Protein 5LY3 (pdb70)

Structure (mmCIF, N/CA/C/O backbone):
data_5LY3
#
_entry.id   5LY3
#
_cell.length_a   54.180
_cell.length_b   70.909
_cell.length_c   62.231
_cell.angle_alpha   90.00
_cell.angle_beta   104.21
_cell.angle_gamma   90.00
#
_symmetry.space_group_name_H-M   'P 1 21 1'
#
loop_
_entity.id
_entity.type
_entity.pdbx_description
1 polymer 'Actin/actin family protein'
2 polymer 'Actin-like protein'
3 non-polymer "ADENOSINE-5'-DIPHOSPHATE"
4 water water
#
loop_
_atom_site.group_PDB
_atom_site.id
_atom_site.type_symbol
_atom_site.label_atom_id
_atom_site.label_alt_id
_atom_site.label_comp_id
_atom_site.label_asym_id
_atom_site.label_entity_id
_atom_site.label_seq_id
_atom_site.pdbx_PDB_ins_code
_atom_site.Cartn_x
_atom_site.Cartn_y
_atom_site.Cartn_z
_atom_site.occupancy
_atom_site.B_iso_or_equiv
_atom_site.auth_seq_id
_atom_site.auth_comp_id
_atom_site.auth_asym_id
_atom_site.auth_atom_id
_atom_site.pdbx_PDB_model_num
ATOM 1 N N . ILE A 1 4 ? -3.747 -17.386 1.799 1.00 79.83 4 ILE A N 1
ATOM 2 C CA . ILE A 1 4 ? -4.244 -17.445 0.431 1.00 73.54 4 ILE A CA 1
ATOM 3 C C . ILE A 1 4 ? -3.559 -18.586 -0.307 1.00 71.30 4 ILE A C 1
ATOM 4 O O . ILE A 1 4 ? -2.385 -18.490 -0.664 1.00 74.27 4 ILE A O 1
ATOM 9 N N . SER A 1 5 ? -4.301 -19.663 -0.543 1.00 65.51 5 SER A N 1
ATOM 10 C CA . SER A 1 5 ? -3.745 -20.851 -1.169 1.00 60.20 5 SER A CA 1
ATOM 11 C C . SER A 1 5 ? -3.822 -20.761 -2.691 1.00 56.61 5 SER A C 1
ATOM 12 O O . SER A 1 5 ? -4.458 -19.876 -3.266 1.00 50.06 5 SER A O 1
ATOM 15 N N . ASP A 1 6 ? -3.157 -21.715 -3.342 1.00 58.57 6 ASP A N 1
ATOM 16 C CA . ASP A 1 6 ? -3.236 -21.834 -4.793 1.00 57.28 6 ASP A CA 1
ATOM 17 C C . ASP A 1 6 ? -4.665 -22.125 -5.244 1.00 52.16 6 ASP A C 1
ATOM 18 O O . ASP A 1 6 ? -5.170 -21.510 -6.190 1.00 47.94 6 ASP A O 1
ATOM 23 N N . ALA A 1 7 ? -5.338 -23.063 -4.572 1.00 52.27 7 ALA A N 1
ATOM 24 C CA . ALA A 1 7 ? -6.725 -23.361 -4.915 1.00 51.88 7 ALA A CA 1
ATOM 25 C C . ALA A 1 7 ? -7.607 -22.121 -4.793 1.00 46.11 7 ALA A C 1
ATOM 26 O O . ALA A 1 7 ? -8.526 -21.922 -5.597 1.00 46.78 7 ALA A O 1
ATOM 28 N N . TYR A 1 8 ? -7.349 -21.279 -3.789 1.00 41.04 8 TYR A N 1
ATOM 29 C CA . TYR A 1 8 ? -8.146 -20.068 -3.614 1.00 39.35 8 TYR A CA 1
ATOM 30 C C . TYR A 1 8 ? -8.021 -19.157 -4.828 1.00 36.71 8 TYR A C 1
ATOM 31 O O . TYR A 1 8 ? -9.017 -18.603 -5.305 1.00 33.91 8 TYR A O 1
ATOM 40 N N . ARG A 1 9 ? -6.804 -19.003 -5.354 1.00 36.30 9 ARG A N 1
ATOM 41 C CA . ARG A 1 9 ? -6.598 -18.091 -6.472 1.00 32.06 9 ARG A CA 1
ATOM 42 C C . ARG A 1 9 ? -7.166 -18.648 -7.771 1.00 33.26 9 ARG A C 1
ATOM 43 O O . ARG A 1 9 ? -7.439 -17.877 -8.698 1.00 31.62 9 ARG A O 1
ATOM 51 N N . LEU A 1 10 ? -7.365 -19.966 -7.856 1.00 34.31 10 LEU A N 1
ATOM 52 C CA . LEU A 1 10 ? -7.998 -20.573 -9.019 1.00 37.44 10 LEU A CA 1
ATOM 53 C C . LEU A 1 10 ? -9.514 -20.437 -8.997 1.00 34.75 10 LEU A C 1
ATOM 54 O O . LEU A 1 10 ? -10.162 -20.773 -9.996 1.00 33.59 10 LEU A O 1
ATOM 59 N N . LYS A 1 11 ? -10.085 -19.959 -7.891 1.00 35.72 11 LYS A N 1
ATOM 60 C CA . LYS A 1 11 ? -11.505 -19.647 -7.783 1.00 38.10 11 LYS A CA 1
ATOM 61 C C . LYS A 1 11 ? -11.809 -18.158 -7.795 1.00 33.91 11 LYS A C 1
ATOM 62 O O . LYS A 1 11 ? -12.836 -17.755 -8.345 1.00 32.62 11 LYS A O 1
ATOM 68 N N . TYR A 1 12 ? -10.964 -17.326 -7.178 1.00 34.38 12 TYR A N 1
ATOM 69 C CA . TYR A 1 12 ? -11.353 -15.962 -6.829 1.00 33.71 12 TYR A CA 1
ATOM 70 C C . TYR A 1 12 ? -10.437 -14.890 -7.428 1.00 29.27 12 TYR A C 1
ATOM 71 O O . TYR A 1 12 ? -10.391 -13.771 -6.906 1.00 27.73 12 TYR A O 1
ATOM 80 N N . THR A 1 13 ? -9.705 -15.202 -8.503 1.00 25.57 13 THR A N 1
ATOM 81 C CA . THR A 1 13 ? -9.156 -14.167 -9.387 1.00 23.30 13 THR A CA 1
ATOM 82 C C . THR A 1 13 ? -10.268 -13.604 -10.275 1.00 24.81 13 THR A C 1
ATOM 83 O O . THR A 1 13 ? -11.063 -14.364 -10.841 1.00 27.52 13 THR A O 1
ATOM 87 N N . PHE A 1 14 ? -10.341 -12.269 -10.370 1.00 24.07 14 PHE A N 1
ATOM 88 C CA . PHE A 1 14 ? -11.414 -11.549 -11.062 1.00 21.53 14 PHE A CA 1
ATOM 89 C C . PHE A 1 14 ? -10.773 -10.577 -12.055 1.00 24.03 14 PHE A C 1
ATOM 90 O O . PHE A 1 14 ? -9.978 -9.721 -11.657 1.00 25.31 14 PHE A O 1
ATOM 98 N N . GLY A 1 15 ? -11.113 -10.703 -13.336 1.00 22.84 15 GLY A N 1
ATOM 99 C CA . GLY A 1 15 ? -10.520 -9.869 -14.393 1.00 22.04 15 GLY A CA 1
ATOM 100 C C . GLY A 1 15 ? -11.483 -8.817 -14.915 1.00 23.16 15 GLY A C 1
ATOM 101 O O . GLY A 1 15 ? -12.671 -9.092 -15.111 1.00 23.78 15 GLY A O 1
ATOM 102 N N . VAL A 1 16 ? -10.967 -7.598 -15.139 1.00 23.73 16 VAL A N 1
ATOM 103 C CA . VAL A 1 16 ? -11.749 -6.487 -15.697 1.00 20.71 16 VAL A CA 1
ATOM 104 C C . VAL A 1 16 ? -10.905 -5.794 -16.768 1.00 21.79 16 VAL A C 1
ATOM 105 O O . VAL A 1 16 ? -9.888 -5.163 -16.446 1.00 23.65 16 VAL A O 1
ATOM 109 N N . ASP A 1 17 ? -11.343 -5.885 -18.034 1.00 22.13 17 ASP A N 1
ATOM 110 C CA . ASP A 1 17 ? -10.701 -5.197 -19.163 1.00 20.65 17 ASP A CA 1
ATOM 111 C C . ASP A 1 17 ? -11.564 -3.999 -19.564 1.00 21.89 17 ASP A C 1
ATOM 112 O O . ASP A 1 17 ? -12.675 -4.173 -20.085 1.00 23.54 17 ASP A O 1
ATOM 117 N N . PHE A 1 18 ? -11.063 -2.781 -19.318 1.00 22.59 18 PHE A N 1
ATOM 118 C CA . PHE A 1 18 ? -11.792 -1.551 -19.652 1.00 23.48 18 PHE A CA 1
ATOM 119 C C . PHE A 1 18 ? -11.487 -1.140 -21.095 1.00 24.32 18 PHE A C 1
ATOM 120 O O . PHE A 1 18 ? -10.580 -0.340 -21.365 1.00 23.25 18 PHE A O 1
ATOM 128 N N . GLY A 1 19 ? -12.265 -1.682 -22.039 1.00 22.31 19 GLY A N 1
ATOM 129 C CA . GLY A 1 19 ? -12.145 -1.290 -23.431 1.00 21.57 19 GLY A CA 1
ATOM 130 C C . GLY A 1 19 ? -12.771 0.065 -23.730 1.00 23.95 19 GLY A C 1
ATOM 131 O O . GLY A 1 19 ? -13.550 0.623 -22.943 1.00 22.73 19 GLY A O 1
ATOM 132 N N . THR A 1 20 ? -12.434 0.602 -24.912 1.00 23.90 20 THR A N 1
ATOM 133 C CA . THR A 1 20 ? -12.996 1.879 -25.346 1.00 22.14 20 THR A CA 1
ATOM 134 C C . THR A 1 20 ? -14.491 1.793 -25.646 1.00 23.66 20 THR A C 1
ATOM 135 O O . THR A 1 20 ? -15.172 2.823 -25.563 1.00 27.56 20 THR A O 1
ATOM 139 N N . SER A 1 21 ? -15.024 0.607 -25.968 1.00 22.02 21 SER A N 1
ATOM 140 C CA . SER A 1 21 ? -16.458 0.472 -26.218 1.00 25.03 21 SER A CA 1
ATOM 141 C C . SER A 1 21 ? -17.123 -0.645 -25.408 1.00 24.67 21 SER A C 1
ATOM 142 O O . SER A 1 21 ? -18.323 -0.552 -25.125 1.00 24.86 21 SER A O 1
ATOM 145 N N . TYR A 1 22 ? -16.377 -1.680 -25.003 1.00 22.24 22 TYR A N 1
ATOM 146 C CA . TYR A 1 22 ? -16.920 -2.751 -24.170 1.00 20.11 22 TYR A CA 1
ATOM 147 C C . TYR A 1 22 ? -15.977 -3.073 -23.012 1.00 22.06 22 TYR A C 1
ATOM 148 O O . TYR A 1 22 ? -14.752 -3.099 -23.169 1.00 22.27 22 TYR A O 1
ATOM 157 N N . VAL A 1 23 ? -16.564 -3.285 -21.836 1.00 20.87 23 VAL A N 1
ATOM 158 C CA . VAL A 1 23 ? -15.877 -3.848 -20.678 1.00 21.75 23 VAL A CA 1
ATOM 159 C C . VAL A 1 23 ? -16.078 -5.364 -20.695 1.00 21.54 23 VAL A C 1
ATOM 160 O O . VAL A 1 23 ? -17.218 -5.841 -20.784 1.00 22.85 23 VAL A O 1
ATOM 164 N N . LYS A 1 24 ? -14.981 -6.121 -20.609 1.00 21.30 24 LYS A N 1
ATOM 165 C CA . LYS A 1 24 ? -15.010 -7.584 -20.539 1.00 20.74 24 LYS A CA 1
ATOM 166 C C . LYS A 1 24 ? -14.628 -7.999 -19.122 1.00 22.79 24 LYS A C 1
ATOM 167 O O . LYS A 1 24 ? -13.588 -7.565 -18.616 1.00 23.49 24 LYS A O 1
ATOM 173 N N . TYR A 1 25 ? -15.462 -8.823 -18.468 1.00 22.05 25 TYR A N 1
ATOM 174 C CA . TYR A 1 25 ? -15.314 -8.979 -17.022 1.00 21.57 25 TYR A CA 1
ATOM 175 C C . TYR A 1 25 ? -15.772 -10.345 -16.508 1.00 23.11 25 TYR A C 1
ATOM 176 O O . TYR A 1 25 ? -16.639 -11.006 -17.092 1.00 22.60 25 TYR A O 1
ATOM 185 N N . GLY A 1 26 ? -15.194 -10.736 -15.364 1.00 21.75 26 GLY A N 1
ATOM 186 C CA . GLY A 1 26 ? -15.675 -11.862 -14.588 1.00 24.18 26 GLY A CA 1
ATOM 187 C C . GLY A 1 26 ? -14.590 -12.745 -13.983 1.00 23.07 26 GLY A C 1
ATOM 188 O O . GLY A 1 26 ? -13.385 -12.552 -14.204 1.00 23.80 26 GLY A O 1
ATOM 189 N N . PRO A 1 27 ? -15.009 -13.742 -13.201 1.00 20.85 27 PRO A N 1
ATOM 190 C CA . PRO A 1 27 ? -14.049 -14.613 -12.512 1.00 22.21 27 PRO A CA 1
ATOM 191 C C . PRO A 1 27 ? -13.297 -15.545 -13.459 1.00 24.03 27 PRO A C 1
ATOM 192 O O . PRO A 1 27 ? -13.749 -15.873 -14.560 1.00 25.16 27 PRO A O 1
ATOM 196 N N . ILE A 1 28 ? -12.144 -16.012 -12.967 1.00 23.22 28 ILE A N 1
ATOM 197 C CA . ILE A 1 28 ? -11.276 -16.938 -13.694 1.00 24.72 28 ILE A CA 1
ATOM 198 C C . ILE A 1 28 ? -11.989 -18.238 -14.064 1.00 27.54 28 ILE A C 1
ATOM 199 O O . ILE A 1 28 ? -11.549 -18.942 -14.982 1.00 29.11 28 ILE A O 1
ATOM 204 N N . THR A 1 29 ? -13.090 -18.576 -13.374 1.00 27.31 29 THR A N 1
ATOM 205 C CA . THR A 1 29 ? -13.832 -19.809 -13.636 1.00 28.92 29 THR A CA 1
ATOM 206 C C . THR A 1 29 ? -14.785 -19.722 -14.831 1.00 31.10 29 THR A C 1
ATOM 207 O O . THR A 1 29 ? -15.384 -20.741 -15.196 1.00 32.62 29 THR A O 1
ATOM 211 N N . LEU A 1 30 ? -14.942 -18.557 -15.452 1.00 26.26 30 LEU A N 1
ATOM 212 C CA . LEU A 1 30 ? -15.785 -18.432 -16.637 1.00 25.37 30 LEU A CA 1
ATOM 213 C C . LEU A 1 30 ? -15.084 -19.009 -17.858 1.00 27.71 30 LEU A C 1
ATOM 214 O O . LEU A 1 30 ? -13.857 -18.951 -17.977 1.00 28.29 30 LEU A O 1
ATOM 219 N N . ASN A 1 31 ? -15.879 -19.543 -18.789 1.00 26.16 31 ASN A N 1
ATOM 220 C CA . ASN A 1 31 ? -15.299 -20.012 -20.047 1.00 28.00 31 ASN A CA 1
ATOM 221 C C . ASN A 1 31 ? -15.13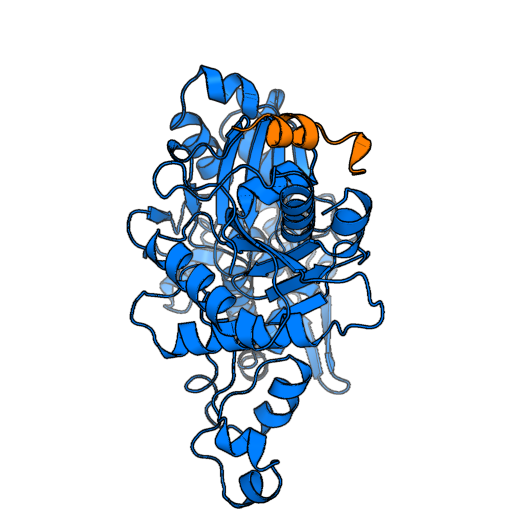8 -18.882 -21.062 1.00 28.38 31 ASN A C 1
ATOM 222 O O . ASN A 1 31 ? -14.245 -18.954 -21.920 1.00 32.99 31 ASN A O 1
ATOM 227 N N . GLU A 1 32 ? -15.984 -17.857 -20.991 1.00 25.97 32 GLU A N 1
ATOM 228 C CA . GLU A 1 32 ? -15.867 -16.610 -21.735 1.00 27.93 32 GLU A CA 1
ATOM 229 C C . GLU A 1 32 ? -16.281 -15.479 -20.806 1.00 26.36 32 GLU A C 1
ATOM 230 O O . GLU A 1 32 ? -17.152 -15.675 -19.950 1.00 27.41 32 GLU A O 1
ATOM 236 N N . PRO A 1 33 ? -15.705 -14.287 -20.959 1.00 23.87 33 PRO A N 1
ATOM 237 C CA . PRO A 1 33 ? -16.123 -13.167 -20.105 1.00 23.17 33 PRO A CA 1
ATOM 238 C C . PRO A 1 33 ? -17.506 -12.660 -20.477 1.00 25.01 33 PRO A C 1
ATOM 239 O O . PRO A 1 33 ? -17.968 -12.827 -21.606 1.00 24.92 33 PRO A O 1
ATOM 243 N N . LYS A 1 34 ? -18.178 -12.056 -19.493 1.00 22.56 34 LYS A N 1
ATOM 244 C CA . LYS A 1 34 ? -19.346 -11.222 -19.754 1.00 26.12 34 LYS A CA 1
ATOM 245 C C . LYS A 1 34 ? -18.902 -9.891 -20.368 1.00 25.41 34 LYS A C 1
ATOM 246 O O . LYS A 1 34 ? -17.738 -9.490 -20.254 1.00 25.77 34 LYS A O 1
ATOM 252 N N . MET A 1 35 ? -19.828 -9.216 -21.061 1.00 26.34 35 MET A N 1
ATOM 253 C CA . MET A 1 35 ? -19.541 -7.922 -21.686 1.00 27.11 35 MET A CA 1
ATOM 254 C C . MET A 1 35 ? -20.646 -6.907 -21.387 1.00 27.83 35 MET A C 1
ATOM 255 O O . MET A 1 35 ? -21.831 -7.261 -21.355 1.00 27.56 35 MET A O 1
ATOM 260 N N . VAL A 1 36 ? -20.251 -5.642 -21.180 1.00 23.87 36 VAL A N 1
ATOM 261 C CA . VAL A 1 36 ? -21.173 -4.518 -20.975 1.00 25.47 36 VAL A CA 1
ATOM 262 C C . VAL A 1 36 ? -20.566 -3.281 -21.633 1.00 25.92 36 VAL A C 1
ATOM 263 O O . VAL A 1 36 ? -19.351 -3.066 -21.566 1.00 26.18 36 VAL A O 1
ATOM 267 N N . GLN A 1 37 ? -21.404 -2.469 -22.279 1.00 23.77 37 GLN A N 1
ATOM 268 C CA . GLN A 1 37 ? -20.882 -1.296 -22.985 1.00 25.48 37 GLN A CA 1
ATOM 269 C C . GLN A 1 37 ? -20.272 -0.299 -22.004 1.00 23.60 37 GLN A C 1
ATOM 270 O O . GLN A 1 37 ? -20.796 -0.077 -20.907 1.00 22.00 37 GLN A O 1
ATOM 276 N N . THR A 1 38 ? -19.153 0.308 -22.416 1.00 23.24 38 THR A N 1
ATOM 277 C CA . THR A 1 38 ? -18.401 1.270 -21.603 1.00 21.45 38 THR A CA 1
ATOM 278 C C . THR A 1 38 ? -19.070 2.647 -21.699 1.00 22.19 38 THR A C 1
ATOM 279 O O . THR A 1 38 ? -18.565 3.582 -22.333 1.00 23.82 38 THR A O 1
ATOM 283 N N . ARG A 1 39 ? -20.226 2.766 -21.027 1.00 26.48 39 ARG A N 1
ATOM 284 C CA . ARG A 1 39 ? -21.055 3.966 -21.121 1.00 26.43 39 ARG A CA 1
ATOM 285 C C . ARG A 1 39 ? -22.053 4.008 -19.967 1.00 24.40 39 ARG A C 1
ATOM 286 O O . ARG A 1 39 ? -22.366 2.980 -19.353 1.00 25.15 39 ARG A O 1
ATOM 294 N N . GLY A 1 40 ? -22.554 5.211 -19.692 1.00 25.08 40 GLY A N 1
ATOM 295 C CA . GLY A 1 40 ? -23.644 5.385 -18.744 1.00 25.56 40 GLY A CA 1
ATOM 296 C C . GLY A 1 40 ? -24.608 6.452 -19.223 1.00 25.78 40 GLY A C 1
ATOM 297 O O . GLY A 1 40 ? -24.227 7.392 -19.925 1.00 28.36 40 GLY A O 1
ATOM 298 N N . LEU A 1 41 ? -25.880 6.304 -18.819 1.00 26.80 41 LEU A N 1
ATOM 299 C CA . LEU A 1 41 ? -26.959 7.204 -19.234 1.00 28.19 41 LEU A CA 1
ATOM 300 C C . LEU A 1 41 ? -27.391 8.058 -18.045 1.00 29.95 41 LEU A C 1
ATOM 301 O O . LEU A 1 41 ? -27.945 7.537 -17.071 1.00 28.34 41 LEU A O 1
ATOM 306 N N . PHE A 1 42 ? -27.149 9.364 -18.126 1.00 30.13 42 PHE A N 1
ATOM 307 C CA . PHE A 1 42 ? -27.652 10.287 -17.110 1.00 32.76 42 PHE A CA 1
ATOM 308 C C . PHE A 1 42 ? -29.134 10.565 -17.351 1.00 31.25 42 PHE A C 1
ATOM 309 O O . PHE A 1 42 ? -29.555 10.798 -18.487 1.00 32.57 42 PHE A O 1
ATOM 317 N N . LEU A 1 43 ? -29.930 10.538 -16.269 1.00 30.36 43 LEU A N 1
ATOM 318 C CA . LEU A 1 43 ? -31.385 10.712 -16.345 1.00 33.87 43 LEU A CA 1
ATOM 319 C C . LEU A 1 43 ? -31.720 12.168 -16.020 1.00 42.08 43 LEU A C 1
ATOM 320 O O . LEU A 1 43 ? -31.884 12.540 -14.857 1.00 46.81 43 LEU A O 1
ATOM 325 N N . ARG A 1 44 ? -31.847 12.993 -17.061 1.00 42.77 44 ARG A N 1
ATOM 326 C CA . ARG A 1 44 ? -32.086 14.422 -16.905 1.00 45.04 44 ARG A CA 1
ATOM 327 C C . ARG A 1 44 ? -33.234 14.880 -17.795 1.00 42.37 44 ARG A C 1
ATOM 328 O O . ARG A 1 44 ? -33.458 14.340 -18.883 1.00 40.11 44 ARG A O 1
ATOM 336 N N . ASP A 1 45 ? -33.953 15.901 -17.322 1.00 43.62 45 ASP A N 1
ATOM 337 C CA . ASP A 1 45 ? -34.968 16.599 -18.112 1.00 50.59 45 ASP A CA 1
ATOM 338 C C . ASP A 1 45 ? -36.147 15.699 -18.477 1.00 52.12 45 ASP A C 1
ATOM 339 O O . ASP A 1 45 ? -36.815 15.929 -19.488 1.00 47.38 45 ASP A O 1
ATOM 344 N N . LEU A 1 46 ? -36.434 14.677 -17.670 1.00 55.19 46 LEU A N 1
ATOM 345 C CA . LEU A 1 46 ? -37.431 13.717 -18.131 1.00 60.11 46 LEU A CA 1
ATOM 346 C C . LEU A 1 46 ? -38.842 14.242 -17.867 1.00 63.54 46 LEU A C 1
ATOM 347 O O . LEU A 1 46 ? -39.087 14.877 -16.836 1.00 56.56 46 LEU A O 1
ATOM 352 N N . PRO A 1 47 ? -39.785 13.992 -18.776 1.00 73.19 47 PRO A N 1
ATOM 353 C CA . PRO A 1 47 ? -41.172 14.394 -18.519 1.00 80.04 47 PRO A CA 1
ATOM 354 C C . PRO A 1 47 ? -41.707 13.746 -17.252 1.00 85.37 47 PRO A C 1
ATOM 355 O O . PRO A 1 47 ? -41.383 12.601 -16.933 1.00 81.65 47 PRO A O 1
ATOM 359 N N . GLU A 1 48 ? -42.535 14.500 -16.524 1.00 94.09 48 GLU A N 1
ATOM 360 C CA . GLU A 1 48 ? -43.186 13.950 -15.341 1.00 99.96 48 GLU A CA 1
ATOM 361 C C . GLU A 1 48 ? -43.976 12.692 -15.680 1.00 93.67 48 GLU A C 1
ATOM 362 O O . GLU A 1 48 ? -44.061 11.771 -14.859 1.00 87.42 48 GLU A O 1
ATOM 368 N N . SER A 1 49 ? -44.563 12.640 -16.878 1.00 93.92 49 SER A N 1
ATOM 369 C CA . SER A 1 49 ? -45.243 11.430 -17.325 1.00 92.22 49 SER A CA 1
ATOM 370 C C . SER A 1 49 ? -44.316 10.224 -17.261 1.00 85.64 49 SER A C 1
ATOM 371 O O . SER A 1 49 ? -44.716 9.143 -16.814 1.00 82.97 49 SER A O 1
ATOM 374 N N . VAL A 1 50 ? -43.069 10.394 -17.701 1.00 80.50 50 VAL A N 1
ATOM 375 C CA . VAL A 1 50 ? -42.111 9.294 -17.711 1.00 74.82 50 VAL A CA 1
ATOM 376 C C . VAL A 1 50 ? -41.547 9.051 -16.317 1.00 67.81 50 VAL A C 1
ATOM 377 O O . VAL A 1 50 ? -41.429 7.903 -15.875 1.00 61.14 50 VAL A O 1
ATOM 381 N N . LYS A 1 51 ? -41.174 10.119 -15.610 1.00 70.31 51 LYS A N 1
ATOM 382 C CA . LYS A 1 51 ? -40.601 9.968 -14.279 1.00 75.87 51 LYS A CA 1
ATOM 383 C C . LYS A 1 51 ? -41.568 9.312 -13.308 1.00 72.21 51 LYS A C 1
ATOM 384 O O . LYS A 1 51 ? -41.127 8.728 -12.313 1.00 63.76 51 LYS A O 1
ATOM 390 N N . MET A 1 52 ? -42.874 9.395 -13.577 1.00 79.81 52 MET A N 1
ATOM 391 C CA . MET A 1 52 ? -43.867 8.855 -12.654 1.00 88.66 52 MET A CA 1
ATOM 392 C C . MET A 1 52 ? -43.658 7.370 -12.393 1.00 83.59 52 MET A C 1
ATOM 393 O O . MET A 1 52 ? -43.950 6.888 -11.292 1.00 84.86 52 MET A O 1
ATOM 398 N N . ARG A 1 53 ? -43.167 6.627 -13.387 1.00 77.51 53 ARG A N 1
ATOM 399 C CA . ARG A 1 53 ? -43.116 5.173 -13.318 1.00 73.09 53 ARG A CA 1
ATOM 400 C C . ARG A 1 53 ? -41.693 4.634 -13.246 1.00 61.78 53 ARG A C 1
ATOM 401 O O . ARG A 1 53 ? -41.459 3.469 -13.580 1.00 58.83 53 ARG A O 1
ATOM 409 N N . ILE A 1 54 ? -40.747 5.450 -12.794 1.00 55.89 54 ILE A N 1
ATOM 410 C CA . ILE A 1 54 ? -39.375 5.008 -12.563 1.00 52.70 54 ILE A CA 1
ATOM 411 C C . ILE A 1 54 ? -39.191 4.774 -11.066 1.00 51.55 54 ILE A C 1
ATOM 412 O O . ILE A 1 54 ? -39.647 5.595 -10.258 1.00 46.27 54 ILE A O 1
ATOM 417 N N . PRO A 1 55 ? -38.544 3.687 -10.648 1.00 55.99 55 PRO A N 1
ATOM 418 C CA . PRO A 1 55 ? -38.317 3.457 -9.214 1.00 62.87 55 PRO A CA 1
ATOM 419 C C . PRO A 1 55 ? -37.617 4.639 -8.564 1.00 68.13 55 PRO A C 1
ATOM 420 O O . PRO A 1 55 ? -36.724 5.249 -9.171 1.00 60.67 55 PRO A O 1
ATOM 424 N N . PRO A 1 56 ? -37.986 4.989 -7.324 1.00 76.57 56 PRO A N 1
ATOM 425 C CA . PRO A 1 56 ? -37.376 6.173 -6.688 1.00 75.58 56 PRO A CA 1
ATOM 426 C C . PRO A 1 56 ? -35.868 6.094 -6.523 1.00 66.99 56 PRO A C 1
ATOM 427 O O . PRO A 1 56 ? -35.186 7.112 -6.686 1.00 64.44 56 PRO A O 1
ATOM 431 N N . ASP A 1 57 ? -35.323 4.926 -6.177 1.00 62.28 57 ASP A N 1
ATOM 432 C CA . ASP A 1 57 ? -33.882 4.832 -5.964 1.00 61.46 57 ASP A CA 1
ATOM 433 C C . ASP A 1 57 ? -33.110 5.013 -7.265 1.00 52.58 57 ASP A C 1
ATOM 434 O O . ASP A 1 57 ? -31.976 5.504 -7.243 1.00 46.15 57 ASP A O 1
ATOM 439 N N . VAL A 1 58 ? -33.703 4.628 -8.399 1.00 50.69 58 VAL A N 1
ATOM 440 C CA . VAL A 1 58 ? -33.049 4.825 -9.692 1.00 47.86 58 VAL A CA 1
ATOM 441 C C . VAL A 1 58 ? -33.104 6.292 -10.095 1.00 44.79 58 VAL A C 1
ATOM 442 O O . VAL A 1 58 ? -32.119 6.858 -10.587 1.00 39.82 58 VAL A O 1
ATOM 446 N N . LEU A 1 59 ? -34.263 6.923 -9.914 1.00 46.48 59 LEU A N 1
ATOM 447 C CA . LEU A 1 59 ? -34.406 8.338 -10.239 1.00 54.86 59 LEU A CA 1
ATOM 448 C C . LEU A 1 59 ? -33.463 9.189 -9.396 1.00 54.18 59 LEU A C 1
ATOM 449 O O . LEU A 1 59 ? -32.848 10.138 -9.900 1.00 47.97 59 LEU A O 1
ATOM 454 N N . ALA A 1 60 ? -33.326 8.855 -8.109 1.00 56.30 60 ALA A N 1
ATOM 455 C CA . ALA A 1 60 ? -32.441 9.612 -7.231 1.00 57.77 60 ALA A CA 1
ATOM 456 C C . ALA A 1 60 ? -30.983 9.461 -7.649 1.00 53.55 60 ALA A C 1
ATOM 457 O O . ALA A 1 60 ? -30.211 10.423 -7.584 1.00 52.18 60 ALA A O 1
ATOM 459 N N . ARG A 1 61 ? -30.587 8.257 -8.069 1.00 50.73 61 ARG A N 1
ATOM 460 C CA . ARG A 1 61 ? -29.218 8.043 -8.533 1.00 49.19 61 ARG A CA 1
ATOM 461 C C . ARG A 1 61 ? -28.935 8.848 -9.798 1.00 42.27 61 ARG A C 1
ATOM 462 O O . ARG A 1 61 ? -27.851 9.429 -9.946 1.00 42.49 61 ARG A O 1
ATOM 470 N N . GLY A 1 62 ? -29.894 8.894 -10.723 1.00 36.88 62 GLY A N 1
ATOM 471 C CA . GLY A 1 62 ? -29.758 9.718 -11.912 1.00 31.21 62 GLY A CA 1
ATOM 472 C C . GLY A 1 62 ? -28.776 9.224 -12.951 1.00 32.37 62 GLY A C 1
ATOM 473 O O . GLY A 1 62 ? -28.455 9.979 -13.876 1.00 32.74 62 GLY A O 1
ATOM 474 N N . LEU A 1 63 ? -28.290 7.987 -12.835 1.00 32.42 63 LEU A N 1
ATOM 475 C CA . LEU A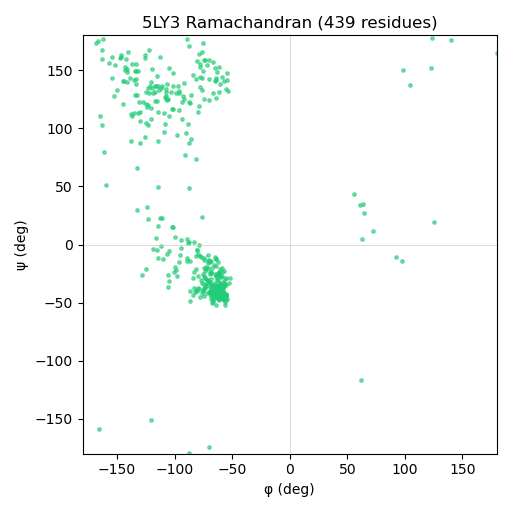 1 63 ? -27.281 7.451 -13.746 1.00 28.32 63 LEU A CA 1
ATOM 476 C C . LEU A 1 63 ? -27.443 5.939 -13.807 1.00 32.58 63 LEU A C 1
ATOM 477 O O . LEU A 1 63 ? -27.492 5.286 -12.761 1.00 38.02 63 LEU A O 1
ATOM 482 N N . VAL A 1 64 ? -27.546 5.390 -15.018 1.00 26.69 64 VAL A N 1
ATOM 483 C CA . VAL A 1 64 ? -27.778 3.961 -15.221 1.00 28.64 64 VAL A CA 1
ATOM 484 C C . VAL A 1 64 ? -26.643 3.367 -16.053 1.00 26.27 64 VAL A C 1
ATOM 485 O O . VAL A 1 64 ? -26.217 3.951 -17.057 1.00 28.07 64 VAL A O 1
ATOM 489 N N . VAL A 1 65 ? -26.165 2.188 -15.639 1.00 25.53 65 VAL A N 1
ATOM 490 C CA . VAL A 1 65 ? -25.253 1.372 -16.441 1.00 25.88 65 VAL A CA 1
ATOM 491 C C . VAL A 1 65 ? -25.846 -0.028 -16.577 1.00 28.21 65 VAL A C 1
ATOM 492 O O . VAL A 1 65 ? -26.742 -0.426 -15.825 1.00 27.43 65 VAL A O 1
ATOM 496 N N . GLY A 1 66 ? -25.327 -0.777 -17.544 1.00 23.87 66 GLY A N 1
ATOM 497 C CA . GLY A 1 66 ? -25.819 -2.109 -17.879 1.00 27.60 66 GLY A CA 1
ATOM 498 C C . GLY A 1 66 ? -26.631 -2.056 -19.163 1.00 28.54 66 GLY A C 1
ATOM 499 O O . GLY A 1 66 ? -27.433 -1.142 -19.374 1.00 30.44 66 GLY A O 1
ATOM 500 N N . ASP A 1 67 ? -26.424 -3.045 -20.038 1.00 27.07 67 ASP A N 1
ATOM 501 C CA . ASP A 1 67 ? -26.996 -2.951 -21.380 1.00 27.49 67 ASP A CA 1
ATOM 502 C C . ASP A 1 67 ? -28.525 -3.016 -21.334 1.00 29.96 67 ASP A C 1
ATOM 503 O O . ASP A 1 67 ? -29.207 -2.197 -21.960 1.00 32.83 67 ASP A O 1
ATOM 508 N N . GLU A 1 68 ? -29.083 -3.986 -20.605 1.00 29.62 68 GLU A N 1
ATOM 509 C CA . GLU A 1 68 ? -30.538 -4.084 -20.510 1.00 37.05 68 GLU A CA 1
ATOM 510 C C . GLU A 1 68 ? -31.128 -2.838 -19.862 1.00 37.65 68 GLU A C 1
ATOM 511 O O . GLU A 1 68 ? -32.175 -2.342 -20.294 1.00 41.93 68 GLU A O 1
ATOM 517 N N . GLU A 1 69 ? -30.456 -2.306 -18.838 1.00 35.51 69 GLU A N 1
ATOM 518 C CA . GLU A 1 69 ? -31.006 -1.178 -18.089 1.00 37.79 69 GLU A CA 1
ATOM 519 C C . GLU A 1 69 ? -30.960 0.111 -18.906 1.00 38.12 69 GLU A C 1
ATOM 520 O O . GLU A 1 69 ? -31.914 0.896 -18.883 1.00 41.31 69 GLU A O 1
ATOM 526 N N . VAL A 1 70 ? -29.858 0.357 -19.626 1.00 35.05 70 VAL A N 1
ATOM 527 C CA . VAL A 1 70 ? -29.787 1.533 -20.491 1.00 35.64 70 VAL A CA 1
ATOM 528 C C . VAL A 1 70 ? -30.841 1.447 -21.589 1.00 40.85 70 VAL A C 1
ATOM 529 O O . VAL A 1 70 ? -31.513 2.439 -21.900 1.00 40.61 70 VAL A O 1
ATOM 533 N N . ARG A 1 71 ? -31.008 0.262 -22.189 1.00 44.34 71 ARG A N 1
ATOM 534 C CA . ARG A 1 71 ? -32.035 0.080 -23.214 1.00 50.45 71 ARG A CA 1
ATOM 535 C C . ARG A 1 71 ? -33.417 0.423 -22.675 1.00 51.94 71 ARG A C 1
ATOM 536 O O . ARG A 1 71 ? -34.266 0.951 -23.403 1.00 56.57 71 ARG A O 1
ATOM 544 N N . LYS A 1 72 ? -33.659 0.118 -21.402 1.00 51.82 72 LYS A N 1
ATOM 545 C CA . LYS A 1 72 ? -34.963 0.355 -20.794 1.00 57.15 72 LYS A CA 1
ATOM 546 C C . LYS A 1 72 ? -35.363 1.825 -20.883 1.00 56.62 72 LYS A C 1
ATOM 547 O O . LYS A 1 72 ? -36.525 2.143 -21.162 1.00 63.86 72 LYS A O 1
ATOM 553 N N . TYR A 1 73 ? -34.413 2.735 -20.667 1.00 49.04 73 TYR A N 1
ATOM 554 C CA . TYR A 1 73 ? -34.712 4.158 -20.574 1.00 49.22 73 TYR A CA 1
ATOM 555 C C . TYR A 1 73 ? -34.316 4.958 -21.808 1.00 53.10 73 TYR A C 1
ATOM 556 O O . TYR A 1 73 ? -34.636 6.149 -21.872 1.00 58.45 73 TYR A O 1
ATOM 565 N N . LEU A 1 74 ? -33.649 4.346 -22.792 1.00 52.51 74 LEU A N 1
ATOM 566 C CA . LEU A 1 74 ? -33.138 5.119 -23.923 1.00 57.94 74 LEU A CA 1
ATOM 567 C C . LEU A 1 74 ? -34.265 5.733 -24.744 1.00 69.16 74 LEU A C 1
ATOM 568 O O . LEU A 1 74 ? -34.157 6.878 -25.199 1.00 71.81 74 LEU A O 1
ATOM 573 N N . SER A 1 75 ? -35.348 4.984 -24.961 1.00 77.35 75 SER A N 1
ATOM 574 C CA . SER A 1 75 ? -36.463 5.512 -25.741 1.00 85.66 75 SER A CA 1
ATOM 575 C C . SER A 1 75 ? -37.044 6.771 -25.109 1.00 88.17 75 SER A C 1
ATOM 576 O O . SER A 1 75 ? -37.593 7.624 -25.816 1.00 89.69 75 SER A O 1
ATOM 579 N N . SER A 1 76 ? -36.924 6.911 -23.787 1.00 87.68 76 SER A N 1
ATOM 580 C CA . SER A 1 76 ? -37.548 8.026 -23.084 1.00 87.00 76 SER A CA 1
ATOM 581 C C . SER A 1 76 ? -36.748 9.319 -23.203 1.00 88.79 76 SER A C 1
ATOM 582 O O . SER A 1 76 ? -37.326 10.407 -23.107 1.00 90.31 76 SER A O 1
ATOM 585 N N . VAL A 1 77 ? -35.437 9.230 -23.397 1.00 89.27 77 VAL A N 1
ATOM 586 C CA . VAL A 1 77 ? -34.581 10.409 -23.471 1.00 88.65 77 VAL A CA 1
ATOM 587 C C . VAL A 1 77 ? -34.552 10.891 -24.916 1.00 89.05 77 VAL A C 1
ATOM 588 O O . VAL A 1 77 ? -34.178 10.139 -25.822 1.00 87.36 77 VAL A O 1
ATOM 592 N N . ARG A 1 78 ? -34.943 12.150 -25.131 1.00 90.53 78 ARG A N 1
ATOM 593 C CA . ARG A 1 78 ? -35.018 12.687 -26.485 1.00 91.58 78 ARG A CA 1
ATOM 594 C C . ARG A 1 78 ? -33.643 13.095 -27.006 1.00 87.02 78 ARG A C 1
ATOM 595 O O . ARG A 1 78 ? -33.345 12.903 -28.190 1.00 87.41 78 ARG A O 1
ATOM 603 N N . ASP A 1 79 ? -32.798 13.652 -26.142 1.00 82.64 79 ASP A N 1
ATOM 604 C CA . ASP A 1 79 ? -31.471 14.144 -26.514 1.00 79.83 79 ASP A CA 1
ATOM 605 C C . ASP A 1 79 ? -30.427 13.282 -25.806 1.00 77.25 79 ASP A C 1
ATOM 606 O O . ASP A 1 79 ? -29.982 13.600 -24.701 1.00 75.85 79 ASP A O 1
ATOM 611 N N . VAL A 1 80 ? -30.020 12.193 -26.460 1.00 76.15 80 VAL A N 1
ATOM 612 C CA . VAL A 1 80 ? -29.101 11.241 -25.843 1.00 73.99 80 VAL A CA 1
ATOM 613 C C . VAL A 1 80 ? -27.646 11.496 -26.209 1.00 67.46 80 VAL A C 1
ATOM 614 O O . VAL A 1 80 ? -26.754 10.875 -25.609 1.00 65.50 80 VAL A O 1
ATOM 618 N N . GLN A 1 81 ? -27.370 12.387 -27.160 1.00 64.95 81 GLN A N 1
ATOM 619 C CA . GLN A 1 81 ? -25.990 12.803 -27.375 1.00 66.73 81 GLN A CA 1
ATOM 620 C C . GLN A 1 81 ? -25.461 13.557 -26.162 1.00 61.23 81 GLN A C 1
ATOM 621 O O . GLN A 1 81 ? -24.295 13.402 -25.781 1.00 62.79 81 GLN A O 1
ATOM 627 N N . ARG A 1 82 ? -26.315 14.369 -25.538 1.00 56.73 82 ARG A N 1
ATOM 628 C CA . ARG A 1 82 ? -25.925 15.142 -24.366 1.00 57.45 82 ARG A CA 1
ATOM 629 C C . ARG A 1 82 ? -25.833 14.279 -23.111 1.00 50.39 82 ARG A C 1
ATOM 630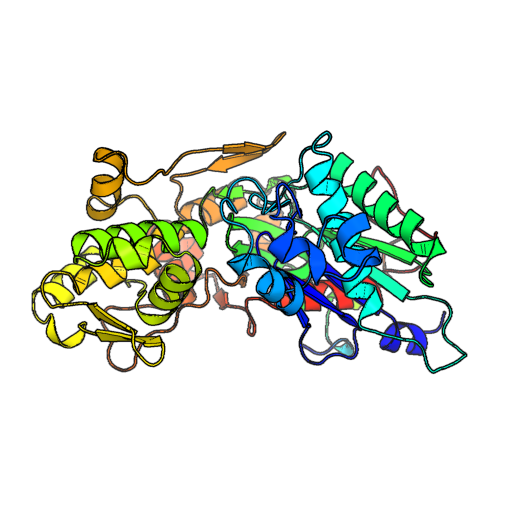 O O . ARG A 1 82 ? -25.080 14.617 -22.190 1.00 49.89 82 ARG A O 1
ATOM 638 N N . ASN A 1 83 ? -26.564 13.164 -23.057 1.00 43.12 83 ASN A N 1
ATOM 639 C CA . ASN A 1 83 ? -26.776 12.454 -21.800 1.00 37.50 83 ASN A CA 1
ATOM 640 C C . ASN A 1 83 ? -26.153 11.060 -21.742 1.00 34.50 83 ASN A C 1
ATOM 641 O O . ASN A 1 83 ? -26.074 10.492 -20.646 1.00 34.36 83 ASN A O 1
ATOM 646 N N . LEU A 1 84 ? -25.687 10.504 -22.862 1.00 34.36 84 LEU A N 1
ATOM 647 C CA . LEU A 1 84 ? -24.960 9.235 -22.865 1.00 33.14 84 LEU A CA 1
ATOM 648 C C . LEU A 1 84 ? -23.458 9.516 -22.851 1.00 34.83 84 LEU A C 1
ATOM 649 O O . LEU A 1 84 ? -22.924 10.079 -23.813 1.00 40.33 84 LEU A O 1
ATOM 654 N N . LYS A 1 85 ? -22.780 9.109 -21.775 1.00 28.37 85 LYS A N 1
ATOM 655 C CA . LYS A 1 85 ? -21.372 9.424 -21.541 1.00 26.89 85 LYS A CA 1
ATOM 656 C C . LYS A 1 85 ? -20.507 8.187 -21.787 1.00 26.41 85 LYS A C 1
ATOM 657 O O . LYS A 1 85 ? -20.732 7.132 -21.177 1.00 27.61 85 LYS A O 1
ATOM 663 N N . TYR A 1 86 ? -19.510 8.331 -22.667 1.00 27.59 86 TYR A N 1
ATOM 664 C CA . TYR A 1 86 ? -18.542 7.281 -22.984 1.00 27.19 86 TYR A CA 1
ATOM 665 C C . TYR A 1 86 ? -17.185 7.675 -22.407 1.00 28.75 86 TYR A C 1
ATOM 666 O O . TYR A 1 86 ? -16.435 8.431 -23.048 1.00 30.02 86 TYR A O 1
ATOM 675 N N . PRO A 1 87 ? -16.806 7.188 -21.221 1.00 26.82 87 PRO A N 1
ATOM 676 C CA . PRO A 1 87 ? -15.624 7.749 -20.540 1.00 27.02 87 PRO A CA 1
ATOM 677 C C . PRO A 1 87 ? -14.285 7.403 -21.177 1.00 28.50 87 PRO A C 1
ATOM 678 O O . PRO A 1 87 ? -13.308 8.115 -20.912 1.00 30.04 87 PRO A O 1
ATOM 682 N N . LEU A 1 88 ? -14.193 6.351 -21.994 1.00 25.24 88 LEU A N 1
ATOM 683 C CA . LEU A 1 88 ? -12.913 5.893 -22.539 1.00 24.66 88 LEU A CA 1
ATOM 684 C C . LEU A 1 88 ? -12.917 5.831 -24.066 1.00 26.39 88 LEU A C 1
ATOM 685 O O . LEU A 1 88 ? -12.225 4.999 -24.672 1.00 25.79 88 LEU A O 1
ATOM 690 N N . LYS A 1 89 ? -13.653 6.723 -24.724 1.00 27.88 89 LYS A N 1
ATOM 691 C CA . LYS A 1 89 ? -13.775 6.579 -26.170 1.00 29.30 89 LYS A CA 1
ATOM 692 C C . LYS A 1 89 ? -12.427 6.705 -26.879 1.00 30.11 89 LYS A C 1
ATOM 693 O O . LYS A 1 89 ? -12.264 6.151 -27.972 1.00 29.53 89 LYS A O 1
ATOM 699 N N . ASP A 1 90 ? -11.439 7.388 -26.283 1.00 30.31 90 ASP A N 1
ATOM 700 C CA . ASP A 1 90 ? -10.084 7.376 -26.834 1.00 30.37 90 ASP A CA 1
ATOM 701 C C . ASP A 1 90 ? -9.071 6.683 -25.917 1.00 31.27 90 ASP A C 1
ATOM 702 O O . ASP A 1 90 ? -7.857 6.805 -26.132 1.00 32.99 90 ASP A O 1
ATOM 707 N N . GLY A 1 91 ? -9.544 5.911 -24.933 1.00 26.75 91 GLY A N 1
ATOM 708 C CA . GLY A 1 91 ? -8.675 5.154 -24.061 1.00 27.04 91 GLY A CA 1
ATOM 709 C C . GLY A 1 91 ? -8.264 5.852 -22.778 1.00 28.02 91 GLY A C 1
ATOM 710 O O . GLY A 1 91 ? -7.681 5.204 -21.899 1.00 29.31 91 GLY A O 1
ATOM 711 N N . VAL A 1 92 ? -8.533 7.145 -22.639 1.00 27.72 92 VAL A N 1
ATOM 712 C CA . VAL A 1 92 ? -8.093 7.914 -21.481 1.00 31.29 92 VAL A CA 1
ATOM 713 C C . VAL A 1 92 ? -9.253 8.769 -20.990 1.00 30.20 92 VAL A C 1
ATOM 714 O O . VAL A 1 92 ? -9.878 9.490 -21.777 1.00 30.57 92 VAL A O 1
ATOM 718 N N . ALA A 1 93 ? -9.541 8.685 -19.694 1.00 28.58 93 ALA A N 1
ATOM 719 C CA . ALA A 1 93 ? -10.448 9.623 -19.047 1.00 29.30 93 ALA A CA 1
ATOM 720 C C . ALA A 1 93 ? -9.635 10.783 -18.487 1.00 35.46 93 ALA A C 1
ATOM 721 O O . ALA A 1 93 ? -8.696 10.572 -17.713 1.00 41.88 93 ALA A O 1
ATOM 723 N N . ARG A 1 94 ? -9.993 12.003 -18.879 1.00 35.22 94 ARG A N 1
ATOM 724 C CA . ARG A 1 94 ? -9.247 13.172 -18.433 1.00 36.99 94 ARG A CA 1
ATOM 725 C C . ARG A 1 94 ? -9.342 13.332 -16.918 1.00 36.92 94 ARG A C 1
ATOM 726 O O . ARG A 1 94 ? -10.340 12.971 -16.289 1.00 33.92 94 ARG A O 1
ATOM 734 N N . ARG A 1 95 ? -8.270 13.882 -16.340 1.00 42.69 95 ARG A N 1
ATOM 735 C CA . ARG A 1 95 ? -8.119 13.922 -14.888 1.00 50.85 95 ARG A CA 1
ATOM 736 C C . ARG A 1 95 ? -9.311 14.588 -14.208 1.00 49.67 95 ARG A C 1
ATOM 737 O O . ARG A 1 95 ? -9.799 14.101 -13.182 1.00 46.91 95 ARG A O 1
ATOM 745 N N . ASP A 1 96 ? -9.796 15.698 -14.765 1.00 51.84 96 ASP A N 1
ATOM 746 C CA . ASP A 1 96 ? -10.827 16.507 -14.126 1.00 57.03 96 ASP A CA 1
ATOM 747 C C . ASP A 1 96 ? -12.219 16.290 -14.721 1.00 49.84 96 ASP A C 1
ATOM 748 O O . ASP A 1 96 ? -13.119 17.099 -14.475 1.00 48.04 96 ASP A O 1
ATOM 753 N N . ASP A 1 97 ? -12.417 15.220 -15.490 1.00 43.42 97 ASP A N 1
ATOM 754 C CA . ASP A 1 97 ? -13.723 14.886 -16.065 1.00 39.36 97 ASP A CA 1
ATOM 755 C C . ASP A 1 97 ? -14.503 14.079 -15.031 1.00 36.81 97 ASP A C 1
ATOM 756 O O . ASP A 1 97 ? -14.431 12.850 -14.989 1.00 34.32 97 ASP A O 1
ATOM 761 N N . GLU A 1 98 ? -15.278 14.779 -14.190 1.00 38.42 98 GLU A N 1
ATOM 762 C CA . GLU A 1 98 ? -15.953 14.123 -13.068 1.00 43.51 98 GLU A CA 1
ATOM 763 C C . GLU A 1 98 ? -17.033 13.151 -13.526 1.00 34.08 98 GLU A C 1
ATOM 764 O O . GLU A 1 98 ? -17.259 12.127 -12.871 1.00 32.22 98 GLU A O 1
ATOM 770 N N . GLU A 1 99 ? -17.728 13.455 -14.624 1.00 32.42 99 GLU A N 1
ATOM 771 C CA . GLU A 1 99 ? -18.743 12.531 -15.121 1.00 30.07 99 GLU A CA 1
ATOM 772 C C . GLU A 1 99 ? -18.114 11.247 -15.648 1.00 30.19 99 GLU A C 1
ATOM 773 O O . GLU A 1 99 ? -18.675 10.157 -15.473 1.00 29.93 99 GLU A O 1
ATOM 779 N N . ALA A 1 100 ? -16.953 11.353 -16.298 1.00 30.80 100 ALA A N 1
ATOM 780 C CA . ALA A 1 100 ? -16.275 10.158 -16.792 1.00 28.64 100 ALA A CA 1
ATOM 781 C C . ALA A 1 100 ? -15.924 9.227 -15.639 1.00 27.02 100 ALA A C 1
ATOM 782 O O . ALA A 1 100 ? -16.155 8.013 -15.709 1.00 27.79 100 ALA A O 1
ATOM 784 N N . TRP A 1 101 ? -15.380 9.784 -14.554 1.00 27.49 101 TRP A N 1
ATOM 785 C CA . TRP A 1 101 ? -14.947 8.946 -13.446 1.00 26.75 101 TRP A CA 1
ATOM 786 C C . TRP A 1 101 ? -16.132 8.412 -12.654 1.00 28.13 101 TRP A C 1
ATOM 787 O O . TRP A 1 101 ? -16.058 7.300 -12.117 1.00 29.27 101 TRP A O 1
ATOM 798 N N . ARG A 1 102 ? -17.247 9.145 -12.617 1.00 27.90 102 ARG A N 1
ATOM 799 C CA . ARG A 1 102 ? -18.455 8.585 -12.013 0.98 29.14 102 ARG A CA 1
ATOM 800 C C . ARG A 1 102 ? -18.964 7.383 -12.807 1.00 27.99 102 ARG A C 1
ATOM 801 O O . ARG A 1 102 ? -19.373 6.377 -12.220 1.00 27.28 102 ARG A O 1
ATOM 809 N N . VAL A 1 103 ? -18.928 7.451 -14.141 1.00 27.07 103 VAL A N 1
ATOM 810 C CA . VAL A 1 103 ? -19.370 6.305 -14.938 1.00 27.40 103 VAL A CA 1
ATOM 811 C C . VAL A 1 103 ? -18.442 5.109 -14.726 1.00 24.99 103 VAL A C 1
ATOM 812 O O . VAL A 1 103 ? -18.904 3.963 -14.639 1.00 23.68 103 VAL A O 1
ATOM 816 N N . LEU A 1 104 ? -17.127 5.344 -14.638 1.00 26.92 104 LEU A N 1
ATOM 817 C CA . LEU A 1 104 ? -16.200 4.235 -14.422 1.00 26.07 104 LEU A CA 1
ATOM 818 C C . LEU A 1 104 ? -16.426 3.569 -13.060 1.00 25.48 104 LEU A C 1
ATOM 819 O O . LEU A 1 104 ? -16.408 2.336 -12.955 1.00 25.55 104 LEU A O 1
ATOM 824 N N . LYS A 1 105 ? -16.671 4.357 -12.004 1.00 25.48 105 LYS A N 1
ATOM 825 C CA . LYS A 1 105 ? -16.962 3.755 -10.700 1.00 27.41 105 LYS A CA 1
ATOM 826 C C . LYS A 1 105 ? -18.252 2.937 -10.738 1.00 24.66 105 LYS A C 1
ATOM 827 O O . LYS A 1 105 ? -18.326 1.851 -10.156 1.00 24.93 105 LYS A O 1
ATOM 833 N N . GLU A 1 106 ? -19.273 3.439 -11.431 1.00 24.73 106 GLU A N 1
ATOM 834 C CA . GLU A 1 106 ? -20.537 2.718 -11.545 1.00 26.81 106 GLU A CA 1
ATOM 835 C C . GLU A 1 106 ? -20.364 1.402 -12.302 1.00 24.62 106 GLU A C 1
ATOM 836 O O . GLU A 1 106 ? -21.008 0.398 -11.968 1.00 25.35 106 GLU A O 1
ATOM 842 N N . LEU A 1 107 ? -19.493 1.389 -13.325 1.00 25.56 107 LEU A N 1
ATOM 843 C CA . LEU A 1 107 ? -19.202 0.157 -14.061 1.00 24.75 107 LEU A CA 1
ATOM 844 C C . LEU A 1 107 ? -18.423 -0.835 -13.203 1.00 23.75 107 LEU A C 1
ATOM 845 O O . LEU A 1 107 ? -18.696 -2.045 -13.241 1.00 24.82 107 LEU A O 1
ATOM 850 N N . ALA A 1 108 ? -17.461 -0.342 -12.416 1.00 23.43 108 ALA A N 1
ATOM 851 C CA . ALA A 1 108 ? -16.736 -1.205 -11.484 1.00 25.10 108 ALA A CA 1
ATOM 852 C C . ALA A 1 108 ? -17.675 -1.850 -10.468 1.00 24.49 108 ALA A C 1
ATOM 853 O O . ALA A 1 108 ? -17.487 -3.013 -10.087 1.00 25.60 108 ALA A O 1
ATOM 855 N N . ARG A 1 109 ? -18.668 -1.091 -9.987 1.00 24.56 109 ARG A N 1
ATOM 856 C CA . ARG A 1 109 ? -19.670 -1.610 -9.049 1.00 24.10 109 ARG A CA 1
ATOM 857 C C . ARG A 1 109 ? -20.566 -2.651 -9.709 1.00 24.03 109 ARG A C 1
ATOM 858 O O . ARG A 1 109 ? -20.767 -3.747 -9.171 1.00 25.38 109 ARG A O 1
ATOM 866 N N . TYR A 1 110 ? -21.121 -2.317 -10.876 1.00 23.60 110 TYR A N 1
ATOM 867 C CA . TYR A 1 110 ? -22.028 -3.215 -11.584 1.00 23.23 110 TYR A CA 1
ATOM 868 C C . TYR A 1 110 ? -21.374 -4.564 -11.875 1.00 25.06 110 TYR A C 1
ATOM 869 O O . TYR A 1 110 ? -22.004 -5.614 -11.712 1.00 24.69 110 TYR A O 1
ATOM 878 N N . THR A 1 111 ? -20.114 -4.560 -12.339 1.00 24.10 111 THR A N 1
ATOM 879 C CA . THR A 1 111 ? -19.496 -5.827 -12.721 1.00 21.84 111 THR A CA 1
ATOM 880 C C . THR A 1 111 ? -19.265 -6.731 -11.507 1.00 24.04 111 THR A C 1
ATOM 881 O O . THR A 1 111 ? -19.502 -7.944 -11.580 1.00 26.26 111 THR A O 1
ATOM 885 N N . LEU A 1 112 ? -18.829 -6.170 -10.375 1.00 26.70 112 LEU A N 1
ATOM 886 C CA . LEU A 1 112 ? -18.688 -6.987 -9.170 1.00 28.07 112 LEU A CA 1
ATOM 887 C C . LEU A 1 112 ? -20.043 -7.505 -8.689 1.00 27.84 112 LEU A C 1
ATOM 888 O O . LEU A 1 112 ? -20.138 -8.638 -8.195 1.00 27.14 112 LEU A O 1
ATOM 893 N N . ALA A 1 113 ? -21.104 -6.712 -8.855 1.00 26.74 113 ALA A N 1
ATOM 894 C CA . ALA A 1 113 ? -22.424 -7.077 -8.338 1.00 27.57 113 ALA A CA 1
ATOM 895 C C . ALA A 1 113 ? -23.054 -8.258 -9.071 1.00 29.75 113 ALA A C 1
ATOM 896 O O . ALA A 1 113 ? -24.023 -8.839 -8.561 1.00 30.22 113 ALA A O 1
ATOM 898 N N . GLN A 1 114 ? -22.534 -8.637 -10.241 1.00 26.22 114 GLN A N 1
ATOM 899 C CA . GLN A 1 114 ? -23.087 -9.759 -10.986 1.00 24.26 114 GLN A CA 1
ATOM 900 C C . GLN A 1 114 ? -22.625 -11.120 -10.468 1.00 25.93 114 GLN A C 1
ATOM 901 O O . GLN A 1 114 ? -23.121 -12.140 -10.956 1.00 29.47 114 GLN A O 1
ATOM 907 N N . PHE A 1 115 ? -21.717 -11.184 -9.488 1.00 30.40 115 PHE A N 1
ATOM 908 C CA . PHE A 1 115 ? -21.147 -12.459 -9.032 1.00 29.65 115 PHE A CA 1
ATOM 909 C C . PHE A 1 115 ? -21.202 -12.611 -7.512 1.00 33.87 115 PHE A C 1
ATOM 910 O O . PHE A 1 115 ? -20.233 -12.304 -6.808 1.00 31.82 115 PHE A O 1
ATOM 918 N N . PRO A 1 116 ? -22.325 -13.134 -6.966 1.00 43.90 116 PRO A N 1
ATOM 919 C CA . PRO A 1 116 ? -22.493 -13.196 -5.496 1.00 50.21 116 PRO A CA 1
ATOM 920 C C . PRO A 1 116 ? -21.598 -14.189 -4.745 1.00 59.07 116 PRO A C 1
ATOM 921 O O . PRO A 1 116 ? -20.745 -14.849 -5.341 1.00 69.78 116 PRO A O 1
ATOM 925 N N . VAL A 1 117 ? -21.831 -14.324 -3.433 1.00 66.70 117 VAL A N 1
ATOM 926 C CA . VAL A 1 117 ? -21.054 -15.171 -2.522 1.00 72.44 117 VAL A CA 1
ATOM 927 C C . VAL A 1 117 ? -21.938 -16.335 -2.088 1.00 78.85 117 VAL A C 1
ATOM 928 O O . VAL A 1 117 ? -23.101 -16.124 -1.723 1.00 80.95 117 VAL A O 1
ATOM 932 N N . SER A 1 118 ? -21.383 -17.551 -2.070 1.00 85.33 118 SER A N 1
ATOM 933 C CA . SER A 1 118 ? -22.066 -18.657 -1.399 1.00 96.79 118 SER A CA 1
ATOM 934 C C . SER A 1 118 ? -21.087 -19.777 -1.058 1.00 103.43 118 SER A C 1
ATOM 935 O O . SER A 1 118 ? -21.333 -20.945 -1.378 1.00 106.17 118 SER A O 1
ATOM 938 N N . ASP A 1 119 ? -19.981 -19.425 -0.395 1.00 106.00 119 ASP A N 1
ATOM 939 C CA . ASP A 1 119 ? -18.970 -20.385 0.041 1.00 108.22 119 ASP A CA 1
ATOM 940 C C . ASP A 1 119 ? -18.075 -19.740 1.101 1.00 107.54 119 ASP A C 1
ATOM 941 O O . ASP A 1 119 ? -17.202 -18.925 0.775 1.00 104.27 119 ASP A O 1
ATOM 946 N N . PRO A 1 120 ? -18.277 -20.076 2.380 1.00 111.79 120 PRO A N 1
ATOM 947 C CA . PRO A 1 120 ? -17.622 -19.344 3.480 1.00 111.73 120 PRO A CA 1
ATOM 948 C C . PRO A 1 120 ? -16.110 -19.159 3.435 1.00 105.71 120 PRO A C 1
ATOM 949 O O . PRO A 1 120 ? -15.637 -18.166 4.003 1.00 102.85 120 PRO A O 1
ATOM 953 N N . GLU A 1 121 ? -15.318 -20.045 2.830 1.00 103.32 121 GLU A N 1
ATOM 954 C CA . GLU A 1 121 ? -13.875 -19.823 2.893 1.00 100.29 121 GLU A CA 1
ATOM 955 C C . GLU A 1 121 ? -13.403 -18.714 1.935 1.00 87.58 121 GLU A C 1
ATOM 956 O O . GLU A 1 121 ? -12.223 -18.684 1.567 1.00 83.95 121 GLU A O 1
ATOM 962 N N . PHE A 1 122 ? -14.301 -17.800 1.559 1.00 80.09 122 PHE A N 1
ATOM 963 C CA . PHE A 1 122 ? -14.006 -16.668 0.687 1.00 71.61 122 PHE A CA 1
ATOM 964 C C . PHE A 1 122 ? -13.783 -15.416 1.529 1.00 65.89 122 PHE A C 1
ATOM 965 O O . PHE A 1 122 ? -14.591 -15.103 2.409 1.00 71.20 122 PHE A O 1
ATOM 973 N N . ALA A 1 123 ? -12.683 -14.705 1.257 1.00 56.08 123 ALA A N 1
ATOM 974 C CA . ALA A 1 123 ? -12.317 -13.501 1.994 1.00 53.75 123 ALA A CA 1
ATOM 975 C C . ALA A 1 123 ? -11.940 -12.361 1.052 1.00 45.01 123 ALA A C 1
ATOM 976 O O . ALA A 1 123 ? -11.121 -11.505 1.402 1.00 40.82 123 ALA A O 1
ATOM 978 N N . GLY A 1 124 ? -12.519 -12.337 -0.145 1.00 41.34 124 GLY A N 1
ATOM 979 C CA . GLY A 1 124 ? -12.306 -11.231 -1.060 1.00 33.94 124 GLY A CA 1
ATOM 980 C C . GLY A 1 124 ? -11.736 -11.644 -2.399 1.00 31.95 124 GLY A C 1
ATOM 981 O O . GLY A 1 124 ? -11.020 -12.645 -2.501 1.00 30.01 124 GLY A O 1
ATOM 982 N N . TRP A 1 125 ? -12.052 -10.867 -3.430 1.00 27.44 125 TRP A N 1
ATOM 983 C CA . TRP A 1 125 ? -11.526 -11.106 -4.765 1.00 27.49 125 TRP A CA 1
ATOM 984 C C . TRP A 1 125 ? -10.088 -10.608 -4.878 1.00 28.91 125 TRP A C 1
ATOM 985 O O . TRP A 1 125 ? -9.659 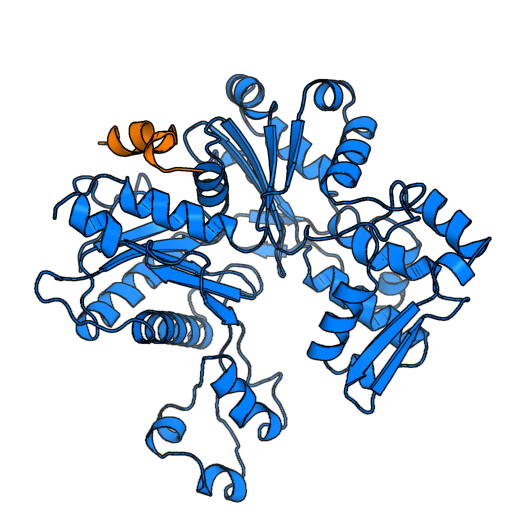-9.690 -4.174 1.00 27.62 125 TRP A O 1
ATOM 996 N N . LEU A 1 126 ? -9.350 -11.205 -5.817 1.00 23.55 126 LEU A N 1
ATOM 997 C CA . LEU A 1 126 ? -8.068 -10.672 -6.278 1.00 27.61 126 LEU A CA 1
ATOM 998 C C . LEU A 1 126 ? -8.300 -10.123 -7.690 1.00 25.58 126 LEU A C 1
ATOM 999 O O . LEU A 1 126 ? -8.412 -10.886 -8.655 1.00 23.89 126 LEU A O 1
ATOM 1004 N N . VAL A 1 127 ? -8.379 -8.794 -7.801 1.00 24.92 127 VAL A N 1
ATOM 1005 C CA . VAL A 1 127 ? -8.849 -8.118 -9.009 1.00 24.74 127 VAL A CA 1
ATOM 1006 C C . VAL A 1 127 ? -7.649 -7.710 -9.855 1.00 25.14 127 VAL A C 1
ATOM 1007 O O . VAL A 1 127 ? -6.709 -7.083 -9.351 1.00 25.44 127 VAL A O 1
ATOM 1011 N N . ALA A 1 128 ? -7.694 -8.038 -11.147 1.00 25.40 128 ALA A N 1
ATOM 1012 C CA . ALA A 1 128 ? -6.670 -7.637 -12.113 1.00 23.47 128 ALA A CA 1
ATOM 1013 C C . ALA A 1 128 ? -7.331 -6.815 -13.212 1.00 20.66 128 ALA A C 1
ATOM 1014 O O . ALA A 1 128 ? -8.195 -7.325 -13.934 1.00 23.49 128 ALA A O 1
ATOM 1016 N N . VAL A 1 129 ? -6.923 -5.551 -13.333 1.00 21.79 129 VAL A N 1
ATOM 1017 C CA . VAL A 1 129 ? -7.526 -4.580 -14.245 1.00 20.84 129 VAL A CA 1
ATOM 1018 C C . VAL A 1 129 ? -6.564 -4.325 -15.406 1.00 21.67 129 VAL A C 1
ATOM 1019 O O . VAL A 1 129 ? -5.364 -4.105 -15.188 1.00 23.08 129 VAL A O 1
ATOM 1023 N N . ALA A 1 130 ? -7.090 -4.332 -16.636 1.00 21.31 130 ALA A N 1
ATOM 1024 C CA . ALA A 1 130 ? -6.323 -3.966 -17.827 1.00 21.35 130 ALA A CA 1
ATOM 1025 C C . ALA A 1 130 ? -6.776 -2.607 -18.356 1.00 25.97 130 ALA A C 1
ATOM 1026 O O . ALA A 1 130 ? -7.982 -2.369 -18.510 1.00 25.91 130 ALA A O 1
ATOM 1028 N N . LEU A 1 131 ? -5.805 -1.722 -18.621 1.00 23.23 131 LEU A N 1
ATOM 1029 C CA . LEU A 1 131 ? -6.020 -0.393 -19.186 1.00 22.87 131 LEU A CA 1
ATOM 1030 C C . LEU A 1 131 ? -5.166 -0.213 -20.438 1.00 22.78 131 LEU A C 1
ATOM 1031 O O . LEU A 1 131 ? -4.187 -0.932 -20.644 1.00 23.76 131 LEU A O 1
ATOM 1036 N N . SER A 1 132 ? -5.539 0.766 -21.270 1.00 21.16 132 SER A N 1
ATOM 1037 C CA . SER A 1 132 ? -4.754 1.109 -22.459 1.00 20.14 132 SER A CA 1
ATOM 1038 C C . SER A 1 132 ? -3.301 1.419 -22.100 1.00 22.87 132 SER A C 1
ATOM 1039 O O . SER A 1 132 ? -3.006 1.963 -21.031 1.00 23.96 132 SER A O 1
ATOM 1042 N N . ALA A 1 133 ? -2.383 1.086 -23.020 1.00 22.12 133 ALA A N 1
ATOM 1043 C CA . ALA A 1 133 ? -0.998 1.525 -22.864 1.00 24.93 133 ALA A CA 1
ATOM 1044 C C . ALA A 1 133 ? -0.878 3.047 -22.884 1.00 26.96 133 ALA A C 1
ATOM 1045 O O . ALA A 1 133 ? 0.160 3.580 -22.473 1.00 28.70 133 ALA A O 1
ATOM 1047 N N . LEU A 1 134 ? -1.918 3.755 -23.341 1.00 25.18 134 LEU A N 1
ATOM 1048 C CA . LEU A 1 134 ? -1.952 5.214 -23.341 1.00 25.87 134 LEU A CA 1
ATOM 1049 C C . LEU A 1 134 ? -2.250 5.820 -21.971 1.00 27.24 134 LEU A C 1
ATOM 1050 O O . LEU A 1 134 ? -2.134 7.043 -21.818 1.00 28.75 134 LEU A O 1
ATOM 1055 N N . ALA A 1 135 ? -2.636 5.017 -20.984 1.00 26.55 135 ALA A N 1
ATOM 1056 C CA . ALA A 1 135 ? -3.162 5.552 -19.726 1.00 26.13 135 ALA A CA 1
ATOM 1057 C C . ALA A 1 135 ? -2.063 6.238 -18.916 1.00 2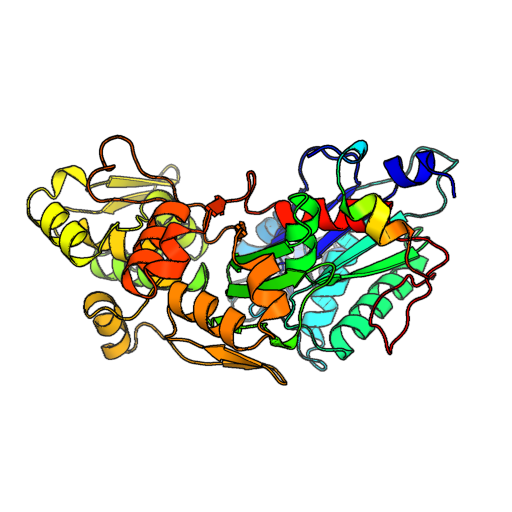6.71 135 ALA A C 1
ATOM 1058 O O . ALA A 1 135 ? -1.045 5.600 -18.612 1.00 28.40 135 ALA A O 1
ATOM 1060 N N . PRO A 1 136 ? -2.218 7.506 -18.531 1.00 26.77 136 PRO A N 1
ATOM 1061 C CA . PRO A 1 136 ? -1.189 8.161 -17.714 1.00 32.35 136 PRO A CA 1
ATOM 1062 C C . PRO A 1 136 ? -1.234 7.696 -16.262 1.00 33.54 136 PRO A C 1
ATOM 1063 O O . PRO A 1 136 ? -2.129 6.967 -15.833 1.00 31.58 136 PRO A O 1
ATOM 1067 N N . ASP A 1 137 ? -0.237 8.156 -15.501 1.00 35.16 137 ASP A N 1
ATOM 1068 C CA . ASP A 1 137 ? -0.093 7.727 -14.114 1.00 38.09 137 ASP A CA 1
ATOM 1069 C C . ASP A 1 137 ? -1.327 8.081 -13.289 1.00 37.67 137 ASP A C 1
ATOM 1070 O O . ASP A 1 137 ? -1.714 7.331 -12.384 1.00 35.82 137 ASP A O 1
ATOM 1075 N N . TYR A 1 138 ? -1.958 9.220 -13.579 1.00 34.73 138 TYR A N 1
ATOM 1076 C CA . TYR A 1 138 ? -3.099 9.637 -12.769 1.00 34.12 138 TYR A CA 1
ATOM 1077 C C . TYR A 1 138 ? -4.305 8.723 -12.978 1.00 32.37 138 TYR A C 1
ATOM 1078 O O . TYR A 1 138 ? -5.161 8.619 -12.089 1.00 31.90 138 TYR A O 1
ATOM 1087 N N . MET A 1 139 ? -4.397 8.057 -14.136 1.00 31.31 139 MET A N 1
ATOM 1088 C CA . MET A 1 139 ? -5.471 7.084 -14.353 1.00 30.90 139 MET A CA 1
ATOM 1089 C C . MET A 1 139 ? -5.278 5.848 -13.485 1.00 32.34 139 MET A C 1
ATOM 1090 O O . MET A 1 139 ? -6.249 5.312 -12.922 1.00 29.56 139 MET A O 1
ATOM 1095 N N . TYR A 1 140 ? -4.034 5.374 -13.377 1.00 29.71 140 TYR A N 1
ATOM 1096 C CA . TYR A 1 140 ? -3.724 4.273 -12.473 1.00 29.84 140 TYR A CA 1
ATOM 1097 C C . TYR A 1 140 ? -4.137 4.616 -11.043 1.00 34.14 140 TYR A C 1
ATOM 1098 O O . TYR A 1 140 ? -4.753 3.798 -10.349 1.00 33.27 140 TYR A O 1
ATOM 1107 N N . LYS A 1 141 ? -3.838 5.840 -10.594 1.00 33.23 141 LYS A N 1
ATOM 1108 C CA . LYS A 1 141 ? -4.184 6.214 -9.226 1.00 36.87 141 LYS A CA 1
ATOM 1109 C C . LYS A 1 141 ? -5.694 6.287 -9.038 1.00 34.11 141 LYS A C 1
ATOM 1110 O O . LYS A 1 141 ? -6.217 5.848 -8.006 1.00 31.52 141 LYS A O 1
ATOM 1116 N N . ALA A 1 142 ? -6.413 6.833 -10.021 1.00 31.67 142 ALA A N 1
ATOM 1117 C CA . ALA A 1 142 ? -7.861 6.976 -9.886 1.00 30.06 142 ALA A CA 1
ATOM 1118 C C . ALA A 1 142 ? -8.563 5.620 -9.907 1.00 29.33 142 ALA A C 1
ATOM 1119 O O . ALA A 1 142 ? -9.571 5.427 -9.214 1.00 30.44 142 ALA A O 1
ATOM 1121 N N . ILE A 1 143 ? -8.051 4.667 -10.694 1.00 27.78 143 ILE A N 1
ATOM 1122 C CA . ILE A 1 143 ? -8.636 3.325 -10.704 1.00 28.53 143 ILE A CA 1
ATOM 1123 C C . ILE A 1 143 ? -8.380 2.620 -9.376 1.00 29.33 143 ILE A C 1
ATOM 1124 O O . ILE A 1 143 ? -9.275 1.967 -8.820 1.00 28.13 143 ILE A O 1
ATOM 1129 N N . PHE A 1 144 ? -7.158 2.729 -8.845 1.00 28.55 144 PHE A N 1
ATOM 1130 C CA . PHE A 1 144 ? -6.887 2.178 -7.521 1.00 28.76 144 PHE A CA 1
ATOM 1131 C C . PHE A 1 144 ? -7.833 2.772 -6.478 1.00 30.01 144 PHE A C 1
ATOM 1132 O O . PHE A 1 144 ? -8.344 2.050 -5.615 1.00 32.71 144 PHE A O 1
ATOM 1140 N N . ASP A 1 145 ? -8.077 4.086 -6.546 1.00 27.96 145 ASP A N 1
ATOM 1141 C CA . ASP A 1 145 ? -8.990 4.733 -5.606 1.00 30.51 145 ASP A CA 1
ATOM 1142 C C . ASP A 1 145 ? -10.401 4.167 -5.709 1.00 30.75 145 ASP A C 1
ATOM 1143 O O . ASP A 1 145 ? -11.070 3.967 -4.688 1.00 32.53 145 ASP A O 1
ATOM 1148 N N . ILE A 1 146 ? -10.885 3.930 -6.932 1.00 30.70 146 ILE A N 1
ATOM 1149 C CA . ILE A 1 146 ? -12.228 3.376 -7.104 1.00 27.94 146 ILE A CA 1
ATOM 1150 C C . ILE A 1 146 ? -12.349 2.035 -6.387 1.00 28.78 146 ILE A C 1
ATOM 1151 O O . ILE A 1 146 ? -13.326 1.786 -5.671 1.00 29.14 146 ILE A O 1
ATOM 1156 N N . TYR A 1 147 ? -11.360 1.142 -6.565 1.00 26.19 147 TYR A N 1
ATOM 1157 C CA . TYR A 1 147 ? -11.481 -0.181 -5.958 1.00 26.45 147 TYR A CA 1
ATOM 1158 C C . TYR A 1 147 ? -11.239 -0.143 -4.450 1.00 32.03 147 TYR A C 1
ATOM 1159 O O . TYR A 1 147 ? -11.801 -0.968 -3.717 1.00 32.86 147 TYR A O 1
ATOM 1168 N N . ASP A 1 148 ? -10.458 0.823 -3.960 1.00 29.39 148 ASP A N 1
ATOM 1169 C CA . ASP A 1 148 ? -10.331 1.009 -2.518 1.00 35.28 148 ASP A CA 1
ATOM 1170 C C . ASP A 1 148 ? -11.662 1.445 -1.903 1.00 34.64 148 ASP A C 1
ATOM 1171 O O . ASP A 1 148 ? -12.049 0.959 -0.830 1.00 36.06 148 ASP A O 1
ATOM 1176 N N . GLU A 1 149 ? -12.378 2.358 -2.572 1.00 32.27 149 GLU A N 1
ATOM 1177 C CA . GLU A 1 149 ? -13.698 2.777 -2.101 1.00 34.30 149 GLU A CA 1
ATOM 1178 C C . GLU A 1 149 ? -14.703 1.629 -2.152 1.00 36.46 149 GLU A C 1
ATOM 1179 O O . GLU A 1 149 ? -15.488 1.438 -1.213 1.00 36.99 149 GLU A O 1
ATOM 1185 N N . LEU A 1 150 ? -14.699 0.846 -3.236 1.00 31.02 150 LEU A N 1
ATOM 1186 C CA . LEU A 1 150 ? -15.660 -0.250 -3.355 1.00 30.23 150 LEU A CA 1
ATOM 1187 C C . LEU A 1 150 ? -15.350 -1.403 -2.400 1.00 30.68 150 LEU A C 1
ATOM 1188 O O . LEU A 1 150 ? -16.217 -2.259 -2.176 1.00 28.32 150 LEU A O 1
ATOM 1193 N N . ALA A 1 151 ? -14.142 -1.446 -1.835 1.00 31.12 151 ALA A N 1
ATOM 1194 C CA . ALA A 1 151 ? -13.797 -2.463 -0.852 1.00 31.55 151 ALA A CA 1
ATOM 1195 C C . ALA A 1 151 ? -14.628 -2.349 0.422 1.00 31.27 151 ALA A C 1
ATOM 1196 O O . ALA A 1 151 ? -14.615 -3.279 1.237 1.00 32.07 151 ALA A O 1
ATOM 1198 N N . SER A 1 152 ? -15.343 -1.244 0.611 1.00 32.93 152 SER A N 1
ATOM 1199 C CA . SER A 1 152 ? -16.267 -1.129 1.733 1.00 38.71 152 SER A CA 1
ATOM 1200 C C . SER A 1 152 ? -17.647 -1.693 1.420 1.00 37.40 152 SER A C 1
ATOM 1201 O O . SER A 1 152 ? -18.442 -1.903 2.347 1.00 33.61 152 SER A O 1
ATOM 1204 N N . GLU A 1 153 ? -17.942 -1.947 0.143 1.00 33.33 153 GLU A N 1
ATOM 1205 C CA . GLU A 1 153 ? -19.215 -2.498 -0.307 1.00 36.05 153 GLU A CA 1
ATOM 1206 C C . GLU A 1 153 ? -19.120 -3.961 -0.714 1.00 34.52 153 GLU A C 1
ATOM 1207 O O . GLU A 1 153 ? -20.131 -4.675 -0.661 1.00 31.66 153 GLU A O 1
ATOM 1213 N N . PHE A 1 154 ? -17.929 -4.400 -1.127 1.00 31.00 154 PHE A N 1
ATOM 1214 C CA . PHE A 1 154 ? -17.650 -5.752 -1.584 1.00 28.32 154 PHE A CA 1
ATOM 1215 C C . PHE A 1 154 ? -16.367 -6.219 -0.906 1.00 29.11 154 PHE A C 1
ATOM 1216 O O . PHE A 1 154 ? -15.510 -5.411 -0.539 1.00 34.91 154 PHE A O 1
ATOM 1224 N N . LYS A 1 155 ? -16.206 -7.533 -0.778 1.00 29.52 155 LYS A N 1
ATOM 1225 C CA . LYS A 1 155 ? -14.962 -8.082 -0.238 1.00 31.87 155 LYS A CA 1
ATOM 1226 C C . LYS A 1 155 ? -13.899 -8.102 -1.337 1.00 28.34 155 LYS A C 1
ATOM 1227 O O . LYS A 1 155 ? -14.023 -8.845 -2.318 1.00 28.16 155 LYS A O 1
ATOM 1233 N N . ILE A 1 156 ? -12.847 -7.300 -1.164 1.00 28.66 156 ILE A N 1
ATOM 1234 C CA . ILE A 1 156 ? -11.751 -7.188 -2.133 1.00 28.65 156 ILE A CA 1
ATOM 1235 C C . ILE A 1 156 ? -10.442 -7.348 -1.368 1.00 31.81 156 ILE A C 1
ATOM 1236 O O . ILE A 1 156 ? -10.093 -6.495 -0.541 1.00 33.64 156 ILE A O 1
ATOM 1241 N N . TYR A 1 157 ? -9.713 -8.434 -1.648 1.00 28.13 157 TYR A N 1
ATOM 1242 C CA . TYR A 1 157 ? -8.475 -8.729 -0.927 1.00 31.54 157 TYR A CA 1
ATOM 1243 C C . TYR A 1 157 ? -7.280 -7.960 -1.485 1.00 33.07 157 TYR A C 1
ATOM 1244 O O . TYR A 1 157 ? -6.442 -7.470 -0.718 1.00 31.28 157 TYR A O 1
ATOM 1253 N N . ALA A 1 158 ? -7.178 -7.853 -2.808 1.00 30.67 158 ALA A N 1
ATOM 1254 C CA . ALA A 1 158 ? -6.018 -7.243 -3.452 1.00 29.70 158 ALA A CA 1
ATOM 1255 C C . ALA A 1 158 ? -6.431 -6.769 -4.838 1.00 26.77 158 ALA A C 1
ATOM 1256 O O . ALA A 1 158 ? -7.400 -7.275 -5.412 1.00 26.65 158 ALA A O 1
ATOM 1258 N N . VAL A 1 159 ? -5.683 -5.787 -5.366 1.00 26.88 159 VAL A N 1
ATOM 1259 C CA . VAL A 1 159 ? -5.935 -5.188 -6.681 1.00 24.11 159 VAL A CA 1
ATOM 1260 C C . VAL A 1 159 ? -4.600 -4.920 -7.383 1.00 27.03 159 VAL A C 1
ATOM 1261 O O . VAL A 1 159 ? -3.643 -4.476 -6.742 1.00 25.31 159 VAL A O 1
ATOM 1265 N N . THR A 1 160 ? -4.538 -5.175 -8.704 1.00 25.61 160 THR A N 1
ATOM 1266 C CA . THR A 1 160 ? -3.400 -4.780 -9.545 1.00 24.12 160 THR A CA 1
ATOM 1267 C C . THR A 1 160 ? -3.906 -4.292 -10.906 1.00 26.16 160 THR A C 1
ATOM 1268 O O . THR A 1 160 ? -5.064 -4.508 -11.275 1.00 24.75 160 THR A O 1
ATOM 1272 N N . ILE A 1 161 ? -3.019 -3.626 -11.660 1.00 27.57 161 ILE A N 1
ATOM 1273 C CA . ILE A 1 161 ? -3.333 -3.057 -12.974 1.00 27.10 161 ILE A CA 1
ATOM 1274 C C . ILE A 1 161 ? -2.190 -3.387 -13.934 1.00 25.73 161 ILE A C 1
ATOM 1275 O O . ILE A 1 161 ? -1.025 -3.353 -13.527 1.00 26.96 161 ILE A O 1
ATOM 1280 N N . LEU A 1 162 ? -2.510 -3.702 -15.195 1.00 22.67 162 LEU A N 1
ATOM 1281 C CA . LEU A 1 162 ? -1.505 -3.949 -16.229 1.00 23.76 162 LEU A CA 1
ATOM 1282 C C . LEU A 1 162 ? -1.956 -3.391 -17.576 1.00 25.16 162 LEU A C 1
ATOM 1283 O O . LEU A 1 162 ? -3.154 -3.187 -17.800 1.00 23.65 162 LEU A O 1
ATOM 1288 N N . PRO A 1 163 ? -1.022 -3.163 -18.514 1.00 24.11 163 PRO A N 1
ATOM 1289 C CA . PRO A 1 163 ? -1.414 -2.659 -19.842 1.00 21.38 163 PRO A CA 1
ATOM 1290 C C . PRO A 1 163 ? -1.998 -3.731 -20.756 1.00 21.20 163 PRO A C 1
ATOM 1291 O O . PRO A 1 163 ? -1.542 -4.877 -20.785 1.00 22.73 163 PRO A O 1
ATOM 1295 N N . GLN A 1 164 ? -2.984 -3.320 -21.554 1.00 23.97 164 GLN A N 1
ATOM 1296 C CA . GLN A 1 164 ? -3.675 -4.257 -22.437 1.00 21.90 164 GLN A CA 1
ATOM 1297 C C . GLN A 1 164 ? -2.752 -5.031 -23.387 1.00 21.22 164 GLN A C 1
ATOM 1298 O O . GLN A 1 164 ? -2.961 -6.247 -23.547 1.00 22.35 164 GLN A O 1
ATOM 1304 N N . PRO A 1 165 ? -1.748 -4.431 -24.046 1.00 21.50 165 PRO A N 1
ATOM 1305 C CA . PRO A 1 165 ? -0.898 -5.255 -24.926 1.00 22.40 165 PRO A CA 1
ATOM 1306 C C . PRO A 1 165 ? -0.121 -6.337 -24.193 1.00 22.15 165 PRO A C 1
ATOM 1307 O O . PRO A 1 165 ? 0.098 -7.417 -24.756 1.00 24.52 165 PRO A O 1
ATOM 1311 N N . LEU A 1 166 ? 0.344 -6.076 -22.972 1.00 22.19 166 LEU A N 1
ATOM 1312 C CA . LEU A 1 166 ? 1.001 -7.133 -22.212 1.00 22.50 166 LEU A CA 1
ATOM 1313 C C . LEU A 1 166 ? 0.043 -8.292 -21.937 1.00 23.70 166 LEU A C 1
ATOM 1314 O O . LEU A 1 166 ? 0.433 -9.461 -22.020 1.00 23.47 166 LEU A O 1
ATOM 1319 N N . ALA A 1 167 ? -1.221 -7.993 -21.605 1.00 24.78 167 ALA A N 1
ATOM 1320 C CA . ALA A 1 167 ? -2.194 -9.057 -21.361 1.00 23.62 167 ALA A CA 1
ATOM 1321 C C . ALA A 1 167 ? -2.364 -9.976 -22.574 1.00 22.71 167 ALA A C 1
ATOM 1322 O O . ALA A 1 167 ? -2.482 -11.199 -22.413 1.00 22.93 167 ALA A O 1
ATOM 1324 N N . VAL A 1 168 ? -2.402 -9.415 -23.792 1.00 21.62 168 VAL A N 1
ATOM 1325 C CA . VAL A 1 168 ? -2.513 -10.244 -24.997 1.00 22.68 168 VAL A CA 1
ATOM 1326 C C . VAL A 1 168 ? -1.337 -11.219 -25.093 1.00 23.63 168 VAL A C 1
ATOM 1327 O O . VAL A 1 168 ? -1.515 -12.408 -25.388 1.00 24.62 168 VAL A O 1
ATOM 1331 N N . ALA A 1 169 ? -0.117 -10.728 -24.862 1.00 23.32 169 ALA A N 1
ATOM 1332 C CA . ALA A 1 169 ? 1.056 -11.598 -24.958 1.00 26.66 169 ALA A CA 1
ATOM 1333 C C . ALA A 1 169 ? 0.990 -12.736 -23.944 1.00 25.42 169 ALA A C 1
ATOM 1334 O O . ALA A 1 169 ? 1.386 -13.868 -24.246 1.00 26.17 169 ALA A O 1
ATOM 1336 N N . ILE A 1 170 ? 0.482 -12.460 -22.735 1.00 24.62 170 ILE A N 1
ATOM 1337 C CA . ILE A 1 170 ? 0.356 -13.495 -21.712 1.00 24.13 170 ILE A CA 1
ATOM 1338 C C . ILE A 1 170 ? -0.669 -14.542 -22.140 1.00 24.01 170 ILE A C 1
ATOM 1339 O O . ILE A 1 170 ? -0.409 -15.749 -22.073 1.00 27.89 170 ILE A O 1
ATOM 1344 N N . ALA A 1 171 ? -1.837 -14.097 -22.611 1.00 24.94 171 ALA A N 1
ATOM 1345 C CA . ALA A 1 171 ? -2.863 -15.036 -23.058 1.00 26.58 171 ALA A CA 1
ATOM 1346 C C . ALA A 1 171 ? -2.344 -15.953 -24.164 1.00 28.48 171 ALA A C 1
ATOM 1347 O O . ALA A 1 171 ? -2.728 -17.127 -24.235 1.00 27.49 171 ALA A O 1
ATOM 1349 N N . GLU A 1 172 ? -1.485 -15.434 -25.041 1.00 26.40 172 GLU A N 1
ATOM 1350 C CA . GLU A 1 172 ? -0.967 -16.189 -26.178 1.00 29.63 172 GLU A CA 1
ATOM 1351 C C . GLU A 1 172 ? 0.290 -16.998 -25.866 1.00 31.26 172 GLU A C 1
ATOM 1352 O O . GLU A 1 172 ? 0.831 -17.642 -26.774 1.00 30.81 172 GLU A O 1
ATOM 1358 N N . ASN A 1 173 ? 0.772 -16.990 -24.623 1.00 27.02 173 ASN A N 1
ATOM 1359 C CA . ASN A 1 173 ? 1.987 -17.726 -24.266 1.00 29.56 173 ASN A CA 1
ATOM 1360 C C . ASN A 1 173 ? 3.162 -17.304 -25.149 1.00 27.35 173 ASN A C 1
ATOM 1361 O O . ASN A 1 173 ? 3.939 -18.138 -25.629 1.00 30.49 173 ASN A O 1
ATOM 1366 N N . ALA A 1 174 ? 3.296 -15.993 -25.361 1.00 26.86 174 ALA A N 1
ATOM 1367 C CA . ALA A 1 174 ? 4.319 -15.413 -26.234 1.00 30.09 174 ALA A CA 1
ATOM 1368 C C . ALA A 1 174 ? 5.149 -14.413 -25.432 1.00 30.88 174 ALA A C 1
ATOM 1369 O O . ALA A 1 174 ? 4.721 -13.276 -25.202 1.00 29.56 174 ALA A O 1
ATOM 1371 N N . VAL A 1 175 ? 6.354 -14.821 -25.034 1.00 30.56 175 VAL A N 1
ATOM 1372 C CA . VAL A 1 175 ? 7.194 -13.946 -24.224 1.00 30.46 175 VAL A CA 1
ATOM 1373 C C . VAL A 1 175 ? 7.932 -12.916 -25.077 1.00 30.62 175 VAL A C 1
ATOM 1374 O O . VAL A 1 175 ? 8.327 -11.866 -24.552 1.00 31.18 175 VAL A O 1
ATOM 1378 N N . ASN A 1 176 ? 8.101 -13.173 -26.378 1.00 32.71 176 ASN A N 1
ATOM 1379 C CA . ASN A 1 176 ? 8.776 -12.261 -27.308 1.00 31.81 176 ASN A CA 1
ATOM 1380 C C . ASN A 1 176 ? 7.920 -12.090 -28.561 1.00 31.36 176 ASN A C 1
ATOM 1381 O O . ASN A 1 176 ? 7.784 -13.033 -29.346 1.00 32.72 176 ASN A O 1
ATOM 1386 N N . CYS A 1 177 ? 7.380 -10.889 -28.779 1.00 28.74 177 CYS A N 1
ATOM 1387 C CA . CYS A 1 177 ? 6.449 -10.659 -29.884 1.00 28.91 177 CYS A CA 1
ATOM 1388 C C . CYS A 1 177 ? 6.208 -9.160 -30.071 1.00 25.43 177 CYS A C 1
ATOM 1389 O O . CYS A 1 177 ? 6.670 -8.332 -29.285 1.00 29.12 177 CYS A O 1
ATOM 1392 N N . VAL A 1 178 ? 5.477 -8.824 -31.136 1.00 27.98 178 VAL A N 1
ATOM 1393 C CA . VAL A 1 178 ? 4.924 -7.484 -31.355 1.00 27.80 178 VAL A CA 1
ATOM 1394 C C . VAL A 1 178 ? 3.401 -7.605 -31.357 1.00 26.53 178 VAL A C 1
ATOM 1395 O O . VAL A 1 178 ? 2.843 -8.373 -32.151 1.00 25.83 178 VAL A O 1
ATOM 1399 N N . ILE A 1 179 ? 2.722 -6.845 -30.460 1.00 25.83 179 ILE A N 1
ATOM 1400 C CA . ILE A 1 179 ? 1.261 -6.878 -30.328 1.00 25.58 179 ILE A CA 1
ATOM 1401 C C . ILE A 1 179 ? 0.646 -5.725 -31.110 1.00 24.24 179 ILE A C 1
ATOM 1402 O O . ILE A 1 179 ? 1.104 -4.579 -31.012 1.00 27.89 179 ILE A O 1
ATOM 1407 N N . VAL A 1 180 ? -0.438 -6.014 -31.836 1.00 22.55 180 VAL A N 1
ATOM 1408 C CA . VAL A 1 180 ? -1.236 -5.006 -32.543 1.00 23.91 180 VAL A CA 1
ATOM 1409 C C . VAL A 1 180 ? -2.684 -5.159 -32.064 1.00 25.20 180 VAL A C 1
ATOM 1410 O O . VAL A 1 180 ? -3.388 -6.093 -32.476 1.00 25.92 180 VAL A O 1
ATOM 1414 N N . GLU A 1 181 ? -3.148 -4.238 -31.208 1.00 24.86 181 GLU A N 1
ATOM 1415 C CA . GLU A 1 181 ? -4.449 -4.337 -30.537 1.00 23.88 181 GLU A CA 1
ATOM 1416 C C . GLU A 1 181 ? -5.375 -3.219 -31.015 1.00 22.34 181 GLU A C 1
ATOM 1417 O O . GLU A 1 181 ? -5.131 -2.040 -30.739 1.00 25.45 181 GLU A O 1
ATOM 1423 N N . GLY A 1 182 ? -6.453 -3.595 -31.702 1.00 22.65 182 GLY A N 1
ATOM 1424 C CA . GLY A 1 182 ? -7.348 -2.636 -32.324 1.00 22.39 182 GLY A CA 1
ATOM 1425 C C . GLY A 1 182 ? -8.800 -2.781 -31.899 1.00 20.56 182 GLY A C 1
ATOM 1426 O O . GLY A 1 182 ? -9.403 -3.838 -32.106 1.00 23.44 182 GLY A O 1
ATOM 1427 N N . GLY A 1 183 ? -9.362 -1.722 -31.319 1.00 22.34 183 GLY A N 1
ATOM 1428 C CA . GLY A 1 183 ? -10.764 -1.701 -30.928 1.00 19.83 183 GLY A CA 1
ATOM 1429 C C . GLY A 1 183 ? -11.537 -0.587 -31.611 1.00 22.54 183 GLY A C 1
ATOM 1430 O O . GLY A 1 183 ? -11.207 -0.181 -32.730 1.00 21.71 183 GLY A O 1
ATOM 1431 N N . HIS A 1 184 ? -12.580 -0.084 -30.951 1.00 23.18 184 HIS A N 1
ATOM 1432 C CA . HIS A 1 184 ? -13.402 0.971 -31.538 1.00 22.27 184 HIS A CA 1
ATOM 1433 C C . HIS A 1 184 ? -12.609 2.267 -31.707 1.00 24.18 184 HIS A C 1
ATOM 1434 O O . HIS A 1 184 ? -12.643 2.893 -32.779 1.00 24.48 184 HIS A O 1
ATOM 1441 N N . GLY A 1 185 ? -11.839 2.652 -30.690 1.00 24.24 185 GLY A N 1
ATOM 1442 C CA . GLY A 1 185 ? -11.225 3.966 -30.661 1.00 25.42 185 GLY A CA 1
ATOM 1443 C C . GLY A 1 185 ? -9.880 4.116 -31.347 1.00 25.58 185 GLY A C 1
ATOM 1444 O O . GLY A 1 185 ? -9.653 5.153 -31.984 1.00 27.01 185 GLY A O 1
ATOM 1445 N N . ASN A 1 186 ? -8.974 3.142 -31.220 1.00 23.16 186 ASN A N 1
ATOM 1446 C CA . ASN A 1 186 ? -7.612 3.314 -31.735 1.00 22.56 186 ASN A CA 1
ATOM 1447 C C . ASN A 1 186 ? -6.916 1.957 -31.872 1.00 23.05 186 ASN A C 1
ATOM 1448 O O . ASN A 1 186 ? -7.466 0.908 -31.517 1.00 22.77 186 ASN A O 1
ATOM 1453 N N . ILE A 1 187 ? -5.686 1.996 -32.405 1.00 22.48 187 ILE A N 1
ATOM 1454 C CA . ILE A 1 187 ? -4.798 0.834 -32.507 1.00 22.07 187 ILE A CA 1
ATOM 1455 C C . ILE A 1 187 ? -3.534 1.079 -31.680 1.00 23.60 187 ILE A C 1
ATOM 1456 O O . ILE A 1 187 ? -2.878 2.121 -31.826 1.00 26.98 187 ILE A O 1
ATOM 1461 N N . GLN A 1 188 ? -3.171 0.100 -30.844 1.00 21.81 188 GLN A N 1
ATOM 1462 C CA . GLN A 1 188 ? -1.940 0.108 -30.053 1.00 23.10 188 GLN A CA 1
ATOM 1463 C C . GLN A 1 188 ? -0.952 -0.901 -30.642 1.00 24.16 188 GLN A C 1
ATOM 1464 O O . GLN A 1 188 ? -1.278 -2.087 -30.762 1.00 25.21 188 GLN A O 1
ATOM 1470 N N . VAL A 1 189 ? 0.264 -0.448 -30.973 1.00 23.89 189 VAL A N 1
ATOM 1471 C CA . VAL A 1 189 ? 1.352 -1.316 -31.439 1.00 24.42 189 VAL A CA 1
ATOM 1472 C C . VAL A 1 189 ? 2.481 -1.276 -30.410 1.00 23.39 189 VAL A C 1
ATOM 1473 O O . VAL A 1 189 ? 3.000 -0.198 -30.087 1.00 25.56 189 VAL A O 1
ATOM 1477 N N . ALA A 1 190 ? 2.867 -2.447 -29.889 1.00 25.02 190 ALA A N 1
ATOM 1478 C CA . ALA A 1 190 ? 3.912 -2.485 -28.858 1.00 26.77 190 ALA A CA 1
ATOM 1479 C C . ALA A 1 190 ? 4.749 -3.762 -28.862 1.00 27.75 190 ALA A C 1
ATOM 1480 O O . ALA A 1 190 ? 4.169 -4.862 -28.884 1.00 27.54 190 ALA A O 1
ATOM 1482 N N . PRO A 1 191 ? 6.084 -3.668 -28.800 1.00 26.70 191 PRO A N 1
ATOM 1483 C CA . PRO A 1 191 ? 6.898 -4.882 -28.640 1.00 26.15 191 PRO A CA 1
ATOM 1484 C C . PRO A 1 191 ? 6.856 -5.387 -27.204 1.00 27.97 191 PRO A C 1
ATOM 1485 O O . PRO A 1 191 ? 6.827 -4.604 -26.251 1.00 28.84 191 PRO A O 1
ATOM 1489 N N . ILE A 1 192 ? 6.855 -6.710 -27.059 1.00 30.42 192 ILE A N 1
ATOM 1490 C CA . ILE A 1 192 ? 6.871 -7.377 -25.756 1.00 31.38 192 ILE A CA 1
ATOM 1491 C C . ILE A 1 192 ? 8.087 -8.297 -25.729 1.00 32.16 192 ILE A C 1
ATOM 1492 O O . ILE A 1 192 ? 8.191 -9.212 -26.554 1.00 31.20 192 ILE A O 1
ATOM 1497 N N . SER A 1 193 ? 8.998 -8.061 -24.778 1.00 32.59 193 SER A N 1
ATOM 1498 C CA . SER A 1 193 ? 10.142 -8.946 -24.529 1.00 35.09 193 SER A CA 1
ATOM 1499 C C . SER A 1 193 ? 10.283 -9.065 -23.011 1.00 38.17 193 SER A C 1
ATOM 1500 O O . SER A 1 193 ? 10.994 -8.282 -22.375 1.00 40.45 193 SER A O 1
ATOM 1503 N N . PHE A 1 194 ? 9.586 -10.045 -22.436 1.00 37.22 194 PHE A N 1
ATOM 1504 C CA . PHE A 1 194 ? 9.510 -10.263 -20.993 1.00 41.99 194 PHE A CA 1
ATOM 1505 C C . PHE A 1 194 ? 8.872 -9.091 -20.250 1.00 42.34 194 PHE A C 1
ATOM 1506 O O . PHE A 1 194 ? 8.808 -9.108 -19.014 1.00 43.54 194 PHE A O 1
ATOM 1514 N N . ALA A 1 195 ? 8.378 -8.089 -20.973 1.00 40.64 195 ALA A N 1
ATOM 1515 C CA . ALA A 1 195 ? 7.762 -6.888 -20.420 1.00 41.05 195 ALA A CA 1
ATOM 1516 C C . ALA A 1 195 ? 7.359 -6.029 -21.612 1.00 38.25 195 ALA A C 1
ATOM 1517 O O . ALA A 1 195 ? 7.807 -6.261 -22.737 1.00 36.36 195 ALA A O 1
ATOM 1519 N N . LEU A 1 196 ? 6.511 -5.037 -21.362 1.00 35.24 196 LEU A N 1
ATOM 1520 C CA . LEU A 1 196 ? 6.174 -4.071 -22.401 1.00 32.88 196 LEU A CA 1
ATOM 1521 C C . LEU A 1 196 ? 7.349 -3.120 -22.592 1.00 34.61 196 LEU A C 1
ATOM 1522 O O . LEU A 1 196 ? 7.811 -2.496 -21.633 1.00 35.06 196 LEU A O 1
ATOM 1527 N N . ILE A 1 197 ? 7.833 -3.015 -23.830 1.00 29.90 197 ILE A N 1
ATOM 1528 C CA . ILE A 1 197 ? 8.979 -2.154 -24.155 1.00 34.23 197 ILE A CA 1
ATOM 1529 C C . ILE A 1 197 ? 8.400 -0.791 -24.525 1.00 33.14 197 ILE A C 1
ATOM 1530 O O . ILE A 1 197 ? 8.015 -0.542 -25.671 1.00 31.53 197 ILE A O 1
ATOM 1535 N N . ARG A 1 198 ? 8.363 0.114 -23.538 1.00 35.57 198 ARG A N 1
ATOM 1536 C CA . ARG A 1 198 ? 7.646 1.381 -23.691 1.00 40.75 198 ARG A CA 1
ATOM 1537 C C . ARG A 1 198 ? 8.151 2.190 -24.876 1.00 38.94 198 ARG A C 1
ATOM 1538 O O . ARG A 1 198 ? 7.363 2.844 -25.569 1.00 35.86 198 ARG A O 1
ATOM 1546 N N . GLU A 1 199 ? 9.469 2.201 -25.093 1.00 38.15 199 GLU A N 1
ATOM 1547 C CA . GLU A 1 199 ? 10.051 3.044 -26.129 1.00 41.63 199 GLU A CA 1
ATOM 1548 C C . GLU A 1 199 ? 9.518 2.696 -27.512 1.00 38.44 199 GLU A C 1
ATOM 1549 O O . GLU A 1 199 ? 9.603 3.524 -28.426 1.00 39.65 199 GLU A O 1
ATOM 1555 N N . GLY A 1 200 ? 8.982 1.491 -27.686 1.00 35.19 200 GLY A N 1
ATOM 1556 C CA . GLY A 1 200 ? 8.465 1.042 -28.959 1.00 34.39 200 GLY A CA 1
ATOM 1557 C C . GLY A 1 200 ? 6.976 1.238 -29.170 1.00 31.55 200 GLY A C 1
ATOM 1558 O O . GLY A 1 200 ? 6.456 0.814 -30.206 1.00 29.23 200 GLY A O 1
ATOM 1559 N N . LEU A 1 201 ? 6.260 1.861 -28.237 1.00 29.79 201 LEU A N 1
ATOM 1560 C CA . LEU A 1 201 ? 4.826 2.064 -28.417 1.00 27.64 201 LEU A CA 1
ATOM 1561 C C . LEU A 1 201 ? 4.541 3.033 -29.567 1.00 29.43 201 LEU A C 1
ATOM 1562 O O . LEU A 1 201 ? 5.125 4.122 -29.647 1.00 30.78 201 LEU A O 1
ATOM 1567 N N . VAL A 1 202 ? 3.644 2.620 -30.466 1.00 26.83 202 VAL A N 1
ATOM 1568 C CA . VAL A 1 202 ? 3.161 3.433 -31.578 1.00 26.40 202 VAL A CA 1
ATOM 1569 C C . VAL A 1 202 ? 1.639 3.320 -31.615 1.00 30.59 202 VAL A C 1
ATOM 1570 O O . VAL A 1 202 ? 1.099 2.210 -31.620 1.00 30.73 202 VAL A O 1
ATOM 1574 N N . ALA A 1 203 ? 0.949 4.459 -31.652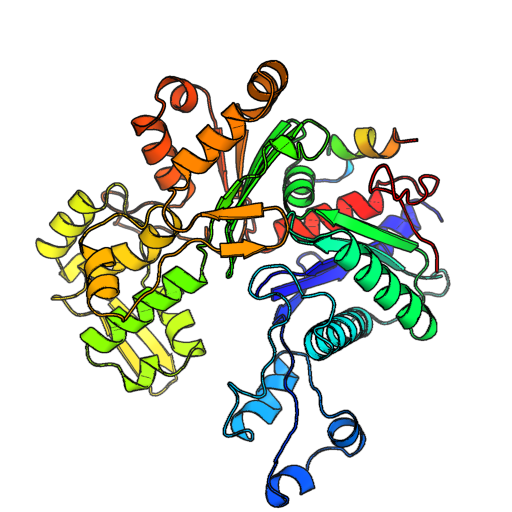 1.00 27.40 203 ALA A N 1
ATOM 1575 C CA . ALA A 1 203 ? -0.509 4.497 -31.600 1.00 27.41 203 ALA A CA 1
ATOM 1576 C C . ALA A 1 203 ? -1.092 5.156 -32.844 1.00 27.66 203 ALA A C 1
ATOM 1577 O O . ALA A 1 203 ? -0.593 6.190 -33.302 1.00 26.50 203 ALA A O 1
ATOM 1579 N N . LEU A 1 204 ? -2.197 4.593 -33.342 1.00 27.04 204 LEU A N 1
ATOM 1580 C CA . LEU A 1 204 ? -2.893 5.089 -34.525 1.00 27.17 204 LEU A CA 1
ATOM 1581 C C . LEU A 1 204 ? -4.288 5.576 -34.161 1.00 27.25 204 LEU A C 1
ATOM 1582 O O . LEU A 1 204 ? -5.020 4.891 -33.434 1.00 25.02 204 LEU A O 1
ATOM 1587 N N . ASN A 1 205 ? -4.668 6.734 -34.702 1.00 26.49 205 ASN A N 1
ATOM 1588 C CA . ASN A 1 205 ? -5.970 7.353 -34.420 1.00 27.55 205 ASN A CA 1
ATOM 1589 C C . ASN A 1 205 ? -7.067 6.854 -35.368 1.00 27.22 205 ASN A C 1
ATOM 1590 O O . ASN A 1 205 ? -7.835 7.631 -35.942 1.00 27.71 205 ASN A O 1
ATOM 1595 N N . ARG A 1 206 ? -7.152 5.529 -35.512 1.00 25.21 206 ARG A N 1
ATOM 1596 C CA . ARG A 1 206 ? -8.181 4.870 -36.303 1.00 25.55 206 ARG A CA 1
ATOM 1597 C C . ARG A 1 206 ? -8.577 3.579 -35.602 1.00 24.61 206 ARG A C 1
ATOM 1598 O O . ARG A 1 206 ? -7.759 2.949 -34.929 1.00 25.82 206 ARG A O 1
ATOM 1606 N N . GLY A 1 207 ? -9.827 3.187 -35.785 1.00 26.10 207 GLY A N 1
ATOM 1607 C CA . GLY A 1 207 ? -10.318 1.931 -35.264 1.00 23.93 207 GLY A CA 1
ATOM 1608 C C . GLY A 1 207 ? -11.648 1.563 -35.891 1.00 22.36 207 GLY A C 1
ATOM 1609 O O . GLY A 1 207 ? -12.013 2.049 -36.961 1.00 22.26 207 GLY A O 1
ATOM 1610 N N . GLY A 1 208 ? -12.392 0.695 -35.202 1.00 21.51 208 GLY A N 1
ATOM 1611 C CA . GLY A 1 208 ? -13.721 0.331 -35.683 1.00 19.93 208 GLY A CA 1
ATOM 1612 C C . GLY A 1 208 ? -14.653 1.509 -35.908 1.00 20.14 208 GLY A C 1
ATOM 1613 O O . GLY A 1 208 ? -15.571 1.430 -36.734 1.00 24.98 208 GLY A O 1
ATOM 1614 N N . ALA A 1 209 ? -14.466 2.604 -35.161 1.00 21.32 209 ALA A N 1
ATOM 1615 C CA . ALA A 1 209 ? -15.285 3.793 -35.368 1.00 21.82 209 ALA A CA 1
ATOM 1616 C C . ALA A 1 209 ? -15.139 4.347 -36.780 1.00 22.15 209 ALA A C 1
ATOM 1617 O O . ALA A 1 209 ? -16.107 4.880 -37.335 1.00 24.15 209 ALA A O 1
ATOM 1619 N N . GLU A 1 210 ? -13.946 4.227 -37.374 1.00 23.00 210 GLU A N 1
ATOM 1620 C CA . GLU A 1 210 ? -13.729 4.723 -38.733 1.00 22.67 210 GLU A CA 1
ATOM 1621 C C . GLU A 1 210 ? -14.388 3.818 -39.767 1.00 22.37 210 GLU A C 1
ATOM 1622 O O . GLU A 1 210 ? -14.873 4.301 -40.797 1.00 24.20 210 GLU A O 1
ATOM 1628 N N . ALA A 1 211 ? -14.425 2.508 -39.519 1.00 21.33 211 ALA A N 1
ATOM 1629 C CA . ALA A 1 211 ? -15.178 1.623 -40.397 1.00 19.51 211 ALA A CA 1
ATOM 1630 C C . ALA A 1 211 ? -16.669 1.956 -40.345 1.00 22.19 211 ALA A C 1
ATOM 1631 O O . ALA A 1 211 ? -17.350 1.940 -41.377 1.00 23.34 211 ALA A O 1
ATOM 1633 N N . ASN A 1 212 ? -17.195 2.275 -39.153 1.00 22.44 212 ASN A N 1
ATOM 1634 C CA . ASN A 1 212 ? -18.584 2.722 -39.057 1.00 21.33 212 ASN A CA 1
ATOM 1635 C C . ASN A 1 212 ? -18.795 4.065 -39.754 1.00 21.46 212 ASN A C 1
ATOM 1636 O O . ASN A 1 212 ? -19.837 4.291 -40.385 1.00 25.90 212 ASN A O 1
ATOM 1641 N N . ALA A 1 213 ? -17.831 4.979 -39.626 1.00 23.51 213 ALA A N 1
ATOM 1642 C CA . ALA A 1 213 ? -17.999 6.312 -40.193 1.00 24.92 213 ALA A CA 1
ATOM 1643 C C . ALA A 1 213 ? -18.139 6.258 -41.712 1.00 23.87 213 ALA A C 1
ATOM 1644 O O . ALA A 1 213 ? -19.001 6.940 -42.284 1.00 24.21 213 ALA A O 1
ATOM 1646 N N . ILE A 1 214 ? -17.334 5.432 -42.381 1.00 23.17 214 ILE A N 1
ATOM 1647 C CA . ILE A 1 214 ? -17.452 5.366 -43.837 1.00 23.87 214 ILE A CA 1
ATOM 1648 C C . ILE A 1 214 ? -18.679 4.541 -44.251 1.00 24.42 214 ILE A C 1
ATOM 1649 O O . ILE A 1 214 ? -19.317 4.851 -45.269 1.00 22.96 214 ILE A O 1
ATOM 1654 N N . THR A 1 215 ? -19.079 3.538 -43.452 1.00 23.40 215 THR A N 1
ATOM 1655 C CA . THR A 1 215 ? -20.341 2.833 -43.703 1.00 24.69 215 THR A CA 1
ATOM 1656 C C . THR A 1 215 ? -21.521 3.807 -43.692 1.00 25.67 215 THR A C 1
ATOM 1657 O O . THR A 1 215 ? -22.410 3.740 -44.550 1.00 24.64 215 THR A O 1
ATOM 1661 N N . ARG A 1 216 ? -21.557 4.709 -42.708 1.00 23.04 216 ARG A N 1
ATOM 1662 C CA . ARG A 1 216 ? -22.627 5.704 -42.643 1.00 24.62 216 ARG A CA 1
ATOM 1663 C C . ARG A 1 216 ? -22.679 6.560 -43.907 1.00 24.48 216 ARG A C 1
ATOM 1664 O O . ARG A 1 216 ? -23.762 6.835 -44.433 1.00 24.06 216 ARG A O 1
ATOM 1672 N N . GLU A 1 217 ? -21.524 6.980 -44.421 1.00 23.32 217 GLU A N 1
ATOM 1673 C CA . GLU A 1 217 ? -21.527 7.855 -45.592 1.00 25.77 217 GLU A CA 1
ATOM 1674 C C . GLU A 1 217 ? -21.926 7.093 -46.856 1.00 24.84 217 GLU A C 1
ATOM 1675 O O . GLU A 1 217 ? -22.619 7.641 -47.725 1.00 25.43 217 GLU A O 1
ATOM 1681 N N . ILE A 1 218 ? -21.529 5.823 -46.962 1.00 24.25 218 ILE A N 1
ATOM 1682 C CA . ILE A 1 218 ? -21.977 4.985 -48.072 1.00 24.72 218 ILE A CA 1
ATOM 1683 C C . ILE A 1 218 ? -23.494 4.828 -48.042 1.00 26.56 218 ILE A C 1
ATOM 1684 O O . ILE A 1 218 ? -24.172 4.954 -49.069 1.00 26.75 218 ILE A O 1
ATOM 1689 N N . LEU A 1 219 ? -24.051 4.551 -46.858 1.00 24.49 219 LEU A N 1
ATOM 1690 C CA . LEU A 1 219 ? -25.495 4.381 -46.732 1.00 26.43 219 LEU A CA 1
ATOM 1691 C C . LEU A 1 219 ? -26.252 5.626 -47.193 1.00 27.14 219 LEU A C 1
ATOM 1692 O O . LEU A 1 219 ? -27.272 5.520 -47.883 1.00 27.85 219 LEU A O 1
ATOM 1697 N N . LYS A 1 220 ? -25.776 6.814 -46.814 1.00 27.40 220 LYS A N 1
ATOM 1698 C CA . LYS A 1 220 ? -26.418 8.045 -47.268 1.00 30.06 220 LYS A CA 1
ATOM 1699 C C . LYS A 1 220 ? -26.380 8.158 -48.790 1.00 31.65 220 LYS A C 1
ATOM 1700 O O . LYS A 1 220 ? -27.396 8.467 -49.426 1.00 32.80 220 LYS A O 1
ATOM 1706 N N . ASP A 1 221 ? -25.214 7.892 -49.395 1.00 30.13 221 ASP A N 1
ATOM 1707 C CA . ASP A 1 221 ? -25.083 7.961 -50.850 1.00 30.99 221 ASP A CA 1
ATOM 1708 C C . ASP A 1 221 ? -26.057 7.018 -51.554 1.00 33.81 221 ASP A C 1
ATOM 1709 O O . ASP A 1 221 ? -26.590 7.349 -52.620 1.00 35.89 221 ASP A O 1
ATOM 1714 N N . ILE A 1 222 ? -26.300 5.838 -50.978 1.00 35.08 222 ILE A N 1
ATOM 1715 C CA . ILE A 1 222 ? -27.227 4.885 -51.588 1.00 36.38 222 ILE A CA 1
ATOM 1716 C C . ILE A 1 222 ? -28.669 5.376 -51.483 1.00 39.68 222 ILE A C 1
ATOM 1717 O O . ILE A 1 222 ? -29.492 5.081 -52.358 1.00 44.82 222 ILE A O 1
ATOM 1722 N N . GLY A 1 223 ? -29.009 6.102 -50.417 1.00 33.96 223 GLY A N 1
ATOM 1723 C CA . GLY A 1 223 ? -30.360 6.604 -50.233 1.00 35.69 223 GLY A CA 1
ATOM 1724 C C . GLY A 1 223 ? -30.998 6.210 -48.912 1.00 38.07 223 GLY A C 1
ATOM 1725 O O . GLY A 1 223 ? -32.225 6.261 -48.771 1.00 39.40 223 GLY A O 1
ATOM 1726 N N . TYR A 1 224 ? -30.176 5.828 -47.933 1.00 34.30 224 TYR A N 1
ATOM 1727 C CA . TYR A 1 224 ? -30.665 5.430 -46.618 1.00 31.78 224 TYR A CA 1
ATOM 1728 C C . TYR A 1 224 ? -30.208 6.404 -45.538 1.00 31.40 224 TYR A C 1
ATOM 1729 O O . TYR A 1 224 ? -29.694 5.984 -44.499 1.00 32.58 224 TYR A O 1
ATOM 1738 N N . SER A 1 225 ? -30.400 7.705 -45.766 1.00 34.02 225 SER A N 1
ATOM 1739 C CA . SER A 1 225 ? -29.928 8.701 -44.808 1.00 39.55 225 SER A CA 1
ATOM 1740 C C . SER A 1 225 ? -30.647 8.583 -43.464 1.00 35.74 225 SER A C 1
ATOM 1741 O O . SER A 1 225 ? -30.040 8.799 -42.408 1.00 34.41 225 SER A O 1
ATOM 1744 N N . ASP A 1 226 ? -31.933 8.236 -43.473 1.00 37.02 226 ASP A N 1
ATOM 1745 C CA . ASP A 1 226 ? -32.667 8.153 -42.211 1.00 37.36 226 ASP A CA 1
ATOM 1746 C C . ASP A 1 226 ? -32.170 6.988 -41.355 1.00 34.67 226 ASP A C 1
ATOM 1747 O O . ASP A 1 226 ? -31.941 7.144 -40.148 1.00 33.67 226 ASP A O 1
ATOM 1752 N N . ILE A 1 227 ? -32.006 5.809 -41.961 1.00 39.92 227 ILE A N 1
ATOM 1753 C CA . ILE A 1 227 ? -31.417 4.673 -41.253 1.00 44.42 227 ILE A CA 1
ATOM 1754 C C . ILE A 1 227 ? -30.036 5.034 -40.719 1.00 43.07 227 ILE A C 1
ATOM 1755 O O . ILE A 1 227 ? -29.681 4.691 -39.584 1.00 47.96 227 ILE A O 1
ATOM 1760 N N . ALA A 1 228 ? -29.236 5.726 -41.529 1.00 36.82 228 ALA A N 1
ATOM 1761 C CA . ALA A 1 228 ? -27.856 6.035 -41.170 1.00 38.16 228 ALA A CA 1
ATOM 1762 C C . ALA A 1 228 ? -27.742 6.940 -39.953 1.00 36.79 228 ALA A C 1
ATOM 1763 O O . ALA A 1 228 ? -26.640 7.081 -39.413 1.00 34.19 228 ALA A O 1
ATOM 1765 N N . ARG A 1 229 ? -28.836 7.556 -39.505 1.00 36.77 229 ARG A N 1
ATOM 1766 C CA . ARG A 1 229 ? -28.793 8.347 -38.282 1.00 39.28 229 ARG A CA 1
ATOM 1767 C C . ARG A 1 229 ? -28.800 7.488 -37.019 1.00 38.58 229 ARG A C 1
ATOM 1768 O O . ARG A 1 229 ? -28.564 8.022 -35.930 1.00 41.30 229 ARG A O 1
ATOM 1776 N N . GLU A 1 230 ? -29.053 6.184 -37.135 1.00 33.53 230 GLU A N 1
ATOM 1777 C CA . GLU A 1 230 ? -29.129 5.284 -35.987 1.00 36.69 230 GLU A CA 1
ATOM 1778 C C . GLU A 1 230 ? -27.829 4.503 -35.868 1.00 32.60 230 GLU A C 1
ATOM 1779 O O . GLU A 1 230 ? -27.511 3.694 -36.745 1.00 30.17 230 GLU A O 1
ATOM 1785 N N . GLU A 1 231 ? -27.107 4.711 -34.766 1.00 30.09 231 GLU A N 1
ATOM 1786 C CA . GLU A 1 231 ? -25.774 4.127 -34.637 1.00 32.07 231 GLU A CA 1
ATOM 1787 C C . GLU A 1 231 ? -25.825 2.605 -34.572 1.00 30.08 231 GLU A C 1
ATOM 1788 O O . GLU A 1 231 ? -24.958 1.928 -35.143 1.00 26.60 231 GLU A O 1
ATOM 1794 N N . TYR A 1 232 ? -26.830 2.042 -33.899 1.00 31.31 232 TYR A N 1
ATOM 1795 C CA . TYR A 1 232 ? -26.943 0.586 -33.845 1.00 30.25 232 TYR A CA 1
ATOM 1796 C C . TYR A 1 232 ? -27.074 -0.012 -35.244 1.00 30.41 232 TYR A C 1
ATOM 1797 O O . TYR A 1 232 ? -26.543 -1.098 -35.511 1.00 30.50 232 TYR A O 1
ATOM 1806 N N . ALA A 1 233 ? -27.764 0.681 -36.153 1.00 27.97 233 ALA A N 1
ATOM 1807 C CA . ALA A 1 233 ? -28.010 0.134 -37.478 1.00 26.26 233 ALA A CA 1
ATOM 1808 C C . ALA A 1 233 ? -26.754 0.198 -38.335 1.00 25.91 233 ALA A C 1
ATOM 1809 O O . ALA A 1 233 ? -26.459 -0.735 -39.098 1.00 27.13 233 ALA A O 1
ATOM 1811 N N . VAL A 1 234 ? -26.007 1.293 -38.221 1.00 26.44 234 VAL A N 1
ATOM 1812 C CA . VAL A 1 234 ? -24.740 1.405 -38.939 1.00 22.80 234 VAL A CA 1
ATOM 1813 C C . VAL A 1 234 ? -23.789 0.283 -38.524 1.00 24.47 234 VAL A C 1
ATOM 1814 O O . VAL A 1 234 ? -23.053 -0.271 -39.356 1.00 24.63 234 VAL A O 1
ATOM 1818 N N . GLU A 1 235 ? -23.778 -0.052 -37.228 1.00 23.55 235 GLU A N 1
ATOM 1819 C CA . GLU A 1 235 ? -22.940 -1.130 -36.704 1.00 23.11 235 GLU A CA 1
ATOM 1820 C C . GLU A 1 235 ? -23.311 -2.475 -37.326 1.00 23.87 235 GLU A C 1
ATOM 1821 O O . GLU A 1 235 ? -22.434 -3.236 -37.755 1.00 25.32 235 GLU A O 1
ATOM 1827 N N . VAL A 1 236 ? -24.611 -2.799 -37.361 1.00 27.87 236 VAL A N 1
ATOM 1828 C CA . VAL A 1 236 ? -25.056 -4.044 -37.992 1.00 28.08 236 VAL A CA 1
ATOM 1829 C C . VAL A 1 236 ? -24.634 -4.096 -39.462 1.00 27.25 236 VAL A C 1
ATOM 1830 O O . VAL A 1 236 ? -24.162 -5.134 -39.949 1.00 26.15 236 VAL A O 1
ATOM 1834 N N . VAL A 1 237 ? -24.803 -2.991 -40.200 1.00 26.45 237 VAL A N 1
ATOM 1835 C CA . VAL A 1 237 ? -24.447 -3.002 -41.620 1.00 24.48 237 VAL A CA 1
ATOM 1836 C C . VAL A 1 237 ? -22.938 -3.168 -41.786 1.00 23.10 237 VAL A C 1
ATOM 1837 O O . VAL A 1 237 ? -22.481 -3.920 -42.655 1.00 24.89 237 VAL A O 1
ATOM 1841 N N . LYS A 1 238 ? -22.141 -2.476 -40.960 1.00 22.98 238 LYS A N 1
ATOM 1842 C CA . LYS A 1 238 ? -20.680 -2.581 -41.055 1.00 22.46 238 LYS A CA 1
ATOM 1843 C C . LYS A 1 238 ? -20.217 -4.031 -40.922 1.00 22.25 238 LYS A C 1
ATOM 1844 O O . LYS A 1 238 ? -19.454 -4.529 -41.758 1.00 23.75 238 LYS A O 1
ATOM 1850 N N . ARG A 1 239 ? -20.661 -4.726 -39.867 1.00 23.35 239 ARG A N 1
ATOM 1851 C CA . ARG A 1 239 ? -20.259 -6.118 -39.660 1.00 23.06 239 ARG A CA 1
ATOM 1852 C C . ARG A 1 239 ? -20.721 -7.007 -40.810 1.00 21.50 239 ARG A C 1
ATOM 1853 O O . ARG A 1 239 ? -20.000 -7.929 -41.224 1.00 26.55 239 ARG A O 1
ATOM 1861 N N . ALA A 1 240 ? -21.918 -6.749 -41.348 1.00 22.79 240 ALA A N 1
ATOM 1862 C CA . ALA A 1 240 ? -22.494 -7.655 -42.336 1.00 24.75 240 ALA A CA 1
ATOM 1863 C C . ALA A 1 240 ? -21.850 -7.515 -43.713 1.00 25.44 240 ALA A C 1
ATOM 1864 O O . ALA A 1 240 ? -21.608 -8.527 -44.381 1.00 27.63 240 ALA A O 1
ATOM 1866 N N . VAL A 1 241 ? -21.577 -6.290 -44.165 1.00 23.18 241 VAL A N 1
ATOM 1867 C CA . VAL A 1 241 ? -21.189 -6.063 -45.559 1.00 24.93 241 VAL A CA 1
ATOM 1868 C C . VAL A 1 241 ? -19.725 -5.664 -45.734 1.00 24.89 241 VAL A C 1
ATOM 1869 O O . VAL A 1 241 ? -19.223 -5.710 -46.873 1.00 26.71 241 VAL A O 1
ATOM 1873 N N . GLY A 1 242 ? -19.011 -5.310 -44.667 1.00 23.74 242 GLY A N 1
ATOM 1874 C CA . GLY A 1 242 ? -17.628 -4.876 -44.831 1.00 23.61 242 GLY A CA 1
ATOM 1875 C C . GLY A 1 242 ? -16.730 -5.977 -45.377 1.00 23.68 242 GLY A C 1
ATOM 1876 O O . GLY A 1 242 ? -16.838 -7.147 -45.000 1.00 23.83 242 GLY A O 1
ATOM 1877 N N . LEU A 1 243 ? -15.805 -5.576 -46.261 1.00 22.65 243 LEU A N 1
ATOM 1878 C CA . LEU A 1 243 ? -14.799 -6.463 -46.843 1.00 23.34 243 LEU A CA 1
ATOM 1879 C C . LEU A 1 243 ? -13.427 -5.796 -46.779 1.00 23.55 243 LEU A C 1
ATOM 1880 O O . LEU A 1 243 ? -13.325 -4.564 -46.809 1.00 24.29 243 LEU A O 1
ATOM 1885 N N . VAL A 1 244 ? -12.386 -6.614 -46.662 1.00 23.23 244 VAL A N 1
ATOM 1886 C CA . VAL A 1 244 ? -10.987 -6.182 -46.707 1.00 22.35 244 VAL A CA 1
ATOM 1887 C C . VAL A 1 244 ? -10.413 -6.630 -48.045 1.00 24.67 244 VAL A C 1
ATOM 1888 O O . VAL A 1 244 ? -10.455 -7.830 -48.350 1.00 24.29 244 VAL A O 1
ATOM 1892 N N . PRO A 1 245 ? -9.859 -5.733 -48.863 1.00 22.41 245 PRO A N 1
ATOM 1893 C CA . PRO A 1 245 ? -9.250 -6.166 -50.125 1.00 23.26 245 PRO A CA 1
ATOM 1894 C C . PRO A 1 245 ? -7.881 -6.782 -49.912 1.00 26.45 245 PRO A C 1
ATOM 1895 O O . PRO A 1 245 ? -7.154 -6.434 -48.980 1.00 27.73 245 PRO A O 1
ATOM 1899 N N . ARG A 1 246 ? -7.505 -7.675 -50.831 1.00 26.20 246 ARG A N 1
ATOM 1900 C CA . ARG A 1 246 ? -6.098 -8.040 -50.928 1.00 28.68 246 ARG A CA 1
ATOM 1901 C C . ARG A 1 246 ? -5.281 -6.840 -51.407 1.00 28.52 246 ARG A C 1
ATOM 1902 O O . ARG A 1 246 ? -4.284 -6.463 -50.778 1.00 27.93 246 ARG A O 1
ATOM 1910 N N . ARG A 1 247 ? -5.726 -6.198 -52.490 1.00 27.59 247 ARG A N 1
ATOM 1911 C CA . ARG A 1 247 ? -5.175 -4.927 -52.963 1.00 29.17 247 ARG A CA 1
ATOM 1912 C C . ARG A 1 247 ? -6.333 -4.113 -53.533 1.00 29.51 247 ARG A C 1
ATOM 1913 O O . ARG A 1 247 ? -7.014 -4.572 -54.456 1.00 28.75 247 ARG A O 1
ATOM 1921 N N . LEU A 1 248 ? -6.569 -2.915 -52.979 1.00 28.10 248 LEU A N 1
ATOM 1922 C CA . LEU A 1 248 ? -7.843 -2.220 -53.196 1.00 27.24 248 LEU A CA 1
ATOM 1923 C C . LEU A 1 248 ? -8.161 -2.020 -54.679 1.00 27.40 248 LEU A C 1
ATOM 1924 O O . LEU A 1 248 ? -9.291 -2.261 -55.116 1.00 25.28 248 LEU A O 1
ATOM 1929 N N . LYS A 1 249 ? -7.196 -1.532 -55.468 1.00 26.90 249 LYS A N 1
ATOM 1930 C CA . LYS A 1 249 ? -7.499 -1.241 -56.869 1.00 27.81 249 LYS A CA 1
ATOM 1931 C C . LYS A 1 249 ? -7.921 -2.491 -57.636 1.00 27.56 249 LYS A C 1
ATOM 1932 O O . LYS A 1 249 ? -8.782 -2.416 -58.520 1.00 28.42 249 LYS A O 1
ATOM 1938 N N . GLU A 1 250 ? -7.316 -3.643 -57.337 1.00 31.11 250 GLU A N 1
ATOM 1939 C CA . GLU A 1 250 ? -7.741 -4.881 -57.989 1.00 33.45 250 GLU A CA 1
ATOM 1940 C C . GLU A 1 250 ? -9.136 -5.297 -57.536 1.00 32.77 250 GLU A C 1
ATOM 1941 O O . GLU A 1 250 ? -9.946 -5.767 -58.347 1.00 30.79 250 GLU A O 1
ATOM 1947 N N . ALA A 1 251 ? -9.441 -5.127 -56.249 1.00 29.75 251 ALA A N 1
ATOM 1948 C CA . ALA A 1 251 ? -10.766 -5.495 -55.763 1.00 29.02 251 ALA A CA 1
ATOM 1949 C C . ALA A 1 251 ? -11.850 -4.626 -56.390 1.00 26.93 251 ALA A C 1
ATOM 1950 O O . ALA A 1 251 ? -12.924 -5.123 -56.744 1.00 29.41 251 ALA A O 1
ATOM 1952 N N . ILE A 1 252 ? -11.596 -3.322 -56.528 1.00 27.40 252 ILE A N 1
ATOM 1953 C CA . ILE A 1 252 ? -12.594 -2.435 -57.123 1.00 31.30 252 ILE A CA 1
ATOM 1954 C C . ILE A 1 252 ? -12.824 -2.791 -58.594 1.00 35.01 252 ILE A C 1
ATOM 1955 O O . ILE A 1 252 ? -13.967 -2.800 -59.068 1.00 33.43 252 ILE A O 1
ATOM 1960 N N . ARG A 1 253 ? -11.755 -3.093 -59.344 1.00 37.16 253 ARG A N 1
ATOM 1961 C CA . ARG A 1 253 ? -11.944 -3.462 -60.749 1.00 36.06 253 ARG A CA 1
ATOM 1962 C C . ARG A 1 253 ? -12.807 -4.713 -60.880 1.00 34.13 253 ARG A C 1
ATOM 1963 O O . ARG A 1 253 ? -13.689 -4.776 -61.745 1.00 35.47 253 ARG A O 1
ATOM 1971 N N . ALA A 1 254 ? -12.578 -5.713 -60.023 1.00 33.30 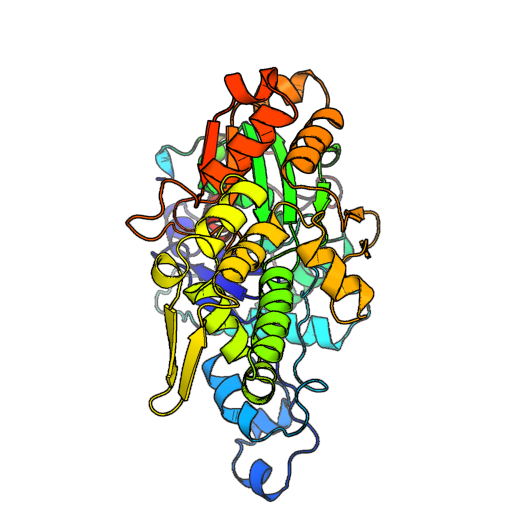254 ALA A N 1
ATOM 1972 C CA . ALA A 1 254 ? -13.396 -6.924 -60.058 1.00 34.74 254 ALA A CA 1
ATOM 1973 C C . ALA A 1 254 ? -14.860 -6.636 -59.732 1.00 37.31 254 ALA A C 1
ATOM 1974 O O . ALA A 1 254 ? -15.761 -7.187 -60.374 1.00 35.47 254 ALA A O 1
ATOM 1976 N N . ALA A 1 255 ? -15.124 -5.813 -58.712 1.00 34.77 255 ALA A N 1
ATOM 1977 C CA . ALA A 1 255 ? -16.508 -5.558 -58.323 1.00 36.18 255 ALA A CA 1
ATOM 1978 C C . ALA A 1 255 ? -17.242 -4.656 -59.311 1.00 39.88 255 ALA A C 1
ATOM 1979 O O . ALA A 1 255 ? -18.476 -4.697 -59.363 1.00 40.78 255 ALA A O 1
ATOM 1981 N N . LYS A 1 256 ? -16.524 -3.849 -60.096 1.00 43.12 256 LYS A N 1
ATOM 1982 C CA . LYS A 1 256 ? -17.177 -3.072 -61.143 1.00 45.46 256 LYS A CA 1
ATOM 1983 C C . LYS A 1 256 ? -17.384 -3.873 -62.420 1.00 46.85 256 LYS A C 1
ATOM 1984 O O . LYS A 1 256 ? -18.283 -3.543 -63.199 1.00 50.41 256 LYS A O 1
ATOM 1990 N N . SER A 1 257 ? -16.587 -4.920 -62.647 1.00 46.97 257 SER A N 1
ATOM 1991 C CA . SER A 1 257 ? -16.792 -5.779 -63.811 1.00 53.80 257 SER A CA 1
ATOM 1992 C C . SER A 1 257 ? -17.931 -6.768 -63.589 1.00 53.67 257 SER A C 1
ATOM 1993 O O . SER A 1 257 ? -18.701 -7.049 -64.514 1.00 54.22 257 SER A O 1
ATOM 1996 N N . ASP A 1 258 ? -18.052 -7.302 -62.374 1.00 46.22 258 ASP A N 1
ATOM 1997 C CA . ASP A 1 258 ? -19.030 -8.338 -62.043 1.00 44.80 258 ASP A CA 1
ATOM 1998 C C . ASP A 1 258 ? -19.742 -7.944 -60.752 1.00 43.85 258 ASP A C 1
ATOM 1999 O O . ASP A 1 258 ? -19.609 -8.613 -59.720 1.00 38.72 258 ASP A O 1
ATOM 2004 N N . PRO A 1 259 ? -20.511 -6.853 -60.778 1.00 46.22 259 PRO A N 1
ATOM 2005 C CA . PRO A 1 259 ? -21.105 -6.354 -59.526 1.00 45.30 259 PRO A CA 1
ATOM 2006 C C . PRO A 1 259 ? -22.047 -7.336 -58.851 1.00 45.43 259 PRO A C 1
ATOM 2007 O O . PRO A 1 259 ? -22.218 -7.262 -57.626 1.00 41.92 259 PRO A O 1
ATOM 2011 N N . ASP A 1 260 ? -22.665 -8.254 -59.600 1.00 46.87 260 ASP A N 1
ATOM 2012 C CA . ASP A 1 260 ? -23.626 -9.168 -58.987 1.00 48.89 260 ASP A CA 1
ATOM 2013 C C . ASP A 1 260 ? -22.966 -10.088 -57.969 1.00 45.57 260 ASP A C 1
ATOM 2014 O O . ASP A 1 260 ? -23.633 -10.557 -57.038 1.00 45.38 260 ASP A O 1
ATOM 2019 N N . ARG A 1 261 ? -21.666 -10.362 -58.118 1.00 42.32 261 ARG A N 1
ATOM 2020 C CA . ARG A 1 261 ? -20.963 -11.153 -57.114 1.00 40.94 261 ARG A CA 1
ATOM 2021 C C . ARG A 1 261 ? -20.968 -10.483 -55.750 1.00 35.32 261 ARG A C 1
ATOM 2022 O O . ARG A 1 261 ? -20.824 -11.172 -54.735 1.00 37.02 261 ARG A O 1
ATOM 2030 N N . PHE A 1 262 ? -21.111 -9.159 -55.707 1.00 33.37 262 PHE A N 1
ATOM 2031 C CA . PHE A 1 262 ? -20.856 -8.388 -54.500 1.00 36.12 262 PHE A CA 1
ATOM 2032 C C . PHE A 1 262 ? -22.075 -7.624 -53.985 1.00 36.90 262 PHE A C 1
ATOM 2033 O O . PHE A 1 262 ? -21.991 -6.996 -52.920 1.00 34.63 262 PHE A O 1
ATOM 2041 N N . VAL A 1 263 ? -23.207 -7.665 -54.692 1.00 36.36 263 VAL A N 1
ATOM 2042 C CA . VAL A 1 263 ? -24.448 -7.141 -54.135 1.00 36.64 263 VAL A CA 1
ATOM 2043 C C . VAL A 1 263 ? -2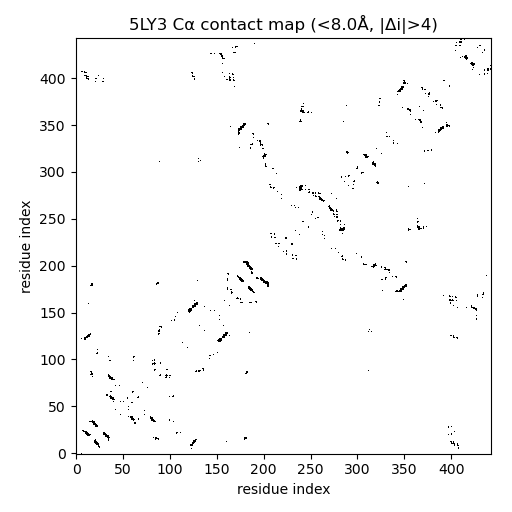4.846 -7.989 -52.934 1.00 36.12 263 VAL A C 1
ATOM 2044 O O . VAL A 1 263 ? -24.522 -9.181 -52.850 1.00 38.39 263 VAL A O 1
ATOM 2048 N N . THR A 1 264 ? -25.562 -7.379 -51.993 1.00 34.63 264 THR A N 1
ATOM 2049 C CA . THR A 1 264 ? -25.967 -8.094 -50.788 1.00 34.14 264 THR A CA 1
ATOM 2050 C C . THR A 1 264 ? -27.089 -7.326 -50.099 1.00 33.51 264 THR A C 1
ATOM 2051 O O . THR A 1 264 ? -27.375 -6.175 -50.435 1.00 32.06 264 THR A O 1
ATOM 2055 N N . LYS A 1 265 ? -27.731 -7.993 -49.131 1.00 34.45 265 LYS A N 1
ATOM 2056 C CA . LYS A 1 265 ? -28.840 -7.428 -48.369 1.00 36.65 265 LYS A CA 1
ATOM 2057 C C . LYS A 1 265 ? -28.658 -7.714 -46.883 1.00 35.45 265 LYS A C 1
ATOM 2058 O O . LYS A 1 265 ? -28.106 -8.749 -46.497 1.00 37.15 265 LYS A O 1
ATOM 2064 N N . VAL A 1 266 ? -29.160 -6.798 -46.051 1.00 31.94 266 VAL A N 1
ATOM 2065 C CA . VAL A 1 266 ? -29.015 -6.860 -44.599 0.76 29.40 266 VAL A CA 1
ATOM 2066 C C . VAL A 1 266 ? -30.386 -6.649 -43.971 1.00 30.32 266 VAL A C 1
ATOM 2067 O O . VAL A 1 266 ? -31.016 -5.607 -44.188 1.00 32.21 266 VAL A O 1
ATOM 2071 N N . ARG A 1 267 ? -30.831 -7.611 -43.169 1.00 30.27 267 ARG A N 1
ATOM 2072 C CA . ARG A 1 267 ? -32.060 -7.461 -42.399 1.00 31.49 267 ARG A CA 1
ATOM 2073 C C . ARG A 1 267 ? -31.735 -6.773 -41.080 1.00 31.67 267 ARG A C 1
ATOM 2074 O O . ARG A 1 267 ? -30.899 -7.262 -40.312 1.00 34.02 267 ARG A O 1
ATOM 2082 N N . LEU A 1 268 ? -32.381 -5.626 -40.832 1.00 29.49 268 LEU A N 1
ATOM 2083 C CA . LEU A 1 268 ? -32.204 -4.872 -39.597 1.00 28.79 268 LEU A CA 1
ATOM 2084 C C . LEU A 1 268 ? -33.326 -5.094 -38.584 1.00 34.55 268 LEU A C 1
ATOM 2085 O O . LEU A 1 268 ? -33.108 -4.886 -37.386 1.00 37.99 268 LEU A O 1
ATOM 2090 N N . SER A 1 269 ? -34.510 -5.501 -39.032 1.00 32.09 269 SER A N 1
ATOM 2091 C CA . SER A 1 269 ? -35.645 -5.759 -38.147 1.00 31.54 269 SER A CA 1
ATOM 2092 C C . SER A 1 269 ? -36.710 -6.512 -38.930 1.00 29.46 269 SER A C 1
ATOM 2093 O O . SER A 1 269 ? -36.565 -6.699 -40.137 1.00 31.29 269 SER A O 1
ATOM 2096 N N . PRO A 1 270 ? -37.805 -6.945 -38.302 1.00 31.23 270 PRO A N 1
ATOM 2097 C CA . PRO A 1 270 ? -38.868 -7.592 -39.087 1.00 30.10 270 PRO A CA 1
ATOM 2098 C C . PRO A 1 270 ? -39.418 -6.723 -40.205 1.00 32.00 270 PRO A C 1
ATOM 2099 O O . PRO A 1 270 ? -39.957 -7.268 -41.179 1.00 35.27 270 PRO A O 1
ATOM 2103 N N . VAL A 1 271 ? -39.280 -5.398 -40.120 1.00 33.99 271 VAL A N 1
ATOM 2104 C CA . VAL A 1 271 ? -39.799 -4.506 -41.151 1.00 44.31 271 VAL A CA 1
ATOM 2105 C C . VAL A 1 271 ? -38.700 -3.931 -42.049 1.00 43.75 271 VAL A C 1
ATOM 2106 O O . VAL A 1 271 ? -38.946 -3.678 -43.233 1.00 51.44 271 VAL A O 1
ATOM 2110 N N . VAL A 1 272 ? -37.487 -3.725 -41.520 1.00 38.43 272 VAL A N 1
ATOM 2111 C CA . VAL A 1 272 ? -36.463 -2.912 -42.191 1.00 40.49 272 VAL A CA 1
ATOM 2112 C C . VAL A 1 272 ? -35.405 -3.800 -42.839 1.00 36.04 272 VAL A C 1
ATOM 2113 O O . VAL A 1 272 ? -34.839 -4.681 -42.183 1.00 32.01 272 VAL A O 1
ATOM 2117 N N . GLU A 1 273 ? -35.092 -3.525 -44.110 1.00 37.57 273 GLU A N 1
ATOM 2118 C CA . GLU A 1 273 ? -34.012 -4.203 -44.820 1.00 39.06 273 GLU A CA 1
ATOM 2119 C C . GLU A 1 273 ? -33.232 -3.197 -45.663 1.00 37.14 273 GLU A C 1
ATOM 2120 O O . GLU A 1 273 ? -33.819 -2.265 -46.218 1.00 38.75 273 GLU A O 1
ATOM 2126 N N . VAL A 1 274 ? -31.909 -3.383 -45.739 1.00 33.17 274 VAL A N 1
ATOM 2127 C CA . VAL A 1 274 ? -31.009 -2.535 -46.527 1.00 34.11 274 VAL A CA 1
ATOM 2128 C C . VAL A 1 274 ? -30.409 -3.361 -47.659 1.00 33.49 274 VAL A C 1
ATOM 2129 O O . VAL A 1 274 ? -29.960 -4.494 -47.442 1.00 32.13 274 VAL A O 1
ATOM 2133 N N . GLU A 1 275 ? -30.365 -2.778 -48.858 1.00 33.53 275 GLU A N 1
ATOM 2134 C CA . GLU A 1 275 ? -29.799 -3.427 -50.037 1.00 41.21 275 GLU A CA 1
ATOM 2135 C C . GLU A 1 275 ? -28.613 -2.620 -50.551 1.00 36.14 275 GLU A C 1
ATOM 2136 O O . GLU A 1 275 ? -28.719 -1.401 -50.728 1.00 35.22 275 GLU A O 1
ATOM 2142 N N . ILE A 1 276 ? -27.494 -3.298 -50.795 1.00 33.60 276 ILE A N 1
ATOM 2143 C CA . ILE A 1 276 ? -26.332 -2.690 -51.442 1.00 34.11 276 ILE A CA 1
ATOM 2144 C C . ILE A 1 276 ? -26.440 -2.977 -52.936 1.00 33.07 276 ILE A C 1
ATOM 2145 O O . ILE A 1 276 ? -26.241 -4.134 -53.348 1.00 35.73 276 ILE A O 1
ATOM 2150 N N . PRO A 1 277 ? -26.741 -1.980 -53.781 1.00 33.27 277 PRO A N 1
ATOM 2151 C CA . PRO A 1 277 ? -26.987 -2.271 -55.201 1.00 38.70 277 PRO A CA 1
ATOM 2152 C C . PRO A 1 277 ? -25.724 -2.281 -56.054 1.00 37.60 277 PRO A C 1
ATOM 2153 O O . PRO A 1 277 ? -24.622 -2.055 -55.548 1.00 35.57 277 PRO A O 1
ATOM 2157 N N . ARG A 1 278 ? -25.890 -2.531 -57.357 1.00 41.09 278 ARG A N 1
ATOM 2158 C CA . ARG A 1 278 ? -24.749 -2.726 -58.254 1.00 43.40 278 ARG A CA 1
ATOM 2159 C C . ARG A 1 278 ? -23.800 -1.534 -58.239 1.00 41.97 278 ARG A C 1
ATOM 2160 O O . ARG A 1 278 ? -22.575 -1.697 -58.167 1.00 40.40 278 ARG A O 1
ATOM 2168 N N . GLU A 1 279 ? -24.348 -0.325 -58.365 1.00 43.07 279 GLU A N 1
ATOM 2169 C CA . GLU A 1 279 ? -23.518 0.863 -58.529 1.00 45.11 279 GLU A CA 1
ATOM 2170 C C . GLU A 1 279 ? -22.556 1.050 -57.366 1.00 42.22 279 GLU A C 1
ATOM 2171 O O . GLU A 1 279 ? -21.491 1.652 -57.538 1.00 42.24 279 GLU A O 1
ATOM 2177 N N . TYR A 1 280 ? -22.912 0.555 -56.180 1.00 37.90 280 TYR A N 1
ATOM 2178 C CA . TYR A 1 280 ? -22.140 0.802 -54.968 1.00 34.46 280 TYR A CA 1
ATOM 2179 C C . TYR A 1 280 ? -21.544 -0.465 -54.368 1.00 31.03 280 TYR A C 1
ATOM 2180 O O . TYR A 1 280 ? -20.937 -0.398 -53.292 1.00 30.06 280 TYR A O 1
ATOM 2189 N N . ALA A 1 281 ? -21.681 -1.614 -55.033 1.00 29.77 281 ALA A N 1
ATOM 2190 C CA . ALA A 1 281 ? -21.203 -2.860 -54.444 1.00 30.22 281 ALA A CA 1
ATOM 2191 C C . ALA A 1 281 ? -19.701 -2.814 -54.170 1.00 28.68 281 ALA A C 1
ATOM 2192 O O . ALA A 1 281 ? -19.241 -3.339 -53.150 1.00 29.44 281 ALA A O 1
ATOM 2194 N N . TRP A 1 282 ? -18.916 -2.187 -55.060 1.00 27.22 282 TRP A N 1
ATOM 2195 C CA . TRP A 1 282 ? -17.476 -2.069 -54.834 1.00 25.82 282 TRP A CA 1
ATOM 2196 C C . TRP A 1 282 ? -17.128 -1.342 -53.535 1.00 27.22 282 TRP A C 1
ATOM 2197 O O . TRP A 1 282 ? -16.027 -1.552 -53.008 1.00 26.25 282 TRP A O 1
ATOM 2208 N N . THR A 1 283 ? -18.021 -0.497 -53.000 1.00 26.58 283 THR A N 1
ATOM 2209 C CA . THR A 1 283 ? -17.662 0.272 -51.810 1.00 28.62 283 THR A CA 1
ATOM 2210 C C . THR A 1 283 ? -17.550 -0.593 -50.560 1.00 25.91 283 THR A C 1
ATOM 2211 O O . THR A 1 283 ? -17.020 -0.111 -49.551 1.00 24.78 283 THR A O 1
ATOM 2215 N N . ARG A 1 284 ? -18.034 -1.843 -50.595 1.00 26.42 284 ARG A N 1
ATOM 2216 C CA . ARG A 1 284 ? -17.848 -2.741 -49.458 1.00 24.03 284 ARG A CA 1
ATOM 2217 C C . ARG A 1 284 ? -16.381 -2.833 -49.055 1.00 24.54 284 ARG A C 1
ATOM 2218 O O . ARG A 1 284 ? -16.076 -2.996 -47.868 1.00 25.92 284 ARG A O 1
ATOM 2226 N N . PHE A 1 285 ? -15.457 -2.737 -50.027 1.00 22.17 285 PHE A N 1
ATOM 2227 C CA . PHE A 1 285 ? -14.027 -2.853 -49.742 1.00 22.77 285 PHE A CA 1
ATOM 2228 C C . PHE A 1 285 ? -13.456 -1.633 -49.020 1.00 24.33 285 PHE A C 1
ATOM 2229 O O . PHE A 1 285 ? -12.393 -1.753 -48.398 1.00 23.03 285 PHE A O 1
ATOM 2237 N N . LEU A 1 286 ? -14.125 -0.472 -49.071 1.00 25.38 286 LEU A N 1
ATOM 2238 C CA . LEU A 1 286 ? -13.641 0.688 -48.321 1.00 24.31 286 LEU A CA 1
ATOM 2239 C C . LEU A 1 286 ? -13.827 0.499 -46.819 1.00 23.79 286 LEU A C 1
ATOM 2240 O O . LEU A 1 286 ? -13.024 1.008 -46.024 1.00 23.99 286 LEU A O 1
ATOM 2245 N N . ILE A 1 287 ? -14.868 -0.234 -46.425 1.00 22.47 287 ILE A N 1
ATOM 2246 C CA . ILE A 1 287 ? -15.232 -0.371 -45.014 1.00 20.79 287 ILE A CA 1
ATOM 2247 C C . ILE A 1 287 ? -14.180 -1.172 -44.248 1.00 23.47 287 ILE A C 1
ATOM 2248 O O . ILE A 1 287 ? -13.792 -0.804 -43.130 1.00 22.70 287 ILE A O 1
ATOM 2253 N N . GLY A 1 288 ? -13.704 -2.279 -44.829 1.00 22.71 288 GLY A N 1
ATOM 2254 C CA . GLY A 1 288 ? -12.628 -3.035 -44.209 1.00 23.89 288 GLY A CA 1
ATOM 2255 C C . GLY A 1 288 ? -11.248 -2.411 -44.355 1.00 22.59 288 GLY A C 1
ATOM 2256 O O . GLY A 1 288 ? -10.412 -2.544 -43.455 1.00 24.90 288 GLY A O 1
ATOM 2257 N N . GLU A 1 289 ? -10.986 -1.717 -45.475 1.00 23.07 289 GLU A N 1
ATOM 2258 C CA . GLU A 1 289 ? -9.637 -1.212 -45.747 1.00 24.38 289 GLU A CA 1
ATOM 2259 C C . GLU A 1 289 ? -9.242 -0.058 -44.830 1.00 23.53 289 GLU A C 1
ATOM 2260 O O . GLU A 1 289 ? -8.056 0.086 -44.509 1.00 25.24 289 GLU A O 1
ATOM 2266 N N . ILE A 1 290 ? -10.205 0.754 -44.373 1.00 22.58 290 ILE A N 1
ATOM 2267 C CA . ILE A 1 290 ? -9.863 2.048 -43.774 1.00 22.89 290 ILE A CA 1
ATOM 2268 C C . ILE A 1 290 ? -9.036 1.877 -42.500 1.00 23.76 290 ILE A C 1
ATOM 2269 O O . ILE A 1 290 ? -8.194 2.728 -42.185 1.00 25.84 290 ILE A O 1
ATOM 2274 N N . VAL A 1 291 ? -9.226 0.780 -41.756 1.00 23.06 291 VAL A N 1
ATOM 2275 C CA . VAL A 1 291 ? -8.428 0.612 -40.546 1.00 24.42 291 VAL A CA 1
ATOM 2276 C C . VAL A 1 291 ? -6.974 0.293 -40.885 1.00 24.09 291 VAL A C 1
ATOM 2277 O O . VAL A 1 291 ? -6.068 0.637 -40.118 1.00 27.09 291 VAL A O 1
ATOM 2281 N N . PHE A 1 292 ? -6.721 -0.378 -42.013 1.00 24.05 292 PHE A N 1
ATOM 2282 C CA . PHE A 1 292 ? -5.358 -0.783 -42.358 1.00 24.22 292 PHE A CA 1
ATOM 2283 C C . PHE A 1 292 ? -4.583 0.343 -43.029 1.00 23.80 292 PHE A C 1
ATOM 2284 O O . PHE A 1 292 ? -3.373 0.486 -42.800 1.00 27.98 292 PHE A O 1
ATOM 2292 N N . ASP A 1 293 ? -5.252 1.131 -43.864 1.00 25.22 293 ASP A N 1
ATOM 2293 C CA . ASP A 1 293 ? -4.621 2.169 -44.675 1.00 28.08 293 ASP A CA 1
ATOM 2294 C C . ASP A 1 293 ? -5.699 3.106 -45.206 1.00 24.81 293 ASP A C 1
ATOM 2295 O O . ASP A 1 293 ? -6.503 2.699 -46.052 1.00 25.11 293 ASP A O 1
ATOM 2300 N N . PRO A 1 294 ? -5.762 4.356 -44.744 1.00 25.92 294 PRO A N 1
ATOM 2301 C CA . PRO A 1 294 ? -6.772 5.293 -45.248 1.00 26.11 294 PRO A CA 1
ATOM 2302 C C . PRO A 1 294 ? -6.361 6.094 -46.474 1.00 26.36 294 PRO A C 1
ATOM 2303 O O . PRO A 1 294 ? -7.164 6.904 -46.949 1.00 28.74 294 PRO A O 1
ATOM 2307 N N . ASN A 1 295 ? -5.157 5.885 -47.010 1.00 27.66 295 ASN A N 1
ATOM 2308 C CA . ASN A 1 295 ? -4.604 6.766 -48.045 0.89 29.22 295 ASN A CA 1
ATOM 2309 C C . ASN A 1 295 ? -4.989 6.242 -49.430 1.00 30.46 295 ASN A C 1
ATOM 2310 O O . ASN A 1 295 ? -4.196 5.636 -50.157 1.00 32.25 295 ASN A O 1
ATOM 2315 N N . HIS A 1 296 ? -6.247 6.499 -49.789 1.00 27.17 296 HIS A N 1
ATOM 2316 C CA . HIS A 1 296 ? -6.850 6.095 -51.052 1.00 27.06 296 HIS A CA 1
ATOM 2317 C C . HIS A 1 296 ? -7.801 7.195 -51.502 1.00 32.36 296 HIS A C 1
ATOM 2318 O O . HIS A 1 296 ? -8.521 7.773 -50.681 1.00 30.18 296 HIS A O 1
ATOM 2325 N N . GLU A 1 297 ? -7.817 7.466 -52.812 1.00 31.90 297 GLU A N 1
ATOM 2326 C CA . GLU A 1 297 ? -8.622 8.564 -53.346 1.00 35.30 297 GLU A CA 1
ATOM 2327 C C . GLU A 1 297 ? -10.104 8.396 -53.019 1.00 32.45 297 GLU A C 1
ATOM 2328 O O . GLU A 1 297 ? -10.808 9.386 -52.771 1.00 29.12 297 GLU A O 1
ATOM 2334 N N . GLU A 1 298 ? -10.601 7.154 -53.029 1.00 29.23 298 GLU A N 1
ATOM 2335 C CA . GLU A 1 298 ? -12.018 6.902 -52.797 1.00 28.69 298 GLU A CA 1
ATOM 2336 C C . GLU A 1 298 ? -12.427 7.208 -51.357 1.00 26.30 298 GLU A C 1
ATOM 2337 O O . GLU A 1 298 ? -13.605 7.494 -51.115 1.00 28.57 298 GLU A O 1
ATOM 2343 N N . ILE A 1 299 ? -11.485 7.166 -50.413 1.00 26.02 299 ILE A N 1
ATOM 2344 C CA . ILE A 1 299 ? -11.725 7.606 -49.035 1.00 26.05 299 ILE A CA 1
ATOM 2345 C C . ILE A 1 299 ? -11.542 9.116 -48.904 1.00 26.97 299 ILE A C 1
ATOM 2346 O O . ILE A 1 299 ? -12.346 9.800 -48.265 1.00 27.84 299 ILE A O 1
ATOM 2351 N N . LYS A 1 300 ? -10.483 9.652 -49.519 1.00 25.98 300 LYS A N 1
ATOM 2352 C CA . LYS A 1 300 ? -10.211 11.086 -49.490 1.00 28.72 300 LYS A CA 1
ATOM 2353 C C . LYS A 1 300 ? -11.392 11.900 -50.011 1.00 29.48 300 LYS A C 1
ATOM 2354 O O . LYS A 1 300 ? -11.597 13.042 -49.582 1.00 30.81 300 LYS A O 1
ATOM 2360 N N . SER A 1 301 ? -12.178 11.331 -50.929 1.00 28.93 301 SER A N 1
ATOM 2361 C CA . SER A 1 301 ? -13.334 12.029 -51.480 1.00 28.97 301 SER A CA 1
ATOM 2362 C C . SER A 1 301 ? -14.300 12.483 -50.381 1.00 29.01 301 SER A C 1
ATOM 2363 O O . SER A 1 301 ? -14.826 13.603 -50.425 1.00 29.38 301 SER A O 1
ATOM 2366 N N . TYR A 1 302 ? -14.553 11.629 -49.390 1.00 27.44 302 TYR A N 1
ATOM 2367 C CA . TYR A 1 302 ? -15.450 12.024 -48.304 1.00 25.91 302 TYR A CA 1
ATOM 2368 C C . TYR A 1 302 ? -14.810 13.071 -47.399 1.00 28.21 302 TYR A C 1
ATOM 2369 O O . TYR A 1 302 ? -15.513 13.930 -46.849 1.00 30.02 302 TYR A O 1
ATOM 2378 N N . ILE A 1 303 ? -13.486 13.020 -47.230 1.00 29.46 303 ILE A N 1
ATOM 2379 C CA . ILE A 1 303 ? -12.783 14.063 -46.486 1.00 31.03 303 ILE A CA 1
ATOM 2380 C C . ILE A 1 303 ? -12.931 15.409 -47.186 1.00 31.07 303 ILE A C 1
ATOM 2381 O O . ILE A 1 303 ? -13.184 16.435 -46.542 1.00 30.48 303 ILE A O 1
ATOM 2386 N N . GLU A 1 304 ? -12.786 15.427 -48.514 1.00 31.76 304 GLU A N 1
ATOM 2387 C CA . GLU A 1 304 ? -12.886 16.679 -49.263 1.00 36.58 304 GLU A CA 1
ATOM 2388 C C . GLU A 1 304 ? -14.279 17.291 -49.168 1.00 34.04 304 GLU A C 1
ATOM 2389 O O . GLU A 1 304 ? -14.421 18.516 -49.275 1.00 33.30 304 GLU A O 1
ATOM 2395 N N . GLN A 1 305 ? -15.312 16.461 -48.981 1.00 31.87 305 GLN A N 1
ATOM 2396 C CA . GLN A 1 305 ? -16.689 16.913 -48.808 1.00 33.07 305 GLN A CA 1
ATOM 2397 C C . GLN A 1 305 ? -17.009 17.325 -47.375 1.00 32.30 305 GLN A C 1
ATOM 2398 O O . GLN A 1 305 ? -18.164 17.665 -47.097 1.00 29.93 305 GLN A O 1
ATOM 2404 N N . SER A 1 306 ? -16.031 17.283 -46.469 1.00 29.55 306 SER A N 1
ATOM 2405 C CA . SER A 1 306 ? -16.239 17.568 -45.048 1.00 29.35 306 SER A CA 1
ATOM 2406 C C . SER A 1 306 ? -17.224 16.585 -44.414 1.00 28.67 306 SER A C 1
ATOM 2407 O O . SER A 1 306 ? -17.978 16.947 -43.506 1.00 31.13 306 SER A O 1
ATOM 2410 N N . ARG A 1 307 ? -17.210 15.328 -44.871 1.00 28.08 307 ARG A N 1
ATOM 2411 C CA . ARG A 1 307 ? -18.103 14.288 -44.360 1.00 30.55 307 ARG A CA 1
ATOM 2412 C C . ARG A 1 307 ? -17.373 13.197 -43.582 1.00 31.67 307 ARG A C 1
ATOM 2413 O O . ARG A 1 307 ? -18.027 12.277 -43.076 1.00 32.33 307 ARG A O 1
ATOM 2421 N N . LEU A 1 308 ? -16.046 13.281 -43.462 1.00 28.95 308 LEU A N 1
ATOM 2422 C CA . LEU A 1 308 ? -15.212 12.275 -42.812 1.00 31.01 308 LEU A CA 1
ATOM 2423 C C . LEU A 1 308 ? -13.949 12.968 -42.322 1.00 31.25 308 LEU A C 1
ATOM 2424 O O . LEU A 1 308 ? -13.444 13.873 -42.993 1.00 29.84 308 LEU A O 1
ATOM 2429 N N . ARG A 1 309 ? -13.449 12.559 -41.153 1.00 30.84 309 ARG A N 1
ATOM 2430 C CA . ARG A 1 309 ? -12.218 13.110 -40.590 1.00 37.35 309 ARG A CA 1
ATOM 2431 C C . ARG A 1 309 ? -11.169 12.020 -40.406 1.00 33.44 309 ARG A C 1
ATOM 2432 O O . ARG A 1 309 ? -11.476 10.932 -39.908 1.00 32.45 309 ARG A O 1
ATOM 2440 N N . ILE A 1 310 ? -9.933 12.321 -40.812 1.00 33.73 310 ILE A N 1
ATOM 2441 C CA . ILE A 1 310 ? -8.760 11.480 -40.564 1.00 35.05 310 ILE A CA 1
ATOM 2442 C C . ILE A 1 310 ? -7.638 12.430 -40.151 1.00 38.19 310 ILE A C 1
ATOM 2443 O O . ILE A 1 310 ? -7.131 13.193 -40.985 1.00 41.80 310 ILE A O 1
ATOM 2448 N N . GLU A 1 311 ? -7.235 12.375 -38.880 1.00 33.35 311 GLU A N 1
ATOM 2449 C CA . GLU A 1 311 ? -6.386 13.405 -38.295 1.00 35.31 311 GLU A CA 1
ATOM 2450 C C . GLU A 1 311 ? -5.582 12.822 -37.140 1.00 31.89 311 GLU A C 1
ATOM 2451 O O . GLU A 1 311 ? -5.932 11.779 -36.583 1.00 31.95 311 GLU A O 1
ATOM 2457 N N . ASN A 1 312 ? -4.501 13.515 -36.774 1.00 30.92 312 ASN A N 1
ATOM 2458 C CA . ASN A 1 312 ? -3.748 13.161 -35.576 1.00 31.10 312 ASN A CA 1
ATOM 2459 C C . ASN A 1 312 ? -4.508 13.591 -34.321 1.00 34.63 312 ASN A C 1
ATOM 2460 O O . ASN A 1 312 ? -5.367 14.479 -34.351 1.00 36.27 312 ASN A O 1
ATOM 2465 N N . ALA A 1 313 ? -4.163 12.954 -33.202 1.00 34.06 313 ALA A N 1
ATOM 2466 C CA . ALA A 1 313 ? -4.592 13.392 -31.880 1.00 32.86 313 ALA A CA 1
ATOM 2467 C C . ALA A 1 313 ? -3.404 13.301 -30.931 1.00 34.87 313 ALA A C 1
ATOM 2468 O O . ALA A 1 313 ? -2.460 12.542 -31.169 1.00 37.60 313 ALA A O 1
ATOM 2470 N N . VAL A 1 314 ? -3.440 14.101 -29.867 1.00 35.30 314 VAL A N 1
ATOM 2471 C CA . VAL A 1 314 ? -2.423 14.066 -28.822 1.00 39.90 314 VAL A CA 1
ATOM 2472 C C . VAL A 1 314 ? -3.106 13.835 -27.481 1.00 39.45 314 VAL A C 1
ATOM 2473 O O . VAL A 1 314 ? -4.078 14.524 -27.145 1.00 39.40 314 VAL A O 1
ATOM 2477 N N . ILE A 1 315 ? -2.587 12.877 -26.715 1.00 38.16 315 ILE A N 1
ATOM 2478 C CA . ILE A 1 315 ? -3.046 12.599 -25.356 1.00 43.17 315 ILE A CA 1
ATOM 2479 C C . ILE A 1 315 ? -1.810 12.547 -24.470 1.00 46.89 315 ILE A C 1
ATOM 2480 O O . ILE A 1 315 ? -1.052 11.571 -24.515 1.00 42.53 315 ILE A O 1
ATOM 2485 N N . GLY A 1 316 ? -1.609 13.580 -23.667 1.00 55.82 316 GLY A N 1
ATOM 2486 C CA . GLY A 1 316 ? -0.440 13.610 -22.805 1.00 62.56 316 GLY A CA 1
ATOM 2487 C C . GLY A 1 316 ? 0.834 13.596 -23.629 1.00 65.65 316 GLY A C 1
ATOM 2488 O O . GLY A 1 316 ? 1.106 14.514 -24.411 1.00 67.78 316 GLY A O 1
ATOM 2489 N N . ASP A 1 317 ? 1.625 12.535 -23.473 1.00 66.59 317 ASP A N 1
ATOM 2490 C CA . ASP A 1 317 ? 2.951 12.448 -24.071 1.00 70.21 317 ASP A CA 1
ATOM 2491 C C . ASP A 1 317 ? 2.992 11.626 -25.356 1.00 60.26 317 ASP A C 1
ATOM 2492 O O . ASP A 1 317 ? 4.084 11.390 -25.885 1.00 58.30 317 ASP A O 1
ATOM 2497 N N . VAL A 1 318 ? 1.847 11.194 -25.881 1.00 51.74 318 VAL A N 1
ATOM 2498 C CA . VAL A 1 318 ? 1.809 10.295 -27.030 1.00 47.78 318 VAL A CA 1
ATOM 2499 C C . VAL A 1 318 ? 0.992 10.934 -28.147 1.00 42.26 318 VAL A C 1
ATOM 2500 O O . VAL A 1 318 ? -0.089 11.482 -27.904 1.00 40.15 318 VAL A O 1
ATOM 2504 N N . THR A 1 319 ? 1.517 10.864 -29.369 1.00 39.83 319 THR A N 1
ATOM 2505 C CA . THR A 1 319 ? 0.792 11.266 -30.567 1.00 37.24 319 THR A CA 1
ATOM 2506 C C . THR A 1 319 ? 0.159 10.037 -31.207 1.00 34.82 319 THR A C 1
ATOM 2507 O O . THR A 1 319 ? 0.821 9.008 -31.375 1.00 35.44 319 THR A O 1
ATOM 2511 N N . LEU A 1 320 ? -1.124 10.146 -31.545 1.00 32.30 320 LEU A N 1
ATOM 2512 C CA . LEU A 1 320 ? -1.852 9.107 -32.261 1.00 30.45 320 LEU A CA 1
ATOM 2513 C C . LEU A 1 320 ? -1.955 9.537 -33.722 1.00 31.16 320 LEU A C 1
ATOM 2514 O O . LEU A 1 320 ? -2.573 10.562 -34.025 1.00 31.87 320 LEU A O 1
ATOM 2519 N N . TYR A 1 321 ? -1.351 8.764 -34.622 1.00 28.36 321 TYR A N 1
ATOM 2520 C CA . TYR A 1 321 ? -1.237 9.182 -36.013 1.00 30.05 321 TYR A CA 1
ATOM 2521 C C . TYR A 1 321 ? -2.475 8.802 -36.821 1.00 28.17 321 TYR A C 1
ATOM 2522 O O . TYR A 1 321 ? -2.887 7.639 -36.843 1.00 28.46 321 TYR A O 1
ATOM 2531 N N . GLY A 1 322 ? -3.027 9.787 -37.532 1.00 27.37 322 GLY A N 1
ATOM 2532 C CA . GLY A 1 322 ? -4.218 9.555 -38.337 1.00 26.32 322 GLY A CA 1
ATOM 2533 C C . GLY A 1 322 ? -3.959 8.790 -39.626 1.00 29.67 322 GLY A C 1
ATOM 2534 O O . GLY A 1 322 ? -4.767 7.945 -40.020 1.00 28.71 322 GLY A O 1
ATOM 2535 N N . GLU A 1 323 ? -2.851 9.085 -40.317 1.00 31.15 323 GLU A N 1
ATOM 2536 C CA . GLU A 1 323 ? -2.655 8.573 -41.673 1.00 32.32 323 GLU A CA 1
ATOM 2537 C C . GLU A 1 323 ? -1.758 7.339 -41.768 1.00 30.15 323 GLU A C 1
ATOM 2538 O O . GLU A 1 323 ? -1.860 6.603 -42.756 1.00 34.25 323 GLU A O 1
ATOM 2544 N N . MET A 1 324 ? -0.894 7.084 -40.784 1.00 28.69 324 MET A N 1
ATOM 2545 C CA . MET A 1 324 ? 0.088 6.003 -40.884 1.00 29.92 324 MET A CA 1
ATOM 2546 C C . MET A 1 324 ? -0.582 4.634 -41.020 1.00 30.06 324 MET A C 1
ATOM 2547 O O . MET A 1 324 ? -1.468 4.284 -40.237 1.00 27.54 324 MET A O 1
ATOM 2552 N N . ASP A 1 325 ? -0.138 3.841 -41.998 1.00 28.87 325 ASP A N 1
ATOM 2553 C CA . ASP A 1 325 ? -0.726 2.520 -42.189 1.00 29.18 325 ASP A CA 1
ATOM 2554 C C . ASP A 1 325 ? -0.163 1.524 -41.169 1.00 28.02 325 ASP A C 1
ATOM 2555 O O . ASP A 1 325 ? 0.866 1.759 -40.530 1.00 27.17 325 ASP A O 1
ATOM 2560 N N . VAL A 1 326 ? -0.863 0.392 -41.024 1.00 28.20 326 VAL A N 1
ATOM 2561 C CA . VAL A 1 326 ? -0.523 -0.577 -39.979 1.00 28.37 326 VAL A CA 1
ATOM 2562 C C . VAL A 1 326 ? 0.877 -1.158 -40.198 1.00 28.01 326 VAL A C 1
ATOM 2563 O O . VAL A 1 326 ? 1.628 -1.365 -39.236 1.00 27.44 326 VAL A O 1
ATOM 2567 N N . ALA A 1 327 ? 1.262 -1.421 -41.456 1.00 31.36 327 ALA A N 1
ATOM 2568 C CA . ALA A 1 327 ? 2.600 -1.963 -41.710 1.00 32.21 327 ALA A CA 1
ATOM 2569 C C . ALA A 1 327 ? 3.691 -0.971 -41.316 1.00 30.98 327 ALA A C 1
ATOM 2570 O O . ALA A 1 327 ? 4.686 -1.350 -40.685 1.00 29.09 327 ALA A O 1
ATOM 2572 N N . SER A 1 328 ? 3.527 0.301 -41.683 1.00 31.06 328 SER A N 1
ATOM 2573 C CA . SER A 1 328 ? 4.492 1.324 -41.289 1.00 33.57 328 SER A CA 1
ATOM 2574 C C . SER A 1 328 ? 4.581 1.453 -39.771 1.00 31.84 328 SER A C 1
ATOM 2575 O O . SER A 1 328 ? 5.656 1.724 -39.224 1.00 28.40 328 SER A O 1
ATOM 2578 N N . ALA A 1 329 ? 3.460 1.275 -39.071 1.00 29.52 329 ALA A N 1
ATOM 2579 C CA . ALA A 1 329 ? 3.495 1.341 -37.612 1.00 26.74 329 ALA A CA 1
ATOM 2580 C C . ALA A 1 329 ? 4.306 0.193 -37.020 1.00 26.64 329 ALA A C 1
ATOM 2581 O O . ALA A 1 329 ? 5.046 0.386 -36.047 1.00 28.07 329 ALA A O 1
ATOM 2583 N N . ILE A 1 330 ? 4.167 -1.015 -37.572 1.00 26.27 330 ILE A N 1
ATOM 2584 C CA . ILE A 1 330 ? 4.972 -2.136 -37.091 1.00 27.34 330 ILE A CA 1
ATOM 2585 C C . ILE A 1 330 ? 6.459 -1.859 -37.321 1.00 28.41 330 ILE A C 1
ATOM 2586 O O . ILE A 1 330 ? 7.295 -2.107 -36.445 1.00 28.78 330 ILE A O 1
ATOM 2591 N N . ILE A 1 331 ? 6.808 -1.338 -38.498 1.00 29.98 331 ILE A N 1
ATOM 2592 C CA . ILE A 1 331 ? 8.215 -1.100 -38.825 1.00 31.05 331 ILE A CA 1
ATOM 2593 C C . ILE A 1 331 ? 8.782 0.025 -37.966 1.00 33.01 331 ILE A C 1
ATOM 2594 O O . ILE A 1 331 ? 9.930 -0.047 -37.508 1.00 33.87 331 ILE A O 1
ATOM 2599 N N . THR A 1 332 ? 7.992 1.081 -37.736 1.00 29.50 332 THR A N 1
ATOM 2600 C CA . THR A 1 332 ? 8.410 2.162 -36.844 1.00 34.42 332 THR A CA 1
ATOM 2601 C C . THR A 1 332 ? 8.641 1.657 -35.423 1.00 36.34 332 THR A C 1
ATOM 2602 O O . THR A 1 332 ? 9.604 2.053 -34.756 1.00 32.27 332 THR A O 1
ATOM 2606 N N . SER A 1 333 ? 7.722 0.836 -34.913 1.00 33.60 333 SER A N 1
ATOM 2607 C CA . SER A 1 333 ? 7.879 0.293 -33.568 1.00 31.47 333 SER A CA 1
ATOM 2608 C C . SER A 1 333 ? 9.219 -0.421 -33.415 1.00 34.27 333 SER A C 1
ATOM 2609 O O . SER A 1 333 ? 9.943 -0.214 -32.435 1.00 34.07 333 SER A O 1
ATOM 2612 N N . LEU A 1 334 ? 9.569 -1.271 -34.383 1.00 35.74 334 LEU A N 1
ATOM 2613 C CA . LEU A 1 334 ? 10.830 -2.002 -34.301 1.00 38.54 334 LEU A CA 1
ATOM 2614 C C . LEU A 1 334 ? 12.023 -1.054 -34.351 1.00 39.41 334 LEU A C 1
ATOM 2615 O O . LEU A 1 334 ? 12.997 -1.230 -33.609 1.00 34.43 334 LEU A O 1
ATOM 2620 N N . ARG A 1 335 ? 11.962 -0.038 -35.214 1.00 42.97 335 ARG A N 1
ATOM 2621 C CA . ARG A 1 335 ? 13.079 0.893 -35.342 1.00 47.47 335 ARG A CA 1
ATOM 2622 C C . ARG A 1 335 ? 13.349 1.643 -34.044 1.00 43.97 335 ARG A C 1
ATOM 2623 O O . ARG A 1 335 ? 14.476 2.089 -33.813 1.00 43.64 335 ARG A O 1
ATOM 2631 N N . ASN A 1 336 ? 12.340 1.797 -33.183 1.00 37.90 336 ASN A N 1
ATOM 2632 C CA . ASN A 1 336 ? 12.490 2.611 -31.984 1.00 41.70 336 ASN A CA 1
ATOM 2633 C C . ASN A 1 336 ? 13.005 1.829 -30.780 1.00 42.86 336 ASN A C 1
ATOM 2634 O O . ASN A 1 336 ? 13.092 2.400 -29.688 1.00 44.64 336 ASN A O 1
ATOM 2639 N N . VAL A 1 337 ? 13.351 0.553 -30.945 1.00 40.30 337 VAL A N 1
ATOM 2640 C CA . VAL A 1 337 ? 13.942 -0.245 -29.880 1.00 40.23 337 VAL A CA 1
ATOM 2641 C C . VAL A 1 337 ? 15.301 -0.766 -30.353 1.00 42.08 337 VAL A C 1
ATOM 2642 O O . VAL A 1 337 ? 15.640 -0.710 -31.537 1.00 43.56 337 VAL A O 1
ATOM 2646 N N . SER A 1 338 ? 16.077 -1.282 -29.404 1.00 45.55 338 SER A N 1
ATOM 2647 C CA . SER A 1 338 ? 17.436 -1.719 -29.701 1.00 50.41 338 SER A CA 1
ATOM 2648 C C . SER A 1 338 ? 17.430 -2.930 -30.630 1.00 47.63 338 SER A C 1
ATOM 2649 O O . SER A 1 338 ? 16.466 -3.694 -30.702 1.00 44.17 338 SER A O 1
ATOM 2652 N N . VAL A 1 339 ? 18.547 -3.115 -31.339 1.00 46.70 339 VAL A N 1
ATOM 2653 C CA . VAL A 1 339 ? 18.644 -4.242 -32.261 1.00 48.58 339 VAL A CA 1
ATOM 2654 C C . VAL A 1 339 ? 18.523 -5.564 -31.517 1.00 45.94 339 VAL A C 1
ATOM 2655 O O . VAL A 1 339 ? 17.964 -6.532 -32.046 1.00 42.60 339 VAL A O 1
ATOM 2659 N N . GLU A 1 340 ? 19.044 -5.640 -30.291 1.00 49.65 340 GLU A N 1
ATOM 2660 C CA . GLU A 1 340 ? 18.928 -6.878 -29.528 1.00 57.14 340 GLU A CA 1
ATOM 2661 C C . GLU A 1 340 ? 17.465 -7.248 -29.305 1.00 49.06 340 GLU A C 1
ATOM 2662 O O . GLU A 1 340 ? 17.087 -8.419 -29.427 1.00 46.01 340 GLU A O 1
ATOM 2668 N N . ILE A 1 341 ? 16.623 -6.264 -28.987 1.00 46.20 341 ILE A N 1
ATOM 2669 C CA . ILE A 1 341 ? 15.203 -6.551 -28.791 1.00 43.77 341 ILE A CA 1
ATOM 2670 C C . ILE A 1 341 ? 14.538 -6.909 -30.116 1.00 39.62 341 ILE A C 1
ATOM 2671 O O . ILE A 1 341 ? 13.720 -7.834 -30.183 1.00 39.78 341 ILE A O 1
ATOM 2676 N N . GLN A 1 342 ? 14.873 -6.188 -31.191 1.00 36.69 342 GLN A N 1
ATOM 2677 C CA . GLN A 1 342 ? 14.266 -6.480 -32.486 1.00 36.69 342 GLN A CA 1
ATOM 2678 C C . GLN A 1 342 ? 14.460 -7.937 -32.876 1.00 40.45 342 GLN A C 1
ATOM 2679 O O . GLN A 1 342 ? 13.529 -8.584 -33.367 1.00 36.44 342 GLN A O 1
ATOM 2685 N N . GLU A 1 343 ? 15.672 -8.470 -32.685 1.00 45.63 343 GLU A N 1
ATOM 2686 C CA . GLU A 1 343 ? 15.939 -9.843 -33.100 1.00 55.23 343 GLU A CA 1
ATOM 2687 C C . GLU A 1 343 ? 15.103 -10.836 -32.309 1.00 49.99 343 GLU A C 1
ATOM 2688 O O . GLU A 1 343 ? 14.817 -11.932 -32.802 1.00 48.46 343 GLU A O 1
ATOM 2694 N N . ARG A 1 344 ? 14.695 -10.471 -31.090 1.00 47.26 344 ARG A N 1
ATOM 2695 C CA . ARG A 1 344 ? 13.892 -11.373 -30.272 1.00 50.01 344 ARG A CA 1
ATOM 2696 C C . ARG A 1 344 ? 12.423 -11.354 -30.675 1.00 43.34 344 ARG A C 1
ATOM 2697 O O . ARG A 1 344 ? 11.778 -12.407 -30.717 1.00 39.10 344 ARG A O 1
ATOM 2705 N N . VAL A 1 345 ? 11.883 -10.177 -30.987 1.00 38.56 345 VAL A N 1
ATOM 2706 C CA . VAL A 1 345 ? 10.439 -10.011 -31.120 1.00 38.51 345 VAL A CA 1
ATOM 2707 C C . VAL A 1 345 ? 9.943 -10.021 -32.563 1.00 40.44 345 VAL A C 1
ATOM 2708 O O . VAL A 1 345 ? 8.746 -10.251 -32.788 1.00 35.43 345 VAL A O 1
ATOM 2712 N N . ALA A 1 346 ? 10.812 -9.776 -33.547 1.00 35.51 346 ALA A N 1
ATOM 2713 C CA . ALA A 1 346 ? 10.319 -9.588 -34.904 1.00 36.86 346 ALA A CA 1
ATOM 2714 C C . ALA A 1 346 ? 9.808 -10.878 -35.535 1.00 44.62 346 ALA A C 1
ATOM 2715 O O . ALA A 1 346 ? 9.216 -10.824 -36.618 1.00 54.19 346 ALA A O 1
ATOM 2717 N N . SER A 1 347 ? 10.019 -12.025 -34.890 1.00 42.65 347 SER A N 1
ATOM 2718 C CA . SER A 1 347 ? 9.569 -13.307 -35.422 1.00 48.77 347 SER A CA 1
ATOM 2719 C C . SER A 1 347 ? 8.057 -13.525 -35.301 1.00 42.85 347 SER A C 1
ATOM 2720 O O . SER A 1 347 ? 7.512 -14.371 -36.020 1.00 37.16 347 SER A O 1
ATOM 2723 N N . GLN A 1 348 ? 7.365 -12.810 -34.411 1.00 39.71 348 GLN A N 1
ATOM 2724 C CA . GLN A 1 348 ? 5.962 -13.111 -34.118 1.00 36.12 348 GLN A CA 1
ATOM 2725 C C . GLN A 1 348 ? 5.168 -11.814 -34.015 1.00 28.17 348 GLN A C 1
ATOM 2726 O O . GLN A 1 348 ? 5.383 -11.025 -33.091 1.00 31.31 348 GLN A O 1
ATOM 2732 N N . ILE A 1 349 ? 4.261 -11.596 -34.966 1.00 26.35 349 ILE A N 1
ATOM 2733 C CA . ILE A 1 349 ? 3.320 -10.477 -34.942 1.00 30.62 349 ILE A CA 1
ATOM 2734 C C . ILE A 1 349 ? 1.938 -11.037 -34.613 1.00 28.20 349 ILE A C 1
ATOM 2735 O O . ILE A 1 349 ? 1.483 -11.998 -35.245 1.00 28.71 349 ILE A O 1
ATOM 2740 N N . ILE A 1 350 ? 1.279 -10.461 -33.606 1.00 26.92 350 ILE A N 1
ATOM 2741 C CA . ILE A 1 350 ? 0.013 -10.987 -33.094 1.00 27.13 350 ILE A CA 1
ATOM 2742 C C . ILE A 1 350 ? -1.054 -9.895 -33.162 1.00 24.99 350 ILE A C 1
ATOM 2743 O O . ILE A 1 350 ? -0.929 -8.856 -32.501 1.00 26.38 350 ILE A O 1
ATOM 2748 N N . LEU A 1 351 ? -2.113 -10.141 -33.936 1.00 24.59 351 LEU A N 1
ATOM 2749 C CA . LEU A 1 351 ? -3.242 -9.222 -34.028 1.00 23.99 351 LEU A CA 1
ATOM 2750 C C . LEU A 1 351 ? -4.308 -9.604 -33.005 1.00 25.12 351 LEU A C 1
ATOM 2751 O O . LEU A 1 351 ? -4.602 -10.793 -32.819 1.00 23.83 351 LEU A O 1
ATOM 2756 N N . SER A 1 352 ? -4.892 -8.585 -32.360 1.00 24.06 352 SER A N 1
ATOM 2757 C CA . SER A 1 352 ? -5.930 -8.752 -31.338 0.89 21.33 352 SER A CA 1
ATOM 2758 C C . SER A 1 352 ? -6.910 -7.584 -31.411 1.00 22.77 352 SER A C 1
ATOM 2759 O O . SER A 1 352 ? -6.592 -6.516 -31.939 1.00 22.55 352 SER A O 1
ATOM 2762 N N . GLY A 1 353 ? -8.092 -7.782 -30.839 1.00 23.00 353 GLY A N 1
ATOM 2763 C CA . GLY A 1 353 ? -9.112 -6.748 -30.796 1.00 22.64 353 GLY A CA 1
ATOM 2764 C C . GLY A 1 353 ? -10.164 -6.901 -31.883 1.00 23.93 353 GLY A C 1
ATOM 2765 O O . GLY A 1 353 ? -9.897 -7.378 -32.996 1.00 22.98 353 GLY A O 1
ATOM 2766 N N . GLY A 1 354 ? -11.383 -6.447 -31.566 1.00 23.38 354 GLY A N 1
ATOM 2767 C CA . GLY A 1 354 ? -12.520 -6.645 -32.453 1.00 21.20 354 GLY A CA 1
ATOM 2768 C C . GLY A 1 354 ? -12.394 -6.009 -33.829 1.00 22.41 354 GLY A C 1
ATOM 2769 O O . GLY A 1 354 ? -13.037 -6.468 -34.779 1.00 25.29 354 GLY A O 1
ATOM 2770 N N . ALA A 1 355 ? -11.592 -4.942 -33.958 1.00 22.37 355 ALA A N 1
ATOM 2771 C CA . ALA A 1 355 ? -11.444 -4.255 -35.239 1.00 23.26 355 ALA A CA 1
ATOM 2772 C C . ALA A 1 355 ? -10.786 -5.130 -36.300 1.00 23.83 355 ALA A C 1
ATOM 2773 O O . ALA A 1 355 ? -10.785 -4.747 -37.479 1.00 23.20 355 ALA A O 1
ATOM 2775 N N . PHE A 1 356 ? -10.230 -6.280 -35.921 1.00 22.23 356 PHE A N 1
ATOM 2776 C CA . PHE A 1 356 ? -9.570 -7.180 -36.863 1.00 20.92 356 PHE A CA 1
ATOM 2777 C C . PHE A 1 356 ? -10.345 -8.491 -37.069 1.00 22.96 356 PHE A C 1
ATOM 2778 O O . PHE A 1 356 ? -9.760 -9.488 -37.507 1.00 25.20 356 PHE A O 1
ATOM 2786 N N . SER A 1 357 ? -11.661 -8.506 -36.800 1.00 24.05 357 SER A N 1
ATOM 2787 C CA . SER A 1 357 ? -12.472 -9.731 -36.820 1.00 27.16 357 SER A CA 1
ATOM 2788 C C . SER A 1 357 ? -12.896 -10.212 -38.218 1.00 31.23 357 SER A C 1
ATOM 2789 O O . SER A 1 357 ? -13.554 -11.257 -38.316 1.00 33.22 357 SER A O 1
ATOM 2792 N N . TRP A 1 358 ? -12.529 -9.508 -39.286 1.00 24.31 358 TRP A N 1
ATOM 2793 C CA . TRP A 1 358 ? -13.092 -9.735 -40.619 1.00 23.87 358 TRP A CA 1
ATOM 2794 C C . TRP A 1 358 ? -12.926 -11.174 -41.129 1.00 25.94 358 TRP A C 1
ATOM 2795 O O . TRP A 1 358 ? -11.866 -11.788 -40.972 1.00 27.91 358 TRP A O 1
ATOM 2806 N N . ARG A 1 359 ? -13.976 -11.687 -41.800 1.00 26.62 359 ARG A N 1
ATOM 2807 C CA . ARG A 1 359 ? -13.973 -12.994 -42.461 1.00 30.56 359 ARG A CA 1
ATOM 2808 C C . ARG A 1 359 ? -14.231 -12.848 -43.961 1.00 29.92 359 ARG A C 1
ATOM 2809 O O . ARG A 1 359 ? -14.899 -11.908 -44.404 1.00 33.86 359 ARG A O 1
ATOM 2817 N N . VAL A 1 360 ? -13.692 -13.782 -44.746 1.00 29.79 360 VAL A N 1
ATOM 2818 C CA . VAL A 1 360 ? -13.809 -13.757 -46.199 1.00 31.31 360 VAL A CA 1
ATOM 2819 C C . VAL A 1 360 ? -15.027 -14.597 -46.600 1.00 30.44 360 VAL A C 1
ATOM 2820 O O . VAL A 1 360 ? -15.058 -15.797 -46.279 1.00 32.27 360 VAL A O 1
ATOM 2824 N N . PRO A 1 361 ? -16.001 -14.041 -47.314 1.00 30.30 361 PRO A N 1
ATOM 2825 C CA . PRO A 1 361 ? -17.155 -14.852 -47.747 1.00 32.44 361 PRO A CA 1
ATOM 2826 C C . PRO A 1 361 ? -16.728 -15.954 -48.701 1.00 37.97 361 PRO A C 1
ATOM 2827 O O . PRO A 1 361 ? -15.833 -15.745 -49.534 1.00 38.70 361 PRO A O 1
ATOM 2831 N N . PRO A 1 362 ? -17.342 -17.135 -48.624 1.00 42.03 362 PRO A N 1
ATOM 2832 C CA . PRO A 1 362 ? -16.989 -18.209 -49.562 1.00 48.96 362 PRO A CA 1
ATOM 2833 C C . PRO A 1 362 ? -17.094 -17.752 -51.009 1.00 52.67 362 PRO A C 1
ATOM 2834 O O . PRO A 1 362 ? -18.085 -17.141 -51.416 1.00 55.11 362 PRO A O 1
ATOM 2838 N N . GLY A 1 363 ? -16.056 -18.053 -51.791 1.00 54.40 363 GLY A N 1
ATOM 2839 C CA . GLY A 1 363 ? -15.996 -17.677 -53.187 1.00 53.67 363 GLY A CA 1
ATOM 2840 C C . GLY A 1 363 ? -15.209 -16.415 -53.482 1.00 49.02 363 GLY A C 1
ATOM 2841 O O . GLY A 1 363 ? -14.873 -16.177 -54.649 1.00 49.12 363 GLY A O 1
ATOM 2842 N N . MET A 1 364 ? -14.894 -15.609 -52.468 1.00 40.98 364 MET A N 1
ATOM 2843 C CA . MET A 1 364 ? -14.251 -14.317 -52.670 1.00 37.57 364 MET A CA 1
ATOM 2844 C C . MET A 1 364 ? -12.752 -14.350 -52.392 1.00 37.33 364 MET A C 1
ATOM 2845 O O . MET A 1 364 ? -12.127 -13.290 -52.268 1.00 32.87 364 MET A O 1
ATOM 2850 N N . GLU A 1 365 ? -12.161 -15.544 -52.315 1.00 39.00 365 GLU A N 1
ATOM 2851 C CA . GLU A 1 365 ? -10.756 -15.680 -51.950 1.00 42.44 365 GLU A CA 1
ATOM 2852 C C . GLU A 1 365 ? -9.816 -15.044 -52.974 1.00 38.89 365 GLU A C 1
ATOM 2853 O O . GLU A 1 365 ? -8.656 -14.770 -52.647 1.00 36.86 365 GLU A O 1
ATOM 2859 N N . ASP A 1 366 ? -10.288 -14.800 -54.199 1.00 38.22 366 ASP A N 1
ATOM 2860 C CA . ASP A 1 366 ? -9.441 -14.192 -55.221 1.00 42.40 366 ASP A CA 1
ATOM 2861 C C . ASP A 1 366 ? -9.208 -12.702 -54.973 1.00 39.68 366 ASP A C 1
ATOM 2862 O O . ASP A 1 366 ? -8.162 -12.177 -55.373 1.00 36.33 366 ASP A O 1
ATOM 2867 N N . VAL A 1 367 ? -10.148 -12.013 -54.327 1.00 34.22 367 VAL A N 1
ATOM 2868 C CA . VAL A 1 367 ? -10.069 -10.558 -54.183 1.00 31.02 367 VAL A CA 1
ATOM 2869 C C . VAL A 1 367 ? -10.140 -10.078 -52.741 1.00 27.90 367 VAL A C 1
ATOM 2870 O O . VAL A 1 367 ? -9.704 -8.947 -52.466 1.00 28.04 367 VAL A O 1
ATOM 2874 N N . ALA A 1 368 ? -10.661 -10.858 -51.797 1.00 29.01 368 ALA A N 1
ATOM 2875 C CA . ALA A 1 368 ? -10.861 -10.419 -50.421 1.00 27.85 368 ALA A CA 1
ATOM 2876 C C . ALA A 1 368 ? -9.936 -11.176 -49.474 1.00 25.11 368 ALA A C 1
ATOM 2877 O O . ALA A 1 368 ? -9.430 -12.256 -49.790 1.00 27.36 368 ALA A O 1
ATOM 2879 N N . ALA A 1 369 ? -9.746 -10.608 -48.280 1.00 24.31 369 ALA A N 1
ATOM 2880 C CA . ALA A 1 369 ? -8.697 -11.038 -47.362 1.00 23.48 369 ALA A CA 1
ATOM 2881 C C . ALA A 1 369 ? -9.192 -10.961 -45.923 1.00 25.41 369 ALA A C 1
ATOM 2882 O O . ALA A 1 369 ? -10.058 -10.143 -45.597 1.00 26.59 369 ALA A O 1
ATOM 2884 N N . ASP A 1 370 ? -8.623 -11.809 -45.056 1.00 25.73 370 ASP A N 1
ATOM 2885 C CA . ASP A 1 370 ? -8.755 -11.588 -43.621 1.00 25.45 370 ASP A CA 1
ATOM 2886 C C . ASP A 1 370 ? -7.605 -10.693 -43.144 1.00 26.60 370 ASP A C 1
ATOM 2887 O O . ASP A 1 370 ? -6.737 -10.279 -43.923 1.00 25.56 370 ASP A O 1
ATOM 2892 N N . SER A 1 371 ? -7.618 -10.342 -41.855 1.00 24.00 371 SER A N 1
ATOM 2893 C CA . SER A 1 371 ? -6.661 -9.365 -41.341 1.00 23.97 371 SER A CA 1
ATOM 2894 C C . SER A 1 371 ? -5.222 -9.868 -41.437 1.00 28.05 371 SER A C 1
ATOM 2895 O O . SER A 1 371 ? -4.312 -9.091 -41.761 1.00 24.50 371 SER A O 1
ATOM 2898 N N . VAL A 1 372 ? -4.992 -11.155 -41.151 1.00 24.72 372 VAL A N 1
ATOM 2899 C CA . VAL A 1 372 ? -3.644 -11.718 -41.246 1.00 25.28 372 VAL A CA 1
ATOM 2900 C C . VAL A 1 372 ? -3.103 -11.560 -42.661 1.00 26.56 372 VAL A C 1
ATOM 2901 O O . VAL A 1 372 ? -1.957 -11.147 -42.852 1.00 25.64 372 VAL A O 1
ATOM 2905 N N . THR A 1 373 ? -3.919 -11.877 -43.671 1.00 24.68 373 THR A N 1
ATOM 2906 C CA . THR A 1 373 ? -3.449 -11.799 -45.056 1.00 24.14 373 THR A CA 1
ATOM 2907 C C . THR A 1 373 ? -3.162 -10.358 -45.460 1.00 25.43 373 THR A C 1
ATOM 2908 O O . THR A 1 373 ? -2.150 -10.080 -46.119 1.00 24.95 373 THR A O 1
ATOM 2912 N N . ARG A 1 374 ? -4.047 -9.432 -45.086 1.00 25.36 374 ARG A N 1
ATOM 2913 C CA . ARG A 1 374 ? -3.870 -8.024 -45.430 1.00 24.09 374 ARG A CA 1
ATOM 2914 C C . ARG A 1 374 ? -2.579 -7.465 -44.849 1.00 25.81 374 ARG A C 1
ATOM 2915 O O . ARG A 1 374 ? -1.894 -6.669 -45.502 1.00 25.92 374 ARG A O 1
ATOM 2923 N N . VAL A 1 375 ? -2.235 -7.855 -43.620 1.00 25.32 375 VAL A N 1
ATOM 2924 C CA . VAL A 1 375 ? -1.018 -7.350 -42.988 1.00 25.03 375 VAL A CA 1
ATOM 2925 C C . VAL A 1 375 ? 0.224 -7.985 -43.620 1.00 29.75 375 VAL A C 1
ATOM 2926 O O . VAL A 1 375 ? 1.253 -7.320 -43.781 1.00 30.76 375 VAL A O 1
ATOM 2930 N N . LYS A 1 376 ? 0.154 -9.272 -43.985 1.00 27.05 376 LYS A N 1
ATOM 2931 C CA . LYS A 1 376 ? 1.282 -9.922 -44.654 1.00 29.85 376 LYS A CA 1
ATOM 2932 C C . LYS A 1 376 ? 1.559 -9.283 -46.009 1.00 30.41 376 LYS A C 1
ATOM 2933 O O . LYS A 1 376 ? 2.722 -9.050 -46.371 1.00 31.01 376 LYS A O 1
ATOM 2939 N N . ILE A 1 377 ? 0.505 -9.013 -46.783 1.00 29.74 377 ILE A N 1
ATOM 2940 C CA . ILE A 1 377 ? 0.678 -8.340 -48.068 1.00 28.96 377 ILE A CA 1
ATOM 2941 C C . ILE A 1 377 ? 1.380 -7.004 -47.877 1.00 31.62 377 ILE A C 1
ATOM 2942 O O . ILE A 1 377 ? 2.300 -6.651 -48.630 1.00 32.33 377 ILE A O 1
ATOM 2947 N N . ALA A 1 378 ? 0.964 -6.242 -46.865 1.00 31.93 378 ALA A N 1
ATOM 2948 C CA . ALA A 1 378 ? 1.549 -4.928 -46.627 1.00 35.36 378 ALA A CA 1
ATOM 2949 C C . ALA A 1 378 ? 3.020 -5.037 -46.246 1.00 35.28 378 ALA A C 1
ATOM 2950 O O . ALA A 1 378 ? 3.850 -4.240 -46.708 1.00 37.70 378 ALA A O 1
ATOM 2952 N N . LEU A 1 379 ? 3.364 -6.017 -45.405 1.00 31.92 379 LEU A N 1
ATOM 2953 C CA . LEU A 1 379 ? 4.752 -6.186 -44.987 1.00 34.17 379 LEU A CA 1
ATOM 2954 C C . LEU A 1 379 ? 5.625 -6.635 -46.152 1.00 38.26 379 LEU A C 1
ATOM 2955 O O . LEU A 1 379 ? 6.781 -6.211 -46.268 1.00 42.37 379 LEU A O 1
ATOM 2960 N N . GLU A 1 380 ? 5.092 -7.494 -47.024 1.00 35.18 380 GLU A N 1
ATOM 2961 C CA . GLU A 1 380 ? 5.865 -7.926 -48.188 1.00 44.78 380 GLU A CA 1
ATOM 2962 C C . GLU A 1 380 ? 6.200 -6.757 -49.106 1.00 49.24 380 GLU A C 1
ATOM 2963 O O . GLU A 1 380 ? 7.221 -6.791 -49.804 1.00 49.41 380 GLU A O 1
ATOM 2969 N N . GLU A 1 381 ? 5.368 -5.715 -49.119 1.00 53.85 381 GLU A N 1
ATOM 2970 C CA . GLU A 1 381 ? 5.639 -4.563 -49.973 1.00 61.95 381 GLU A CA 1
ATOM 2971 C C . GLU A 1 381 ? 6.650 -3.613 -49.341 1.00 60.97 381 GLU A C 1
ATOM 2972 O O . GLU A 1 381 ? 7.521 -3.081 -50.038 1.00 61.25 381 GLU A O 1
ATOM 2978 N N . LYS A 1 382 ? 6.566 -3.395 -48.029 1.00 55.99 382 LYS A N 1
ATOM 2979 C CA . LYS A 1 382 ? 7.366 -2.365 -47.380 1.00 57.78 382 LYS A CA 1
ATOM 2980 C C . LYS A 1 382 ? 8.655 -2.883 -46.754 1.00 55.83 382 LYS A C 1
ATOM 2981 O O . LYS A 1 382 ? 9.533 -2.073 -46.441 1.00 57.70 382 LYS A O 1
ATOM 2987 N N . SER A 1 383 ? 8.797 -4.197 -46.567 1.00 53.59 383 SER A N 1
ATOM 2988 C CA . SER A 1 383 ? 10.017 -4.751 -45.988 1.00 57.51 383 SER A CA 1
ATOM 2989 C C . SER A 1 383 ? 10.112 -6.237 -46.317 1.00 57.50 383 SER A C 1
ATOM 2990 O O . SER A 1 383 ? 9.793 -7.088 -45.475 1.00 48.91 383 SER A O 1
ATOM 2993 N N . PRO A 1 384 ? 10.547 -6.582 -47.531 1.00 64.14 384 PRO A N 1
ATOM 2994 C CA . PRO A 1 384 ? 10.596 -8.002 -47.922 1.00 65.23 384 PRO A CA 1
ATOM 2995 C C . PRO A 1 384 ? 11.435 -8.875 -47.005 1.00 61.08 384 PRO A C 1
ATOM 2996 O O . PRO A 1 384 ? 11.103 -10.053 -46.828 1.00 53.70 384 PRO A O 1
ATOM 3000 N N . ALA A 1 385 ? 12.517 -8.348 -46.427 1.00 66.67 385 ALA A N 1
ATOM 3001 C CA . ALA A 1 385 ? 13.338 -9.155 -45.528 1.00 71.92 385 ALA A CA 1
ATOM 3002 C C . ALA A 1 385 ? 12.548 -9.563 -44.290 1.00 67.34 385 ALA A C 1
ATOM 3003 O O . ALA A 1 385 ? 12.486 -10.746 -43.938 1.00 63.36 385 ALA A O 1
ATOM 3005 N N . LEU A 1 386 ? 11.934 -8.591 -43.618 1.00 63.58 386 LEU A N 1
ATOM 3006 C CA . LEU A 1 386 ? 11.098 -8.895 -42.462 1.00 56.87 386 LEU A CA 1
ATOM 3007 C C . LEU A 1 386 ? 9.998 -9.882 -42.836 1.00 48.36 386 LEU A C 1
ATOM 3008 O O . LEU A 1 386 ? 9.767 -10.872 -42.133 1.00 48.90 386 LEU A O 1
ATOM 3013 N N . ALA A 1 387 ? 9.324 -9.639 -43.962 1.00 41.23 387 ALA A N 1
ATOM 3014 C CA . ALA A 1 387 ? 8.180 -10.462 -44.341 1.00 41.53 387 ALA A CA 1
ATOM 3015 C C . ALA A 1 387 ? 8.557 -11.928 -44.526 1.00 49.78 387 ALA A C 1
ATOM 3016 O O . ALA A 1 387 ? 7.744 -12.814 -44.243 1.00 48.82 387 ALA A O 1
ATOM 3018 N N . SER A 1 388 ? 9.770 -12.212 -45.001 1.00 57.64 388 SER A N 1
ATOM 3019 C CA . SER A 1 388 ? 10.155 -13.597 -45.245 1.00 68.95 388 SER A CA 1
ATOM 3020 C C . SER A 1 388 ? 10.453 -14.369 -43.966 1.00 73.82 388 SER A C 1
ATOM 3021 O O . SER A 1 388 ? 10.538 -15.600 -44.017 1.00 78.43 388 SER A O 1
ATOM 3024 N N . LYS A 1 389 ? 10.604 -13.686 -42.831 1.00 71.94 389 LYS A N 1
ATOM 3025 C CA . LYS A 1 389 ? 11.014 -14.318 -41.584 1.00 73.87 389 LYS A CA 1
ATOM 3026 C C . LYS A 1 389 ? 9.948 -14.274 -40.496 1.00 63.09 389 LYS A C 1
ATOM 3027 O O . LYS A 1 389 ? 10.157 -14.860 -39.429 1.00 59.07 389 LYS A O 1
ATOM 3033 N N . VAL A 1 390 ? 8.822 -13.605 -40.725 1.00 56.19 390 VAL A N 1
ATOM 3034 C CA . VAL A 1 390 ? 7.851 -13.354 -39.664 1.00 49.12 390 VAL A CA 1
ATOM 3035 C C . VAL A 1 390 ? 6.645 -14.267 -39.832 1.00 44.68 390 VAL A C 1
ATOM 3036 O O . VAL A 1 390 ? 6.293 -14.685 -40.941 1.00 43.62 390 VAL A O 1
ATOM 3040 N N . GLU A 1 391 ? 5.998 -14.567 -38.707 1.00 42.04 391 GLU A N 1
ATOM 3041 C CA . GLU A 1 391 ? 4.703 -15.232 -38.680 1.00 40.01 391 GLU A CA 1
ATOM 3042 C C . GLU A 1 391 ? 3.687 -14.248 -38.119 1.00 34.39 391 GLU A C 1
ATOM 3043 O O . GLU A 1 391 ? 3.956 -13.589 -37.111 1.00 34.85 391 GLU A O 1
ATOM 3049 N N . VAL A 1 392 ? 2.540 -14.140 -38.782 1.00 31.08 392 VAL A N 1
ATOM 3050 C CA . VAL A 1 392 ? 1.457 -13.253 -38.367 1.00 29.68 392 VAL A CA 1
ATOM 3051 C C . VAL A 1 392 ? 0.245 -14.112 -38.036 1.00 30.32 392 VAL A C 1
ATOM 3052 O O . VAL A 1 392 ? -0.077 -15.049 -38.774 1.00 28.86 392 VAL A O 1
ATOM 3056 N N . ARG A 1 393 ? -0.427 -13.803 -36.927 1.00 27.72 393 ARG A N 1
ATOM 3057 C CA . ARG A 1 393 ? -1.635 -14.539 -36.581 1.00 29.02 393 ARG A CA 1
ATOM 3058 C C . ARG A 1 393 ? -2.626 -13.630 -35.874 1.00 25.99 393 ARG A C 1
ATOM 3059 O O . ARG A 1 393 ? -2.277 -12.548 -35.396 1.00 26.49 393 ARG A O 1
ATOM 3067 N N . LEU A 1 394 ? -3.876 -14.091 -35.837 1.00 25.43 394 LEU A N 1
ATOM 3068 C CA . LEU A 1 394 ? -4.962 -13.443 -35.106 1.00 23.72 394 LEU A CA 1
ATOM 3069 C C . LEU A 1 394 ? -5.377 -14.322 -33.934 1.00 25.48 394 LEU A C 1
ATOM 3070 O O . LEU A 1 394 ? -5.561 -15.534 -34.090 1.00 27.40 394 LEU A O 1
ATOM 3075 N N . VAL A 1 395 ? -5.558 -13.706 -32.761 1.00 26.74 395 VAL A N 1
ATOM 3076 C CA . VAL A 1 395 ? -5.943 -14.473 -31.580 1.00 26.96 395 VAL A CA 1
ATOM 3077 C C . VAL A 1 395 ? -7.301 -15.153 -31.809 1.00 26.28 395 VAL A C 1
ATOM 3078 O O . VAL A 1 395 ? -8.145 -14.680 -32.584 1.00 26.09 395 VAL A O 1
ATOM 3082 N N . SER A 1 396 ? -7.509 -16.281 -31.119 1.00 28.45 396 SER A N 1
ATOM 3083 C CA . SER A 1 396 ? -8.707 -17.092 -31.341 1.00 32.68 396 SER A CA 1
ATOM 3084 C C . SER A 1 396 ? -9.999 -16.320 -31.073 1.00 32.45 396 SER A C 1
ATOM 3085 O O . SER A 1 396 ? -10.988 -16.482 -31.801 1.00 35.87 396 SER A O 1
ATOM 3088 N N . GLU A 1 397 ? -10.034 -15.513 -30.017 1.00 27.23 397 GLU A N 1
ATOM 3089 C CA . GLU A 1 397 ? -11.239 -14.770 -29.646 1.00 27.77 397 GLU A CA 1
ATOM 3090 C C . GLU A 1 397 ? -10.844 -13.301 -29.551 1.00 27.04 397 GLU A C 1
ATOM 3091 O O . GLU A 1 397 ? -10.378 -12.835 -28.501 1.00 28.56 397 GLU A O 1
ATOM 3097 N N . PRO A 1 398 ? -10.988 -12.547 -30.646 1.00 24.78 398 PRO A N 1
ATOM 3098 C CA . PRO A 1 398 ? -10.380 -11.206 -30.700 1.00 24.12 398 PRO A CA 1
ATOM 3099 C C . PRO A 1 398 ? -10.786 -10.271 -29.568 1.00 23.39 398 PRO A C 1
ATOM 3100 O O . PRO A 1 398 ? -9.953 -9.469 -29.131 1.00 24.34 398 PRO A O 1
ATOM 3104 N N . GLN A 1 399 ? -12.021 -10.342 -29.072 1.00 22.41 399 GLN A N 1
ATOM 3105 C CA . GLN A 1 399 ? -12.463 -9.415 -28.034 1.00 24.21 399 GLN A CA 1
ATOM 3106 C C . GLN A 1 399 ? -12.177 -9.907 -26.616 1.00 25.93 399 GLN A C 1
ATOM 3107 O O . GLN A 1 399 ? -12.296 -9.115 -25.672 1.00 24.33 399 GLN A O 1
ATOM 3113 N N . TYR A 1 400 ? -11.790 -11.177 -26.440 1.00 25.59 400 TYR A N 1
ATOM 3114 C CA . TYR A 1 400 ? -11.607 -11.770 -25.116 1.00 22.04 400 TYR A CA 1
ATOM 3115 C C . TYR A 1 400 ? -10.145 -11.980 -24.712 1.00 23.01 400 TYR A C 1
ATOM 3116 O O . TYR A 1 400 ? -9.884 -12.366 -23.568 1.00 23.46 400 TYR A O 1
ATOM 3125 N N . SER A 1 401 ? -9.186 -11.771 -25.615 1.00 22.11 401 SER A N 1
ATOM 3126 C CA . SER A 1 401 ? -7.794 -12.124 -25.329 1.00 22.36 401 SER A CA 1
ATOM 3127 C C . SER A 1 401 ? -7.217 -11.315 -24.167 1.00 23.16 401 SER A C 1
ATOM 3128 O O . SER A 1 401 ? -6.532 -11.874 -23.298 1.00 23.21 401 SER A O 1
ATOM 3131 N N . VAL A 1 402 ? -7.473 -10.001 -24.131 1.00 23.62 402 VAL A N 1
ATOM 3132 C CA . VAL A 1 402 ? -6.989 -9.172 -23.023 1.00 21.53 402 VAL A CA 1
ATOM 3133 C C . VAL A 1 402 ? -7.482 -9.713 -21.676 1.00 21.76 402 VAL A C 1
ATOM 3134 O O . VAL A 1 402 ? -6.699 -9.856 -20.730 1.00 23.95 402 VAL A O 1
ATOM 3138 N N . TRP A 1 403 ? -8.787 -9.994 -21.557 1.00 22.73 403 TRP A N 1
ATOM 3139 C CA . TRP A 1 403 ? -9.330 -10.500 -20.288 1.00 22.04 403 TRP A CA 1
ATOM 3140 C C . TRP A 1 403 ? -8.659 -11.808 -19.870 1.00 24.53 403 TRP A C 1
ATOM 3141 O O . TRP A 1 403 ? -8.327 -11.990 -18.693 1.00 24.19 403 TRP A O 1
ATOM 3152 N N . ARG A 1 404 ? -8.448 -12.732 -20.813 1.00 23.69 404 ARG A N 1
ATOM 3153 C CA . ARG A 1 404 ? -7.782 -13.988 -20.465 1.00 24.93 404 ARG A CA 1
ATOM 3154 C C . ARG A 1 404 ? -6.376 -13.739 -19.920 1.00 23.79 404 ARG A C 1
ATOM 3155 O O . ARG A 1 404 ? -5.947 -14.392 -18.961 1.00 25.24 404 ARG A O 1
ATOM 3163 N N . GLY A 1 405 ? -5.627 -12.814 -20.532 1.00 20.86 405 GLY A N 1
ATOM 3164 C CA . GLY A 1 405 ? -4.300 -12.505 -20.024 1.00 23.29 405 GLY A CA 1
ATOM 3165 C C . GLY A 1 405 ? -4.319 -11.803 -18.682 1.00 25.05 405 GLY A C 1
ATOM 3166 O O . GLY A 1 405 ? -3.407 -11.986 -17.870 1.00 24.67 405 GLY A O 1
ATOM 3167 N N . ALA A 1 406 ? -5.342 -10.980 -18.435 1.00 24.00 406 ALA A N 1
ATOM 3168 C CA . ALA A 1 406 ? -5.478 -10.340 -17.131 1.00 25.30 406 ALA A CA 1
ATOM 3169 C C . ALA A 1 406 ? -5.694 -11.364 -16.017 1.00 23.87 406 ALA A C 1
ATOM 3170 O O . ALA A 1 406 ? -5.124 -11.225 -14.928 1.00 23.48 406 ALA A O 1
ATOM 3172 N N . VAL A 1 407 ? -6.504 -12.402 -16.259 1.00 24.18 407 VAL A N 1
ATOM 3173 C CA . VAL A 1 407 ? -6.752 -13.371 -15.192 1.00 26.12 407 VAL A CA 1
ATOM 3174 C C . VAL A 1 407 ? -5.521 -14.250 -14.967 1.00 23.82 407 VAL A C 1
ATOM 3175 O O . VAL A 1 407 ? -5.200 -14.609 -13.826 1.00 26.49 407 VAL A O 1
ATOM 3179 N N . ILE A 1 408 ? -4.793 -14.595 -16.033 1.00 25.94 408 ILE A N 1
ATOM 3180 C CA . ILE A 1 408 ? -3.540 -15.326 -15.849 1.00 24.82 408 ILE A CA 1
ATOM 3181 C C . ILE A 1 408 ? -2.551 -14.483 -15.044 1.00 24.63 408 ILE A C 1
ATOM 3182 O O . ILE A 1 408 ? -1.881 -14.988 -14.135 1.00 24.83 408 ILE A O 1
ATOM 3187 N N . TYR A 1 409 ? -2.433 -13.188 -15.379 1.00 25.87 409 TYR A N 1
ATOM 3188 C CA . TYR A 1 409 ? -1.535 -12.287 -14.652 1.00 25.81 409 TYR A CA 1
ATOM 3189 C C . TYR A 1 409 ? -1.915 -12.200 -13.179 1.00 26.38 409 TYR A C 1
ATOM 3190 O O . TYR A 1 409 ? -1.051 -12.244 -12.294 1.00 25.76 409 TYR A O 1
ATOM 3199 N N . GLY A 1 410 ? -3.210 -12.055 -12.899 1.00 25.56 410 GLY A N 1
ATOM 3200 C CA . GLY A 1 410 ? -3.659 -11.979 -11.519 1.00 24.98 410 GLY A CA 1
ATOM 3201 C C . GLY A 1 410 ? -3.427 -13.264 -10.750 1.00 28.15 410 GLY A C 1
ATOM 3202 O O . GLY A 1 410 ? -3.170 -13.227 -9.542 1.00 29.64 410 GLY A O 1
ATOM 3203 N N . TYR A 1 411 ? -3.512 -14.411 -11.431 1.00 26.33 411 TYR A N 1
ATOM 3204 C CA . TYR A 1 411 ? -3.252 -15.693 -10.778 1.00 26.94 411 TYR A CA 1
ATOM 3205 C C . TYR A 1 411 ? -1.775 -15.859 -10.421 1.00 31.05 411 TYR A C 1
ATOM 3206 O O . TYR A 1 411 ? -1.448 -16.435 -9.378 1.00 33.05 411 TYR A O 1
ATOM 3215 N N . ALA A 1 412 ? -0.870 -15.371 -11.271 1.00 25.87 412 ALA A N 1
ATOM 3216 C CA . ALA A 1 412 ? 0.547 -15.712 -11.149 1.00 29.12 412 ALA A CA 1
ATOM 3217 C C . ALA A 1 412 ? 1.398 -14.670 -10.431 1.00 33.43 412 ALA A C 1
ATOM 3218 O O . ALA A 1 412 ? 2.449 -15.027 -9.883 1.00 32.60 412 ALA A O 1
ATOM 3220 N N . LEU A 1 413 ? 1.017 -13.396 -10.451 1.00 29.26 413 LEU A N 1
ATOM 3221 C CA . LEU A 1 413 ? 1.871 -12.369 -9.871 1.00 29.48 413 LEU A CA 1
ATOM 3222 C C . LEU A 1 413 ? 2.015 -12.600 -8.366 1.00 29.68 413 LEU A C 1
ATOM 3223 O O . LEU A 1 413 ? 0.999 -12.698 -7.659 1.00 28.82 413 LEU A O 1
ATOM 3228 N N . PRO A 1 414 ? 3.240 -12.680 -7.833 1.00 31.12 414 PRO A N 1
ATOM 3229 C CA . PRO A 1 414 ? 3.403 -13.005 -6.405 1.00 34.27 414 PRO A CA 1
ATOM 3230 C C . PRO A 1 414 ? 2.746 -11.978 -5.492 1.00 33.64 414 PRO A C 1
ATOM 3231 O O . PRO A 1 414 ? 2.866 -10.769 -5.695 1.00 36.29 414 PRO A O 1
ATOM 3235 N N . LEU A 1 415 ? 2.076 -12.472 -4.448 1.00 33.51 415 LEU A N 1
ATOM 3236 C CA . LEU A 1 415 ? 1.441 -11.569 -3.495 1.00 35.31 415 LEU A CA 1
ATOM 3237 C C . LEU A 1 415 ? 2.448 -10.829 -2.621 1.00 38.77 415 LEU A C 1
ATOM 3238 O O . LEU A 1 415 ? 2.076 -9.847 -1.971 1.00 42.46 415 LEU A O 1
ATOM 3243 N N . SER A 1 416 ? 3.706 -11.266 -2.595 1.00 38.98 416 SER A N 1
ATOM 3244 C CA . SER A 1 416 ? 4.765 -10.522 -1.923 1.00 38.90 416 SER A CA 1
ATOM 3245 C C . SER A 1 416 ? 5.215 -9.283 -2.692 1.00 38.29 416 SER A C 1
ATOM 3246 O O . SER A 1 416 ? 5.980 -8.482 -2.140 1.00 39.91 416 SER A O 1
ATOM 3249 N N . LEU A 1 417 ? 4.802 -9.116 -3.950 1.00 37.04 417 LEU A N 1
ATOM 3250 C CA . LEU A 1 417 ? 5.259 -7.990 -4.767 1.00 35.68 417 LEU A CA 1
ATOM 3251 C C . LEU A 1 417 ? 4.314 -6.816 -4.539 1.00 36.87 417 LEU A C 1
ATOM 3252 O O . LEU A 1 417 ? 3.197 -6.793 -5.061 1.00 37.99 417 LEU A O 1
ATOM 3257 N N . GLU A 1 418 ? 4.761 -5.838 -3.753 1.00 37.82 418 GLU A N 1
ATOM 3258 C CA . GLU A 1 418 ? 3.943 -4.673 -3.441 1.00 39.81 418 GLU A CA 1
ATOM 3259 C C . GLU A 1 418 ? 4.053 -3.618 -4.537 1.00 36.35 418 GLU A C 1
ATOM 3260 O O . GLU A 1 418 ? 5.114 -3.439 -5.143 1.00 37.47 418 GLU A O 1
ATOM 3266 N N . TRP A 1 419 ? 2.949 -2.907 -4.779 1.00 36.63 419 TRP A N 1
ATOM 3267 C CA . TRP A 1 419 ? 2.939 -1.871 -5.806 1.00 36.66 419 TRP A CA 1
ATOM 3268 C C . TRP A 1 419 ? 4.049 -0.861 -5.561 1.00 38.51 419 TRP A C 1
ATOM 3269 O O . TRP A 1 419 ? 4.233 -0.378 -4.440 1.00 42.98 419 TRP A O 1
ATOM 3280 N N . SER A 1 420 ? 4.776 -0.533 -6.627 1.00 35.40 420 SER A N 1
ATOM 3281 C CA . SER A 1 420 ? 5.784 0.517 -6.613 1.00 40.87 420 SER A CA 1
ATOM 3282 C C . SER A 1 420 ? 5.431 1.553 -7.669 1.00 42.29 420 SER A C 1
ATOM 3283 O O . SER A 1 420 ? 5.149 1.197 -8.817 1.00 39.42 420 SER A O 1
ATOM 3286 N N . ASP A 1 421 ? 5.437 2.831 -7.277 1.00 49.49 421 ASP A N 1
ATOM 3287 C CA . ASP A 1 421 ? 5.265 3.910 -8.243 1.00 55.65 421 ASP A CA 1
ATOM 3288 C C . ASP A 1 421 ? 6.447 4.036 -9.190 1.00 55.69 421 ASP A C 1
ATOM 3289 O O . ASP A 1 421 ? 6.329 4.719 -10.213 1.00 58.87 421 ASP A O 1
ATOM 3294 N N . THR A 1 422 ? 7.574 3.402 -8.875 1.00 53.43 422 THR A N 1
ATOM 3295 C CA . THR A 1 422 ? 8.768 3.470 -9.705 1.00 58.21 422 THR A CA 1
ATOM 3296 C C . THR A 1 422 ? 8.750 2.409 -10.799 1.00 54.22 422 THR A C 1
ATOM 3297 O O . THR A 1 422 ? 8.992 2.720 -11.967 1.00 53.60 422 THR A O 1
ATOM 3301 N N . THR A 1 423 ? 8.464 1.158 -10.445 1.00 47.05 423 THR A N 1
ATOM 3302 C CA . THR A 1 423 ? 8.435 0.087 -11.431 1.00 44.34 423 THR A CA 1
ATOM 3303 C C . THR A 1 423 ? 7.068 -0.090 -12.082 1.00 38.17 423 THR A C 1
ATOM 3304 O O . THR A 1 423 ? 6.970 -0.779 -13.101 1.00 37.28 423 THR A O 1
ATOM 3308 N N . ARG A 1 424 ? 6.016 0.503 -11.523 1.00 36.09 424 ARG A N 1
ATOM 3309 C CA . ARG A 1 424 ? 4.679 0.433 -12.111 1.00 37.72 424 ARG A CA 1
ATOM 3310 C C . ARG A 1 424 ? 4.139 -0.997 -12.142 1.00 33.66 424 ARG A C 1
ATOM 3311 O O . ARG A 1 424 ? 3.432 -1.382 -13.077 1.00 33.98 424 ARG A O 1
ATOM 3319 N N . GLU A 1 425 ? 4.471 -1.799 -11.130 1.00 31.85 425 GLU A N 1
ATOM 3320 C CA . GLU A 1 425 ? 3.892 -3.130 -10.988 1.00 34.33 425 GLU A CA 1
ATOM 3321 C C . GLU A 1 425 ? 3.772 -3.465 -9.505 1.00 33.29 425 GLU A C 1
ATOM 3322 O O . GLU A 1 425 ? 4.446 -2.869 -8.659 1.00 33.31 425 GLU A O 1
ATOM 3328 N N . GLY A 1 426 ? 2.918 -4.437 -9.207 1.00 32.49 426 GLY A N 1
ATOM 3329 C CA . GLY A 1 426 ? 2.709 -4.937 -7.859 1.00 31.04 426 GLY A CA 1
ATOM 3330 C C . GLY A 1 426 ? 1.251 -4.850 -7.430 1.00 31.19 426 GLY A C 1
ATOM 3331 O O . GLY A 1 426 ? 0.382 -4.370 -8.157 1.00 31.26 426 GLY A O 1
ATOM 3332 N N . TRP A 1 427 ? 0.997 -5.339 -6.210 1.00 31.43 427 TRP A N 1
ATOM 3333 C CA . TRP A 1 427 ? -0.344 -5.392 -5.628 1.00 32.20 427 TRP A CA 1
ATOM 3334 C C . TRP A 1 427 ? -0.583 -4.266 -4.617 1.00 33.15 427 TRP A C 1
ATOM 3335 O O . TRP A 1 427 ? 0.328 -3.845 -3.896 1.00 33.64 427 TRP A O 1
ATOM 3346 N N . ARG A 1 428 ? -1.834 -3.806 -4.547 1.00 31.03 428 ARG A N 1
ATOM 3347 C CA . ARG A 1 428 ? -2.326 -2.980 -3.445 1.00 32.85 428 ARG A CA 1
ATOM 3348 C C . ARG A 1 428 ? -3.399 -3.745 -2.682 1.00 32.45 428 ARG A C 1
ATOM 3349 O O . ARG A 1 428 ? -4.203 -4.478 -3.270 1.00 30.71 428 ARG A O 1
ATOM 3357 N N . PHE A 1 429 ? -3.438 -3.534 -1.371 1.00 34.36 429 PHE A N 1
ATOM 3358 C CA . PHE A 1 429 ? -4.339 -4.272 -0.483 1.00 37.04 429 PHE A CA 1
ATOM 3359 C C . PHE A 1 429 ? -5.276 -3.312 0.240 1.00 39.11 429 PHE A C 1
ATOM 3360 O O . PHE A 1 429 ? -4.826 -2.572 1.136 1.00 40.51 429 PHE A O 1
ATOM 3368 N N . PRO A 1 430 ? -6.576 -3.271 -0.098 1.00 36.65 430 PRO A N 1
ATOM 3369 C CA . PRO A 1 430 ? -7.492 -2.358 0.595 1.00 39.84 430 PRO A CA 1
ATOM 3370 C C . PRO A 1 430 ? -7.705 -2.736 2.066 1.00 44.51 430 PRO A C 1
ATOM 3371 O O . PRO A 1 430 ? -7.607 -1.854 2.918 1.00 48.35 430 PRO A O 1
ATOM 3375 N N . GLY B 2 1 ? -3.103 -23.169 -24.482 1.00 72.09 188 GLY B N 1
ATOM 3376 C CA . GLY B 2 1 ? -3.718 -22.096 -23.721 1.00 71.24 188 GLY B CA 1
ATOM 3377 C C . GLY B 2 1 ? -3.981 -22.465 -22.273 1.00 68.98 188 GLY B C 1
ATOM 3378 O O . GLY B 2 1 ? -4.703 -21.761 -21.567 1.00 66.54 188 GLY B O 1
ATOM 3379 N N . GLY B 2 2 ? -3.400 -23.583 -21.830 1.00 68.43 189 GLY B N 1
ATOM 3380 C CA . GLY B 2 2 ? -3.484 -23.955 -20.436 1.00 64.99 189 GLY B CA 1
ATOM 3381 C C . GLY B 2 2 ? -2.482 -23.200 -19.580 1.00 58.52 189 GLY B C 1
ATOM 3382 O O . GLY B 2 2 ? -1.464 -22.701 -20.058 1.00 59.04 189 GLY B O 1
ATOM 3383 N N . ILE B 2 3 ? -2.781 -23.122 -18.282 1.00 50.94 190 ILE B N 1
ATOM 3384 C CA . ILE B 2 3 ? -1.942 -22.338 -17.380 1.00 48.87 190 ILE B CA 1
ATOM 3385 C C . ILE B 2 3 ? -0.631 -23.066 -17.088 1.00 44.41 190 ILE B C 1
ATOM 3386 O O . ILE B 2 3 ? 0.432 -22.441 -16.986 1.00 40.68 190 ILE B O 1
ATOM 3391 N N . GLY B 2 4 ? -0.679 -24.394 -16.957 1.00 46.08 191 GLY B N 1
ATOM 3392 C CA . GLY B 2 4 ? 0.514 -25.141 -16.586 1.00 48.63 191 GLY B CA 1
ATOM 3393 C C . GLY B 2 4 ? 1.641 -25.038 -17.597 1.00 50.06 191 GLY B C 1
ATOM 3394 O O . GLY B 2 4 ? 2.818 -25.103 -17.231 1.00 48.84 191 GLY B O 1
ATOM 3395 N N . GLU B 2 5 ? 1.307 -24.884 -18.874 1.00 49.89 192 GLU B N 1
ATOM 3396 C CA . GLU B 2 5 ? 2.303 -24.824 -19.936 1.00 53.25 192 GLU B CA 1
ATOM 3397 C C . GLU B 2 5 ? 2.704 -23.397 -20.296 1.00 46.25 192 GLU B C 1
ATOM 3398 O O . GLU B 2 5 ? 3.588 -23.210 -21.141 1.00 44.89 192 GLU B O 1
ATOM 3404 N N . ASN B 2 6 ? 2.090 -22.393 -19.673 1.00 39.05 193 ASN B N 1
ATOM 3405 C CA . ASN B 2 6 ? 2.330 -20.998 -20.025 1.00 34.70 193 ASN B CA 1
ATOM 3406 C C . ASN B 2 6 ? 3.646 -20.522 -19.414 1.00 34.66 193 ASN B C 1
ATOM 3407 O O . ASN B 2 6 ? 3.804 -20.521 -18.190 1.00 34.30 193 ASN B O 1
ATOM 3412 N N . GLU B 2 7 ? 4.589 -20.110 -20.268 1.00 28.44 194 GLU B N 1
ATOM 3413 C CA . GLU B 2 7 ? 5.921 -19.730 -19.806 1.00 31.08 194 GLU B CA 1
ATOM 3414 C C . GLU B 2 7 ? 5.920 -18.458 -18.964 1.00 32.16 194 GLU B C 1
ATOM 3415 O O . GLU B 2 7 ? 6.881 -18.226 -18.221 1.00 34.21 194 GLU B O 1
ATOM 3421 N N . TRP B 2 8 ? 4.879 -17.626 -19.066 1.00 29.89 195 TRP B N 1
ATOM 3422 C CA . TRP B 2 8 ? 4.823 -16.407 -18.266 1.00 29.19 195 TRP B CA 1
ATOM 3423 C C . TRP B 2 8 ? 4.618 -16.688 -16.782 1.00 30.46 195 TRP B C 1
ATOM 3424 O O . TRP B 2 8 ? 4.969 -15.841 -15.955 1.00 31.66 195 TRP B O 1
ATOM 3435 N N . VAL B 2 9 ? 4.058 -17.846 -16.420 1.00 30.62 196 VAL B N 1
ATOM 3436 C CA . VAL B 2 9 ? 3.816 -18.135 -15.006 1.00 33.98 196 VAL B CA 1
ATOM 3437 C C . VAL B 2 9 ? 5.138 -18.177 -14.243 1.00 34.49 196 VAL B C 1
ATOM 3438 O O . VAL B 2 9 ? 5.270 -17.586 -13.166 1.00 33.90 196 VAL B O 1
ATOM 3442 N N . LYS B 2 10 ? 6.151 -18.852 -14.801 1.00 33.65 197 LYS B N 1
ATOM 3443 C CA . LYS B 2 10 ? 7.457 -18.888 -14.143 1.00 33.08 197 LYS B CA 1
ATOM 3444 C C . LYS B 2 10 ? 8.108 -17.506 -14.121 1.00 33.49 197 LYS B C 1
ATOM 3445 O O . LYS B 2 10 ? 8.740 -17.127 -13.128 1.00 34.84 197 LYS B O 1
ATOM 3451 N N . ILE B 2 11 ? 7.981 -16.745 -15.210 1.00 33.90 198 ILE B N 1
ATOM 3452 C CA . ILE B 2 11 ? 8.585 -15.414 -15.268 1.00 32.51 198 ILE B CA 1
ATOM 3453 C C . ILE B 2 11 ? 7.983 -14.513 -14.197 1.00 34.24 198 ILE B C 1
ATOM 3454 O O . ILE B 2 11 ? 8.698 -13.810 -13.472 1.00 34.74 198 ILE B O 1
ATOM 3459 N N . LEU B 2 12 ? 6.655 -14.520 -14.083 1.00 32.34 199 LEU B N 1
ATOM 3460 C CA . LEU B 2 12 ? 5.994 -13.628 -13.135 1.00 31.39 199 LEU B CA 1
ATOM 3461 C C . LEU B 2 12 ? 6.268 -14.052 -11.694 1.00 34.59 199 LEU B C 1
ATOM 3462 O O . LEU B 2 12 ? 6.504 -13.200 -10.827 1.00 34.44 199 LEU B O 1
ATOM 3467 N N . ARG B 2 13 ? 6.255 -15.362 -11.416 1.00 36.60 200 ARG B N 1
ATOM 3468 C CA . ARG B 2 13 ? 6.520 -15.840 -10.061 1.00 38.59 200 ARG B CA 1
ATOM 3469 C C . ARG B 2 13 ? 7.951 -15.567 -9.610 1.00 41.04 200 ARG B C 1
ATOM 3470 O O . ARG B 2 13 ? 8.221 -15.611 -8.404 1.00 41.51 200 ARG B O 1
ATOM 3478 N N . SER B 2 14 ? 8.870 -15.289 -10.538 1.00 40.66 201 SER B N 1
ATOM 3479 C CA . SER B 2 14 ? 10.245 -14.966 -10.175 1.00 41.95 201 SER B CA 1
ATOM 3480 C C . SER B 2 14 ? 10.434 -13.513 -9.752 1.00 41.44 201 SER B C 1
ATOM 3481 O O . SER B 2 14 ? 11.510 -13.172 -9.248 1.00 44.60 201 SER B O 1
ATOM 3484 N N . LYS B 2 15 ? 9.432 -12.656 -9.932 1.00 38.25 202 LYS B N 1
ATOM 3485 C CA . LYS B 2 15 ? 9.606 -11.233 -9.665 1.00 39.30 202 LYS B CA 1
ATOM 3486 C C . LYS B 2 15 ? 9.745 -10.969 -8.170 1.00 43.06 202 LYS B C 1
ATOM 3487 O O . LYS B 2 15 ? 9.074 -11.596 -7.344 1.00 41.27 202 LYS B O 1
ATOM 3493 N N . ARG B 2 16 ? 10.613 -10.020 -7.827 1.00 47.10 203 ARG B N 1
ATOM 3494 C CA . ARG B 2 16 ? 10.845 -9.653 -6.432 1.00 50.23 203 ARG B CA 1
ATOM 3495 C C . ARG B 2 16 ? 10.838 -8.135 -6.253 1.00 51.40 203 ARG B C 1
ATOM 3496 O O . ARG B 2 16 ? 11.218 -7.389 -7.155 1.00 53.10 203 ARG B O 1
#

Secondary structure (DSSP, 8-state):
--HHHHHHHEEEEEE-SSEEEEEETT-SS-EEEES-EEE--S--HHHHTTS-HHHHHH-EE-SHHHHHHHHTT-S-HHHHEE-TTTTS---TT-HHHHHHHHHHHHHHHHTS----TT---EEEEEEE-TT--HHHHHHHHHHHHHHTTTS-EEEEEEEEHHHHHHHHTT-SEEEEEEE-SS-EEEEEEESSB-GGG-EEES-SHHHHHHHHHHHHHHHT-HHHHT-HHHHHHHHHHH---BSSHHHHHHHHHHSGGGT-EEEE-SSS-EEEE-GGGGGGHHHHHHTTT----HHHHHHHHTTS-----EEETTEEEESS--HHHHHHHHHHTS-HHHHHHHTTEEEEESGGG---PPTT-TTTB--HHHHHHHHHHHH-HHHHHH-EEEE-SSTTTHHHHHHHHHHHHS-TT-B-BTTTTB-BB--/--STT-HHHHHHHT--

Sequence (443 aa):
ISDAYRLKYTFGVDFGTSYVKYGPITLNEPKMVQTRGLFLRDLPESVKMRIPPDVLARGLVVGDEEVRKYLSSVRDVQRNLKYPLKDGVARRDDEEAWRVLKELARYTLAQFPVSDPEFAGWLVAVALSALAPDYMYKAIFDIYDELASEFKIYAVTILPQPLAVAIAENAVNCVIVEGGHGNIQVAPISFALIREGLVALNRGGAEANAITREILKDIGYSDIAREEYAVEVVKRAVGLVPRRLKEAIRAAKSDPDRFVTKVRLSPVVEVEIPREYAWTRFLIGEIVFDPNHEEIKSYIEQSRLRIENAVIGDVTLYGEMDVASAIITSLRNVSVEIQERVASQIILSGGAFSWRVPPGMEDVAADSVTRVKIALEEKSPALASKVEVRLVSEPQYSVWRGAVIYGYALPLSLEWSDTTREGWRFPGGIGENEWVKILRSKR

Solvent-accessible surface area: 20986 Å² total; per-residue (Å²): 93,66,78,61,24,28,75,114,32,0,0,0,1,4,8,8,25,36,54,0,20,4,0,8,28,89,48,122,90,9,98,65,3,46,0,27,0,0,9,14,86,123,14,68,124,82,45,75,123,188,14,66,112,116,28,56,91,106,15,0,4,14,2,36,126,66,1,152,139,18,49,107,39,12,234,71,47,176,175,4,25,54,74,7,3,136,40,4,4,1,105,161,126,40,149,67,1,34,102,0,1,52,19,0,0,66,46,1,4,58,72,36,123,99,104,84,134,170,13,61,0,22,0,0,0,0,0,2,8,25,8,16,38,87,46,2,22,131,26,2,9,60,11,1,83,84,0,31,103,93,52,126,16,78,0,3,0,2,2,30,12,0,20,0,0,0,0,17,45,58,11,13,42,0,0,0,0,23,0,25,75,15,7,0,8,0,0,0,0,8,93,46,32,27,156,126,0,46,10,1,0,38,0,0,7,29,32,1,24,36,0,1,104,10,5,1,71,54,35,60,56,57,122,30,2,182,86,145,122,1,6,47,60,1,23,154,58,3,6,4,2,0,101,132,10,178,71,1,14,148,26,1,125,89,65,29,78,91,0,57,40,131,9,163,23,33,120,139,55,89,0,76,5,56,151,130,53,0,42,4,16,0,1,3,0,2,0,2,5,24,8,81,45,107,59,0,104,44,16,65,110,91,107,69,13,172,28,80,89,34,104,10,66,159,30,50,2,87,0,108,49,17,3,2,32,0,0,27,45,0,13,184,77,14,61,104,120,28,46,141,94,0,20,56,46,1,0,0,0,3,29,13,0,56,32,214,43,38,132,53,17,106,91,16,4,4,56,1,29,39,25,2,88,24,10,0,103,112,103,28,94,61,26,20,92,152,23,91,9,67,56,6,110,62,29,57,48,6,6,3,70,0,0,9,13,7,0,18,2,0,18,40,91,18,124,35,36,101,125,85,51,41,0,3,84,88,73,101,35,53,86,113,8,109,3,15,166,44,2,111,70,54,211

InterPro domains:
  IPR004000 Actin family [PF00022] (153-410)
  IPR004000 Actin family [PTHR11937] (52-410)
  IPR004000 Actin family [SM00268] (16-431)
  IPR043129 ATPase, nucleotide binding domain [SSF53067] (176-411)

Foldseek 3Di:
DDLVLLCFFAKEWEQDQFWIFIGTNPDPFTDIWTQKKFFAPPFDPVVVVPDDPVCVVVRIDGGDVTCVVCVVRDPDRVVGIDRQQNQQEHDLPPVVSLVSVLVVVVVRVVVDDDDDPVDQAHLYFYEGAPLYDPSNVVSVVVSVVVCCVVGRHFWYWYDYLQLLLCQLVVHQWAWEWAAEQAWIWIFTHHNHTPSLLIAIARDHLVQLLLVLLVLCVVVPNVVQSVDSVSSVQCSQPQAFAWLDLVVLLVVCLVPVVVQWDKGDPDPVDIDTQDSVRSSVSNVSLHCQQAQPDVVNVVCVVVVSHDFQWDDDPPHIHHRGDGPLNSNVSSLVSDDPVSSVRHLAEYEYAYPRQVDDDPPPCVVTTDGNQSSNLSVCCVVPVVSSVRHDYDYDPHRHRSSRSSSSVCSSPDDQPFDADPVVSTHMDGD/DDPVPDPVVVVVVPDD

GO terms:
  GO:0016887 ATP hydrolysis activity (F, EXP)

CATH classification: 3.30.420.40 (+1 more: 3.30.420.570)

Radius of gyration: 22.8 Å; Cα contacts (8 Å, |Δi|>4): 818; chains: 2; bounding box: 64×43×67 Å

B-factor: mean 39.8, std 18.35, range [17.97, 136.17]

Nearest PDB structures (foldseek):
  4cj7-assembly1_B  TM=9.880E-01  e=3.235E-73  Pyrobaculum calidifontis JCM 11548
  7q8b-assembly1_A  TM=8.409E-01  e=4.285E-19  Leishmania major
  8c47-assembly1_A  TM=8.505E-01  e=6.961E-18  Leishmania major
  7t5q-assembly1_B  TM=7.979E-01  e=1.216E-17  Bos taurus
  8j9b-assembly1_C-2  TM=7.647E-01  e=6.025E-16  Oryctolagus cuniculus

Organism: Pyrobaculum calidifontis (strain DSM 21063 / JCM 11548 / VA1) (NCBI:txid410359)